Protein AF-A0A932WNA2-F1 (afdb_monomer)

Nearest PDB structures (foldseek):
  6zga-assembly1_F  TM=3.331E-01  e=3.266E+00  Saccharomyces cerevisiae S288C
  5kyw-assembly1_B  TM=3.555E-01  e=5.585E+00  Homo sapiens
  3eh2-assembly3_C  TM=3.196E-01  e=5.928E+00  Homo sapiens

Sequence (460 aa):
MLLANFAPATRDALIERGHNVKVCEIRGADSQNPNRKCLATPSPPNEIDIFVVRDTRPVARTETPGRMGDIFAGGFVDEMRSRVGSVGNTKTFCNQIMANGGTCVFFVGNPDGFLLRYADVGIARKTDTRLFPRRTAYRWPETEAYRPLVAFIERHYETPEVYLGLGLERGMHRIHHLLEDSIGTPYVIAGPPFPSTAPKGFVICLPDYGDAPDVLHDLLATVLPDLSPHLFPFQEDQGWLREPEFRHPEAVVLEGRRITMENEMRRAVGELEREIQALEEPESHLRRLLTTGGDALVKAVEASLNGLFALTGATDAKLRHERGGLRLDWKDRFVLIQVAGSERELRGDVVNQLDDRRYQFLKSLGAPVETVHSLVVANFDFRKRADPRKRGPMFGDEIAAVHERLLQAHHGAMSGWDLFRVIRAQQRRDIALMPDDVLRVLTAVGLFDFDTFIAAQRGA

Radius of gyration: 30.41 Å; Cα contacts (8 Å, |Δi|>4): 653; chains: 1; bounding box: 82×39×83 Å

pLDDT: mean 73.43, std 21.29, range [23.47, 97.94]

Structure (mmCIF, N/CA/C/O backbone):
data_AF-A0A932WNA2-F1
#
_entry.id   AF-A0A932WNA2-F1
#
loop_
_atom_site.group_PDB
_atom_site.id
_atom_site.type_symbol
_atom_site.label_atom_id
_atom_site.label_alt_id
_atom_site.label_comp_id
_atom_site.label_asym_id
_atom_site.label_entity_id
_atom_site.label_seq_id
_atom_site.pdbx_PDB_ins_code
_atom_site.Cartn_x
_atom_site.Cartn_y
_atom_site.Cartn_z
_atom_site.occupancy
_atom_site.B_iso_or_equiv
_atom_site.auth_seq_id
_atom_site.auth_comp_id
_atom_site.auth_asym_id
_atom_site.auth_atom_id
_atom_site.pdbx_PDB_model_num
ATOM 1 N N . MET A 1 1 ? 18.954 -16.902 -3.103 1.00 23.47 1 MET A N 1
ATOM 2 C CA . MET A 1 1 ? 19.551 -18.067 -3.794 1.00 23.47 1 MET A CA 1
ATOM 3 C C . MET A 1 1 ? 19.492 -17.970 -5.331 1.00 23.47 1 MET A C 1
ATOM 5 O O . MET A 1 1 ? 20.140 -18.772 -5.974 1.00 23.47 1 MET A O 1
ATOM 9 N N . LEU A 1 2 ? 18.824 -16.969 -5.934 1.00 23.48 2 LEU A N 1
ATOM 10 C CA . LEU A 1 2 ? 18.746 -16.781 -7.402 1.00 23.48 2 LEU A CA 1
ATOM 11 C C . LEU A 1 2 ? 19.725 -15.737 -7.992 1.00 23.48 2 LEU A C 1
ATOM 13 O O . LEU A 1 2 ? 19.682 -15.466 -9.180 1.00 23.48 2 LEU A O 1
ATOM 17 N N . LEU A 1 3 ? 20.609 -15.134 -7.190 1.00 33.28 3 LEU A N 1
ATOM 18 C CA . LEU A 1 3 ? 21.307 -13.887 -7.562 1.00 33.28 3 LEU A CA 1
ATOM 19 C C . LEU A 1 3 ? 22.821 -14.038 -7.808 1.00 33.28 3 LEU A C 1
ATOM 21 O O . LEU A 1 3 ? 23.530 -13.041 -7.878 1.00 33.28 3 LEU A O 1
ATOM 25 N N . ALA A 1 4 ? 23.330 -15.269 -7.928 1.00 35.59 4 ALA A N 1
ATOM 26 C CA . ALA A 1 4 ? 24.765 -15.547 -8.063 1.00 35.59 4 ALA A CA 1
ATOM 27 C C . ALA A 1 4 ? 25.266 -15.705 -9.516 1.00 35.59 4 ALA A C 1
ATOM 29 O O . ALA A 1 4 ? 26.464 -15.891 -9.704 1.00 35.59 4 ALA A O 1
ATOM 30 N N . ASN A 1 5 ? 24.388 -15.616 -10.523 1.00 44.97 5 ASN A N 1
ATOM 31 C CA . ASN A 1 5 ? 24.694 -16.051 -11.896 1.00 44.97 5 ASN A CA 1
ATOM 32 C C . ASN A 1 5 ? 24.924 -14.920 -12.912 1.00 44.97 5 ASN A C 1
ATOM 34 O O . ASN A 1 5 ? 25.162 -15.213 -14.079 1.00 44.97 5 ASN A O 1
ATOM 38 N N . PHE A 1 6 ? 24.885 -13.650 -12.492 1.00 54.25 6 PHE A N 1
ATOM 39 C CA . PHE A 1 6 ? 24.921 -12.524 -13.431 1.00 54.25 6 PHE A CA 1
ATOM 40 C C . PHE A 1 6 ? 26.225 -12.465 -14.242 1.00 54.25 6 PHE A C 1
ATOM 42 O O . PHE A 1 6 ? 26.183 -12.350 -15.462 1.00 54.25 6 PHE A O 1
ATOM 49 N N . ALA A 1 7 ? 27.386 -12.604 -13.592 1.00 61.22 7 ALA A N 1
ATOM 50 C CA . ALA A 1 7 ? 28.669 -12.473 -14.283 1.00 61.22 7 ALA A CA 1
ATOM 51 C C . ALA A 1 7 ? 28.991 -13.642 -15.239 1.00 61.22 7 ALA A C 1
ATOM 53 O O . ALA A 1 7 ? 29.417 -13.351 -16.353 1.00 61.22 7 ALA A O 1
ATOM 54 N N . PRO A 1 8 ? 28.776 -14.928 -14.885 1.00 67.25 8 PRO A N 1
ATOM 55 C CA . PRO A 1 8 ? 29.036 -16.031 -15.812 1.00 67.25 8 PRO A CA 1
ATOM 56 C C . PRO A 1 8 ? 28.067 -16.059 -16.998 1.00 67.25 8 PRO A C 1
ATOM 58 O O . PRO A 1 8 ? 28.522 -16.052 -18.132 1.00 67.25 8 PRO A O 1
ATOM 61 N N . ALA A 1 9 ? 26.750 -15.991 -16.760 1.00 68.38 9 ALA A N 1
ATOM 62 C CA . ALA A 1 9 ? 25.759 -16.104 -17.835 1.00 68.38 9 ALA A CA 1
ATOM 63 C C . ALA A 1 9 ? 25.830 -14.927 -18.821 1.00 68.38 9 ALA A C 1
ATOM 65 O O . ALA A 1 9 ? 25.787 -15.129 -20.031 1.00 68.38 9 ALA A O 1
ATOM 66 N N . THR A 1 10 ? 26.007 -13.701 -18.314 1.00 67.00 10 THR A N 1
ATOM 67 C CA . THR A 1 10 ? 26.176 -12.516 -19.168 1.00 67.00 10 THR A CA 1
ATOM 68 C C . THR A 1 10 ? 27.488 -12.577 -19.944 1.00 67.00 10 THR A C 1
ATOM 70 O O . THR A 1 10 ? 27.512 -12.261 -21.129 1.00 67.00 10 THR A O 1
ATOM 73 N N . ARG A 1 11 ? 28.586 -13.010 -19.308 1.00 75.19 11 ARG A N 1
ATOM 74 C CA . ARG A 1 11 ? 29.871 -13.191 -19.994 1.00 75.19 11 ARG A CA 1
ATOM 75 C C . ARG A 1 11 ? 29.757 -14.225 -21.108 1.00 75.19 11 ARG A C 1
ATOM 77 O O . ARG A 1 11 ? 30.183 -13.936 -22.220 1.00 75.19 11 ARG A O 1
ATOM 84 N N . ASP A 1 12 ? 29.188 -15.388 -20.818 1.00 76.06 12 ASP A N 1
ATOM 85 C CA . ASP A 1 12 ? 29.058 -16.479 -21.783 1.00 76.06 12 ASP A CA 1
ATOM 86 C C . ASP A 1 12 ? 28.177 -16.042 -22.962 1.00 76.06 12 ASP A C 1
ATOM 88 O O . ASP A 1 12 ? 28.593 -16.176 -24.109 1.00 76.06 12 ASP A O 1
ATOM 92 N N . ALA A 1 13 ? 27.051 -15.368 -22.699 1.00 71.50 13 ALA A N 1
ATOM 93 C CA . ALA A 1 13 ? 26.193 -14.802 -23.742 1.00 71.50 13 ALA A CA 1
ATOM 94 C C . ALA A 1 13 ? 26.907 -13.751 -24.615 1.00 71.50 13 ALA A C 1
ATOM 96 O O . ALA A 1 13 ? 26.656 -13.658 -25.816 1.00 71.50 13 ALA A O 1
ATOM 97 N N . LEU A 1 14 ? 27.801 -12.941 -24.041 1.00 70.88 14 LEU A N 1
ATOM 98 C CA . LEU A 1 14 ? 28.578 -11.957 -24.799 1.00 70.88 14 LEU A CA 1
ATOM 99 C C . LEU A 1 14 ? 29.693 -12.602 -25.624 1.00 70.88 14 LEU A C 1
ATOM 101 O O . LEU A 1 14 ? 29.901 -12.195 -26.766 1.00 70.88 14 LEU A O 1
ATOM 105 N N . ILE A 1 15 ? 30.364 -13.620 -25.080 1.00 75.12 15 ILE A N 1
ATOM 106 C CA . ILE A 1 15 ? 31.370 -14.409 -25.801 1.00 75.12 15 ILE A CA 1
ATOM 107 C C . ILE A 1 15 ? 30.717 -15.160 -26.967 1.00 75.12 15 ILE A C 1
ATOM 109 O O . ILE A 1 15 ? 31.239 -15.123 -28.078 1.00 75.12 15 ILE A O 1
ATOM 113 N N . GLU A 1 16 ? 29.550 -15.776 -26.757 1.00 71.88 16 GLU A N 1
ATOM 114 C CA . GLU A 1 16 ? 28.759 -16.422 -27.817 1.00 71.88 16 GLU A CA 1
ATOM 115 C C . GLU A 1 16 ? 28.356 -15.435 -28.922 1.00 71.88 16 GLU A C 1
ATOM 117 O O . GLU A 1 16 ? 28.301 -15.797 -30.097 1.00 71.88 16 GLU A O 1
ATOM 122 N N . ARG A 1 17 ? 28.135 -14.165 -28.561 1.00 71.06 17 ARG A N 1
ATOM 123 C CA . ARG A 1 17 ? 27.863 -13.056 -29.491 1.00 71.06 17 ARG A CA 1
ATOM 124 C C . ARG A 1 17 ? 29.139 -12.418 -30.074 1.00 71.06 17 ARG A C 1
ATOM 126 O O . ARG A 1 17 ? 29.038 -11.404 -30.763 1.00 71.06 17 ARG A O 1
ATOM 133 N N . GLY A 1 18 ? 30.316 -13.002 -29.827 1.00 73.69 18 GLY A N 1
ATOM 134 C CA . GLY A 1 18 ? 31.595 -12.620 -30.434 1.00 73.69 18 GLY A CA 1
ATOM 135 C C . GLY A 1 18 ? 32.329 -11.453 -29.766 1.00 73.69 18 GLY A C 1
ATOM 136 O O . GLY A 1 18 ? 33.270 -10.922 -30.354 1.00 73.69 18 GLY A O 1
ATOM 137 N N . HIS A 1 19 ? 31.925 -11.031 -28.564 1.00 74.69 19 HIS A N 1
ATOM 138 C CA . HIS A 1 19 ? 32.561 -9.914 -27.856 1.00 74.69 19 HIS A CA 1
ATOM 139 C C . HIS A 1 19 ? 33.764 -10.378 -27.027 1.00 74.69 19 HIS A C 1
ATOM 141 O O . HIS A 1 19 ? 33.671 -11.342 -26.266 1.00 74.69 19 HIS A O 1
ATOM 147 N N . ASN A 1 20 ? 34.882 -9.651 -27.115 1.00 77.75 20 ASN A N 1
ATOM 148 C CA . ASN A 1 20 ? 36.059 -9.878 -26.273 1.00 77.75 20 ASN A CA 1
ATOM 149 C C . ASN A 1 20 ? 35.949 -9.070 -24.968 1.00 77.75 20 ASN A C 1
ATOM 151 O O . ASN A 1 20 ? 36.437 -7.941 -24.871 1.00 77.75 20 ASN A O 1
ATOM 155 N N . VAL A 1 21 ? 35.234 -9.631 -23.989 1.00 76.06 21 VAL A N 1
ATOM 156 C CA . VAL A 1 21 ? 34.894 -8.953 -22.730 1.00 76.06 21 VAL A CA 1
ATOM 157 C C . VAL A 1 21 ? 35.405 -9.702 -21.503 1.00 76.06 21 VAL A C 1
ATOM 159 O O . VAL A 1 21 ? 35.226 -10.917 -21.358 1.00 76.06 21 VAL A O 1
ATOM 162 N N . LYS A 1 22 ? 35.931 -8.940 -20.544 1.00 77.50 22 LYS A N 1
ATOM 163 C CA . LYS A 1 22 ? 36.232 -9.412 -19.195 1.00 77.50 22 LYS A CA 1
ATOM 164 C C . LYS A 1 22 ? 35.196 -8.869 -18.225 1.00 77.50 22 LYS A C 1
ATOM 166 O O . LYS A 1 22 ? 35.220 -7.699 -17.854 1.00 77.50 22 LYS A O 1
ATOM 171 N N . VAL A 1 23 ? 34.280 -9.731 -17.788 1.00 74.50 23 VAL A N 1
ATOM 172 C CA . VAL A 1 23 ? 33.248 -9.366 -16.806 1.00 74.50 23 VAL A CA 1
ATOM 173 C C . VAL A 1 23 ? 33.737 -9.695 -15.398 1.00 74.50 23 VAL A C 1
ATOM 175 O O . VAL A 1 23 ? 34.009 -10.853 -15.079 1.00 74.50 23 VAL A O 1
ATOM 178 N N . CYS A 1 24 ? 33.832 -8.676 -14.547 1.00 73.06 24 CYS A N 1
ATOM 179 C CA . CYS A 1 24 ? 34.256 -8.795 -13.157 1.00 73.06 24 CYS A CA 1
ATOM 180 C C . CYS A 1 24 ? 33.144 -8.311 -12.220 1.00 73.06 24 CYS A C 1
ATOM 182 O O . CYS A 1 24 ? 32.747 -7.148 -12.261 1.00 73.06 24 CYS A O 1
ATOM 184 N N . GLU A 1 25 ? 32.669 -9.174 -11.322 1.00 68.75 25 GLU A N 1
ATOM 185 C CA . GLU A 1 25 ? 31.730 -8.772 -10.269 1.00 68.75 25 GLU A CA 1
ATOM 186 C C . GLU A 1 25 ? 32.503 -8.363 -9.010 1.00 68.75 25 GLU A C 1
ATOM 188 O O . GLU A 1 25 ? 33.252 -9.164 -8.465 1.00 68.75 25 GLU A O 1
ATOM 193 N N . ILE A 1 26 ? 32.323 -7.145 -8.503 1.00 64.44 26 ILE A N 1
ATOM 194 C CA . ILE A 1 26 ? 32.963 -6.668 -7.271 1.00 64.44 26 ILE A CA 1
ATOM 195 C C . ILE A 1 26 ? 31.941 -6.735 -6.131 1.00 64.44 26 ILE A C 1
ATOM 197 O O . ILE A 1 26 ? 31.028 -5.915 -6.075 1.00 64.44 26 ILE A O 1
ATOM 201 N N . ARG A 1 27 ? 32.118 -7.693 -5.206 1.00 62.97 27 ARG A N 1
ATOM 202 C CA . ARG A 1 27 ? 31.287 -7.852 -3.996 1.00 62.97 27 ARG A CA 1
ATOM 203 C C . ARG A 1 27 ? 31.963 -7.274 -2.755 1.00 62.97 27 ARG A C 1
ATOM 205 O O . ARG A 1 27 ? 33.082 -7.666 -2.411 1.00 62.97 27 ARG A O 1
ATOM 212 N N . GLY A 1 28 ? 31.280 -6.364 -2.065 1.00 50.81 28 GLY A N 1
ATOM 213 C CA . GLY A 1 28 ? 31.797 -5.665 -0.885 1.00 50.81 28 GLY A CA 1
ATOM 214 C C . GLY A 1 28 ? 31.774 -6.485 0.413 1.00 50.81 28 GLY A C 1
ATOM 215 O O . GLY A 1 28 ? 30.957 -6.179 1.269 1.00 50.81 28 GLY A O 1
ATOM 216 N N . ALA A 1 29 ? 32.651 -7.489 0.591 1.00 46.62 29 ALA A N 1
ATOM 217 C CA . ALA A 1 29 ? 33.014 -8.012 1.931 1.00 46.62 29 ALA A CA 1
ATOM 218 C C . ALA A 1 29 ? 34.147 -9.060 1.980 1.00 46.62 29 ALA A C 1
ATOM 220 O O . ALA A 1 29 ? 34.756 -9.211 3.036 1.00 46.62 29 ALA A O 1
ATOM 221 N N . ASP A 1 30 ? 34.456 -9.801 0.913 1.00 42.03 30 ASP A N 1
ATOM 222 C CA . ASP A 1 30 ? 35.352 -10.958 1.082 1.00 42.03 30 ASP A CA 1
ATOM 223 C C . ASP A 1 30 ? 36.843 -10.576 1.128 1.00 42.03 30 ASP A C 1
ATOM 225 O O . ASP A 1 30 ? 37.466 -10.222 0.126 1.00 42.03 30 ASP A O 1
ATOM 229 N N . SER A 1 31 ? 37.465 -10.726 2.299 1.00 40.09 31 SER A N 1
ATOM 230 C CA . SER A 1 31 ? 38.921 -10.615 2.492 1.00 40.09 31 SER A CA 1
ATOM 231 C C . SER A 1 31 ? 39.710 -11.784 1.872 1.00 40.09 31 SER A C 1
ATOM 233 O O . SER A 1 31 ? 40.935 -11.711 1.768 1.00 40.09 31 SER A O 1
ATOM 235 N N . GLN A 1 32 ? 39.016 -12.826 1.395 1.00 43.34 32 GLN A N 1
ATOM 236 C CA . GLN A 1 32 ? 39.569 -13.973 0.659 1.00 43.34 32 GLN A CA 1
ATOM 237 C C . GLN A 1 32 ? 39.045 -14.076 -0.791 1.00 43.34 32 GLN A C 1
ATOM 239 O O . GLN A 1 32 ? 39.099 -15.140 -1.403 1.00 43.34 32 GLN A O 1
ATOM 244 N N . ASN A 1 33 ? 38.529 -12.978 -1.356 1.00 46.50 33 ASN A N 1
ATOM 245 C CA . ASN A 1 33 ? 37.768 -13.007 -2.606 1.00 46.50 33 ASN A CA 1
ATOM 246 C C . ASN A 1 33 ? 38.606 -13.446 -3.838 1.00 46.50 33 ASN A C 1
ATOM 248 O O . ASN A 1 33 ? 39.625 -12.803 -4.126 1.00 46.50 33 ASN A O 1
ATOM 252 N N . PRO A 1 34 ? 38.163 -14.439 -4.643 1.00 41.72 34 PRO A N 1
ATOM 253 C CA . PRO A 1 34 ? 38.743 -14.753 -5.959 1.00 41.72 34 PRO A CA 1
ATOM 254 C C . PRO A 1 34 ? 38.821 -13.548 -6.918 1.00 41.72 34 PRO A C 1
ATOM 256 O O . PRO A 1 34 ? 39.666 -13.530 -7.814 1.00 41.72 34 PRO A O 1
ATOM 259 N N . ASN A 1 35 ? 38.046 -12.486 -6.681 1.00 46.38 35 ASN A N 1
ATOM 260 C CA . ASN A 1 35 ? 38.109 -11.231 -7.437 1.00 46.38 35 ASN A CA 1
ATOM 261 C C . ASN A 1 35 ? 39.422 -10.443 -7.289 1.00 46.38 35 ASN A C 1
ATOM 263 O O . ASN A 1 35 ? 39.707 -9.589 -8.130 1.00 46.38 35 ASN A O 1
ATOM 267 N N . ARG A 1 36 ? 40.279 -10.752 -6.299 1.00 48.34 36 ARG A N 1
ATOM 268 C CA . ARG A 1 36 ? 41.655 -10.215 -6.267 1.00 48.34 36 ARG A CA 1
ATOM 269 C C . ARG A 1 36 ? 42.462 -10.625 -7.502 1.00 48.34 36 ARG A C 1
ATOM 271 O O . ARG A 1 36 ? 43.306 -9.850 -7.928 1.00 48.34 36 ARG A O 1
ATOM 278 N N . LYS A 1 37 ? 42.191 -11.796 -8.099 1.00 52.06 37 LYS A N 1
ATOM 279 C CA . LYS A 1 37 ? 42.834 -12.217 -9.357 1.00 52.06 37 LYS A CA 1
ATOM 280 C C . LYS A 1 37 ? 42.335 -11.415 -10.559 1.00 52.06 37 LYS A C 1
ATOM 282 O O . LYS A 1 37 ? 43.145 -11.059 -11.404 1.00 52.06 37 LYS A O 1
ATOM 287 N N . CYS A 1 38 ? 41.044 -11.078 -10.612 1.00 53.44 38 CYS A N 1
ATOM 288 C CA . CYS A 1 38 ? 40.477 -10.282 -11.708 1.00 53.44 38 CYS A CA 1
ATOM 289 C C . CYS A 1 38 ? 41.100 -8.881 -11.805 1.00 53.44 38 CYS A C 1
ATOM 291 O O . CYS A 1 38 ? 41.369 -8.408 -12.909 1.00 53.44 38 CYS A O 1
ATOM 293 N N . LEU A 1 39 ? 41.382 -8.259 -10.653 1.00 53.84 39 LEU A N 1
ATOM 294 C CA . LEU A 1 39 ? 42.003 -6.933 -10.554 1.00 53.84 39 LEU A CA 1
ATOM 295 C C . LEU A 1 39 ? 43.547 -6.958 -10.606 1.00 53.84 39 LEU A C 1
ATOM 297 O O . LEU A 1 39 ? 44.178 -5.907 -10.619 1.00 53.84 39 LEU A O 1
ATOM 301 N N . ALA A 1 40 ? 44.183 -8.134 -10.591 1.00 54.09 40 ALA A N 1
ATOM 302 C CA . ALA A 1 40 ? 45.645 -8.247 -10.520 1.00 54.09 40 ALA A CA 1
ATOM 303 C C . ALA A 1 40 ? 46.334 -8.272 -11.892 1.00 54.09 40 ALA A C 1
ATOM 305 O O . ALA A 1 40 ? 47.553 -8.123 -11.962 1.00 54.09 40 ALA A O 1
ATOM 306 N N . THR A 1 41 ? 45.585 -8.483 -12.976 1.00 59.16 41 THR A N 1
ATOM 307 C CA . THR A 1 41 ? 46.145 -8.590 -14.327 1.00 59.16 41 THR A CA 1
ATOM 308 C C . THR A 1 41 ? 45.448 -7.578 -15.233 1.00 59.16 41 THR A C 1
ATOM 310 O O . THR A 1 41 ? 44.241 -7.728 -15.454 1.00 59.16 41 THR A O 1
ATOM 313 N N . PRO A 1 42 ? 46.154 -6.536 -15.712 1.00 56.81 42 PRO A N 1
ATOM 314 C CA . PRO A 1 42 ? 45.585 -5.605 -16.674 1.00 56.81 42 PRO A CA 1
ATOM 315 C C . PRO A 1 42 ? 45.234 -6.360 -17.953 1.00 56.81 42 PRO A C 1
ATOM 317 O O . PRO A 1 42 ? 45.992 -7.226 -18.399 1.00 56.81 42 PRO A O 1
ATOM 320 N N . SER A 1 43 ? 44.071 -6.047 -18.505 1.00 64.38 43 SER A N 1
ATOM 321 C CA . SER A 1 43 ? 43.585 -6.664 -19.730 1.00 64.38 43 SER A CA 1
ATOM 322 C C . SER A 1 43 ? 44.398 -6.151 -20.931 1.00 64.38 43 SER A C 1
ATOM 324 O O . SER A 1 43 ? 44.877 -5.009 -20.905 1.00 64.38 43 SER A O 1
ATOM 326 N N . PRO A 1 44 ? 44.651 -6.982 -21.958 1.00 68.62 44 PRO A N 1
ATOM 327 C CA . PRO A 1 44 ? 45.247 -6.540 -23.212 1.00 68.62 44 PRO A CA 1
ATOM 328 C C . PRO A 1 44 ? 44.471 -5.360 -23.828 1.00 68.62 44 PRO A C 1
ATOM 330 O O . PRO A 1 44 ? 43.271 -5.224 -23.601 1.00 68.62 44 PRO A O 1
ATOM 333 N N . PRO A 1 45 ? 45.123 -4.530 -24.661 1.00 60.81 45 PRO A N 1
ATOM 334 C CA . PRO A 1 45 ? 44.559 -3.278 -25.186 1.00 60.81 45 PRO A CA 1
ATOM 335 C C . PRO A 1 45 ? 43.290 -3.421 -26.050 1.00 60.81 45 PRO A C 1
ATOM 337 O O . PRO A 1 45 ? 42.687 -2.407 -26.373 1.00 60.81 45 PRO A O 1
ATOM 340 N N . ASN A 1 46 ? 42.873 -4.645 -26.395 1.00 65.88 46 ASN A N 1
ATOM 341 C CA . ASN A 1 46 ? 41.694 -4.947 -27.221 1.00 65.88 46 ASN A CA 1
ATOM 342 C C . ASN A 1 46 ? 40.616 -5.730 -26.441 1.00 65.88 46 ASN A C 1
ATOM 344 O O . ASN A 1 46 ? 39.812 -6.448 -27.037 1.00 65.88 46 ASN A O 1
ATOM 348 N N . GLU A 1 47 ? 40.655 -5.695 -25.110 1.00 73.44 47 GLU A N 1
ATOM 349 C CA . GLU A 1 47 ? 39.665 -6.337 -24.242 1.00 73.44 47 GLU A CA 1
ATOM 350 C C . GLU A 1 47 ? 38.903 -5.265 -23.459 1.00 73.44 47 GLU A C 1
ATOM 352 O O . GLU A 1 47 ? 39.488 -4.309 -22.946 1.00 73.44 47 GLU A O 1
ATOM 357 N N . ILE A 1 48 ? 37.578 -5.411 -23.396 1.00 73.50 48 ILE A N 1
ATOM 358 C CA . ILE A 1 48 ? 36.707 -4.483 -22.673 1.00 73.50 48 ILE A CA 1
ATOM 359 C C . ILE A 1 48 ? 36.513 -5.014 -21.260 1.00 73.50 48 ILE A C 1
ATOM 361 O O . ILE A 1 48 ? 35.979 -6.109 -21.061 1.00 73.50 48 ILE A O 1
ATOM 365 N N . ASP A 1 49 ? 36.906 -4.211 -20.277 1.00 70.19 49 ASP A N 1
ATOM 366 C CA . ASP A 1 49 ? 36.709 -4.533 -18.873 1.00 70.19 49 ASP A CA 1
ATOM 367 C C . ASP A 1 49 ? 35.344 -4.016 -18.394 1.00 70.19 49 ASP A C 1
ATOM 369 O O . ASP A 1 49 ? 35.091 -2.808 -18.314 1.00 70.19 49 ASP A O 1
ATOM 373 N N . ILE A 1 50 ? 34.452 -4.947 -18.054 1.00 73.19 50 ILE A N 1
ATOM 374 C CA . ILE A 1 50 ? 33.113 -4.656 -17.536 1.00 73.19 50 ILE A CA 1
ATOM 375 C C . ILE A 1 50 ? 33.092 -4.978 -16.048 1.00 73.19 50 ILE A C 1
ATOM 377 O O . ILE A 1 50 ? 33.235 -6.134 -15.642 1.00 73.19 50 ILE A O 1
ATOM 381 N N . PHE A 1 51 ? 32.863 -3.959 -15.227 1.00 69.38 51 PHE A N 1
ATOM 382 C CA . PHE A 1 51 ? 32.767 -4.108 -13.782 1.00 69.38 51 PHE A CA 1
ATOM 383 C C . PHE A 1 51 ? 31.323 -3.966 -13.326 1.00 69.38 51 PHE A C 1
ATOM 385 O O . PHE A 1 51 ? 30.679 -2.938 -13.536 1.00 69.38 51 PHE A O 1
ATOM 392 N N . VAL A 1 52 ? 30.838 -4.991 -12.633 1.00 64.69 52 VAL A N 1
ATOM 393 C CA . VAL A 1 52 ? 29.543 -4.969 -11.956 1.00 64.69 52 VAL A CA 1
ATOM 394 C C . VAL A 1 52 ? 29.816 -4.823 -10.471 1.00 64.69 52 VAL A C 1
ATOM 396 O O . VAL A 1 52 ? 30.302 -5.753 -9.830 1.00 64.69 52 VAL A O 1
ATOM 399 N N . VAL A 1 53 ? 29.550 -3.649 -9.912 1.00 61.25 53 VAL A N 1
ATOM 400 C CA . VAL A 1 53 ? 29.775 -3.398 -8.484 1.00 61.25 53 VAL A CA 1
ATOM 401 C C . VAL A 1 53 ? 28.482 -3.696 -7.738 1.00 61.25 53 VAL A C 1
ATOM 403 O O . VAL A 1 53 ? 27.453 -3.149 -8.112 1.00 61.25 53 VAL A O 1
ATOM 406 N N . ARG A 1 54 ? 28.533 -4.552 -6.705 1.00 57.38 54 ARG A N 1
ATOM 407 C CA . ARG A 1 54 ? 27.404 -4.873 -5.811 1.00 57.38 54 ARG A CA 1
ATOM 408 C C . ARG A 1 54 ? 27.866 -4.857 -4.348 1.00 57.38 54 ARG A C 1
ATOM 410 O O . ARG A 1 54 ? 28.743 -5.635 -3.969 1.00 57.38 54 ARG A O 1
ATOM 417 N N . ASP A 1 55 ? 27.290 -4.006 -3.495 1.00 49.06 55 ASP A N 1
ATOM 418 C CA . ASP A 1 55 ? 27.436 -4.170 -2.034 1.00 49.06 55 ASP A CA 1
ATOM 419 C C . ASP A 1 55 ? 26.295 -5.046 -1.519 1.00 49.06 55 ASP A C 1
ATOM 421 O O . ASP A 1 55 ? 25.141 -4.902 -1.917 1.00 49.06 55 ASP A O 1
ATOM 425 N N . THR A 1 56 ? 26.631 -5.986 -0.646 1.00 45.72 56 THR A N 1
ATOM 426 C CA . THR A 1 56 ? 25.671 -6.918 -0.044 1.00 45.72 56 THR A CA 1
ATOM 427 C C . THR A 1 56 ? 25.464 -6.639 1.441 1.00 45.72 56 THR A C 1
ATOM 429 O O . THR A 1 56 ? 24.828 -7.438 2.128 1.00 45.72 56 THR A O 1
ATOM 432 N N . ARG A 1 57 ? 26.031 -5.551 1.976 1.00 46.03 57 ARG A N 1
ATOM 433 C CA . ARG A 1 57 ? 25.910 -5.211 3.395 1.00 46.03 57 ARG A CA 1
ATOM 434 C C . ARG A 1 57 ? 24.639 -4.399 3.656 1.00 46.03 57 ARG A C 1
ATOM 436 O O . ARG A 1 57 ? 24.460 -3.364 3.029 1.00 46.03 57 ARG A O 1
ATOM 443 N N . PRO A 1 58 ? 23.802 -4.788 4.630 1.00 36.31 58 PRO A N 1
ATOM 444 C CA . PRO A 1 58 ? 22.706 -3.941 5.082 1.00 36.31 58 PRO A CA 1
ATOM 445 C C . PRO A 1 58 ? 23.258 -2.718 5.832 1.00 36.31 58 PRO A C 1
ATOM 447 O O . PRO A 1 58 ? 23.987 -2.862 6.816 1.00 36.31 58 PRO A O 1
ATOM 450 N N . VAL A 1 59 ? 22.896 -1.506 5.405 1.00 37.09 59 VAL A N 1
ATOM 451 C CA . VAL A 1 59 ? 23.191 -0.276 6.160 1.00 37.09 59 VAL A CA 1
ATOM 452 C C . VAL A 1 59 ? 22.216 -0.158 7.327 1.00 37.09 59 VAL A C 1
ATOM 454 O O . VAL A 1 59 ? 21.001 -0.080 7.141 1.00 37.09 59 VAL A O 1
ATOM 457 N N . ALA A 1 60 ? 22.748 -0.109 8.548 1.00 31.80 60 ALA A N 1
ATOM 458 C CA . ALA A 1 60 ? 21.975 0.281 9.718 1.00 31.80 60 ALA A CA 1
ATOM 459 C C . ALA A 1 60 ? 21.528 1.744 9.549 1.00 31.80 60 ALA A C 1
ATOM 461 O O . ALA A 1 60 ? 22.351 2.657 9.568 1.00 31.80 60 ALA A O 1
ATOM 462 N N . ARG A 1 61 ? 20.226 1.973 9.347 1.00 32.31 61 ARG A N 1
ATOM 463 C CA . ARG A 1 61 ? 19.648 3.323 9.318 1.00 32.31 61 ARG A CA 1
ATOM 464 C C . ARG A 1 61 ? 19.712 3.925 10.722 1.00 32.31 61 ARG A C 1
ATOM 466 O O . ARG A 1 61 ? 19.030 3.441 11.619 1.00 32.31 61 ARG A O 1
ATOM 473 N N . THR A 1 62 ? 20.490 4.986 10.908 1.00 29.62 62 THR A N 1
ATOM 474 C CA . THR A 1 62 ? 20.367 5.870 12.071 1.00 29.62 62 THR A CA 1
ATOM 475 C C . THR A 1 62 ? 19.341 6.962 11.765 1.00 29.62 62 THR A C 1
ATOM 477 O O . THR A 1 62 ? 19.454 7.709 10.796 1.00 29.62 62 THR A O 1
ATOM 480 N N . GLU A 1 63 ? 18.289 7.020 12.579 1.00 28.00 63 GLU A N 1
ATOM 481 C CA . GLU A 1 63 ? 17.201 7.992 12.477 1.00 28.00 63 GLU A CA 1
ATOM 482 C C . GLU A 1 63 ? 17.542 9.253 13.284 1.00 28.00 63 GLU A C 1
ATOM 484 O O . GLU A 1 63 ? 17.272 9.318 14.481 1.00 28.00 63 GLU A O 1
ATOM 489 N N . THR A 1 64 ? 18.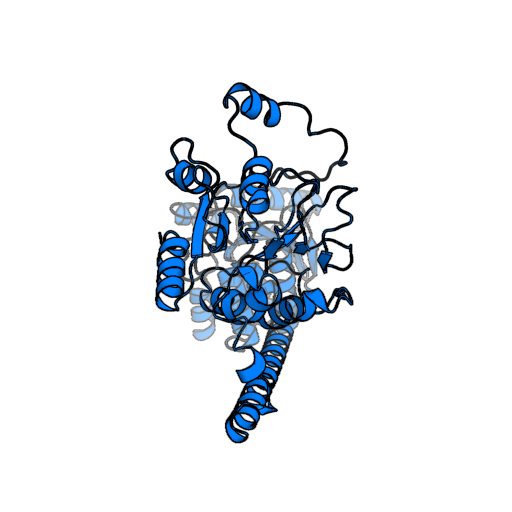143 10.276 12.666 1.00 28.12 64 THR A N 1
ATOM 490 C CA . THR A 1 64 ? 17.993 11.668 13.144 1.00 28.12 64 THR A CA 1
ATOM 491 C C . THR A 1 64 ? 18.415 12.694 12.081 1.00 28.12 64 THR A C 1
ATOM 493 O O . THR A 1 64 ? 19.531 12.614 11.572 1.00 28.12 64 THR A O 1
ATOM 496 N N . PRO A 1 65 ? 17.576 13.699 11.752 1.00 33.12 65 PRO A N 1
ATOM 497 C CA . PRO A 1 65 ? 17.971 14.815 10.902 1.00 33.12 65 PRO A CA 1
ATOM 498 C C . PRO A 1 65 ? 18.628 15.904 11.766 1.00 33.12 65 PRO A C 1
ATOM 500 O O . PRO A 1 65 ? 17.951 16.727 12.380 1.00 33.12 65 PRO A O 1
ATOM 503 N N . GLY A 1 66 ? 19.959 15.896 11.829 1.00 27.11 66 GLY A N 1
ATOM 504 C CA . GLY A 1 66 ? 20.777 16.922 12.481 1.00 27.11 66 GLY A CA 1
ATOM 505 C C . GLY A 1 66 ? 21.923 17.364 11.570 1.00 27.11 66 GLY A C 1
ATOM 506 O O . GLY A 1 66 ? 22.459 16.555 10.822 1.00 27.11 66 GLY A O 1
ATOM 507 N N . ARG A 1 67 ? 22.243 18.664 11.604 1.00 26.98 67 ARG A N 1
ATOM 508 C CA . ARG A 1 67 ? 23.193 19.393 10.737 1.00 26.98 67 ARG A CA 1
ATOM 509 C C . ARG A 1 67 ? 24.399 18.563 10.255 1.00 26.98 67 ARG A C 1
ATOM 511 O O . ARG A 1 67 ? 25.234 18.147 11.053 1.00 26.98 67 ARG A O 1
ATOM 518 N N . MET A 1 68 ? 24.514 18.429 8.930 1.00 29.52 68 MET A N 1
ATOM 519 C CA . MET A 1 68 ? 25.721 17.996 8.215 1.00 29.52 68 MET A CA 1
ATOM 520 C C . MET A 1 68 ? 26.861 18.980 8.500 1.00 29.52 68 MET A C 1
ATOM 522 O O . MET A 1 68 ? 26.882 20.082 7.958 1.00 29.52 68 MET A O 1
ATOM 526 N N . GLY A 1 69 ? 27.777 18.596 9.381 1.00 28.95 69 GLY A N 1
ATOM 527 C CA . GLY A 1 69 ? 28.972 19.379 9.687 1.00 28.95 69 GLY A CA 1
ATOM 528 C C . GLY A 1 69 ? 30.049 18.554 10.377 1.00 28.95 69 GLY A C 1
ATOM 529 O O . GLY A 1 69 ? 31.167 18.517 9.889 1.00 28.95 69 GLY A O 1
ATOM 530 N N . ASP A 1 70 ? 29.710 17.802 11.431 1.00 27.02 70 ASP A N 1
ATOM 531 C CA . ASP A 1 70 ? 30.746 17.351 12.378 1.00 27.02 70 ASP A CA 1
ATOM 532 C C . ASP A 1 70 ? 30.674 15.871 12.812 1.00 27.02 70 ASP A C 1
ATOM 534 O O . ASP A 1 70 ? 31.055 15.537 13.930 1.00 27.02 70 ASP A O 1
ATOM 538 N N . ILE A 1 71 ? 30.225 14.935 11.961 1.00 26.94 71 ILE A N 1
ATOM 539 C CA . ILE A 1 71 ? 30.193 13.494 12.328 1.00 26.94 71 ILE A CA 1
ATOM 540 C C . ILE A 1 71 ? 30.849 12.591 11.273 1.00 26.94 71 ILE A C 1
ATOM 542 O O . ILE A 1 71 ? 30.328 11.541 10.919 1.00 26.94 71 ILE A O 1
ATOM 546 N N . PHE A 1 72 ? 32.031 12.972 10.785 1.00 32.56 72 PHE A N 1
ATOM 547 C CA . PHE A 1 72 ? 32.948 12.034 10.120 1.00 32.56 72 PHE A CA 1
ATOM 548 C C . PHE A 1 72 ? 34.406 12.345 10.474 1.00 32.56 72 PHE A C 1
ATOM 550 O O . PHE A 1 72 ? 35.228 12.662 9.618 1.00 32.56 72 PHE A O 1
ATOM 557 N N . ALA A 1 73 ? 34.741 12.219 11.756 1.00 33.84 73 ALA A N 1
ATOM 558 C CA . ALA A 1 73 ? 36.123 12.120 12.205 1.00 33.84 73 ALA A CA 1
ATOM 559 C C . ALA A 1 73 ? 36.295 10.836 13.030 1.00 33.84 73 ALA A C 1
ATOM 561 O O . ALA A 1 73 ? 35.733 10.709 14.111 1.00 33.84 73 ALA A O 1
ATOM 562 N N . GLY A 1 74 ? 37.090 9.900 12.505 1.00 33.75 74 GLY A N 1
ATOM 563 C CA . GLY A 1 74 ? 37.670 8.788 13.264 1.00 33.75 74 GLY A CA 1
ATOM 564 C C . GLY A 1 74 ? 36.911 7.461 13.183 1.00 33.75 74 GLY A C 1
ATOM 565 O O . GLY A 1 74 ? 35.756 7.356 13.574 1.00 33.75 74 GLY A O 1
ATOM 566 N N . GLY A 1 75 ? 37.583 6.417 12.692 1.00 27.17 75 GLY A N 1
ATOM 567 C CA . GLY A 1 75 ? 37.131 5.024 12.809 1.00 27.17 75 GLY A CA 1
ATOM 568 C C . GLY A 1 75 ? 37.335 4.229 11.524 1.00 27.17 75 GLY A C 1
ATOM 569 O O . GLY A 1 75 ? 38.313 3.505 11.372 1.00 27.17 75 GLY A O 1
ATOM 570 N N . PHE A 1 76 ? 36.452 4.416 10.544 1.00 33.66 76 PHE A N 1
ATOM 571 C CA . PHE A 1 76 ? 36.418 3.581 9.335 1.00 33.66 76 PHE A CA 1
ATOM 572 C C . PHE A 1 76 ? 37.601 3.805 8.368 1.00 33.66 76 PHE A C 1
ATOM 574 O O . PHE A 1 76 ? 37.963 2.926 7.587 1.00 33.66 76 PHE A O 1
ATOM 581 N N . VAL A 1 77 ? 38.221 4.991 8.394 1.00 33.81 77 VAL A N 1
ATOM 582 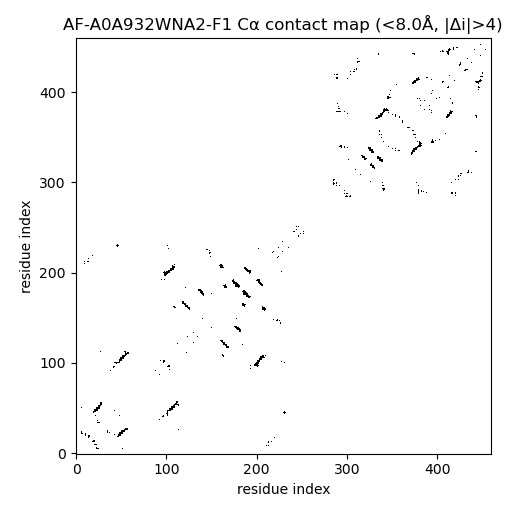C CA . VAL A 1 77 ? 39.371 5.328 7.530 1.00 33.81 77 VAL A CA 1
ATOM 583 C C . VAL A 1 77 ? 40.682 4.744 8.058 1.00 33.81 77 VAL A C 1
ATOM 585 O O . VAL A 1 77 ? 41.504 4.271 7.273 1.00 33.81 77 VAL A O 1
ATOM 588 N N . ASP A 1 78 ? 40.867 4.757 9.375 1.00 34.00 78 ASP A N 1
ATOM 589 C CA . ASP A 1 78 ? 42.136 4.395 10.013 1.00 34.00 78 ASP A CA 1
ATOM 590 C C . ASP A 1 78 ? 42.269 2.877 10.213 1.00 34.00 78 ASP A C 1
ATOM 592 O O . ASP A 1 78 ? 43.368 2.322 10.139 1.00 34.00 78 ASP A O 1
ATOM 596 N N . GLU A 1 79 ? 41.146 2.162 10.322 1.00 34.72 79 GLU A N 1
ATOM 597 C CA . GLU A 1 79 ? 41.133 0.696 10.336 1.00 34.72 79 GLU A CA 1
ATOM 598 C C . GLU A 1 79 ? 41.435 0.090 8.950 1.00 34.72 79 GLU A C 1
ATOM 600 O O . GLU A 1 79 ? 42.154 -0.904 8.845 1.00 34.72 79 GLU A O 1
ATOM 605 N N . MET A 1 80 ? 41.005 0.750 7.866 1.00 29.94 80 MET A N 1
ATOM 606 C CA . MET A 1 80 ? 41.383 0.392 6.488 1.00 29.94 80 MET A CA 1
ATOM 607 C C . MET A 1 80 ? 42.852 0.722 6.172 1.00 29.94 80 MET A C 1
ATOM 609 O O . MET A 1 80 ? 43.500 -0.023 5.438 1.00 29.94 80 MET A O 1
ATOM 613 N N . ARG A 1 81 ? 43.405 1.804 6.746 1.00 32.59 81 ARG A N 1
ATOM 614 C CA . ARG A 1 81 ? 44.828 2.170 6.594 1.00 32.59 81 ARG A CA 1
ATOM 615 C C . ARG A 1 81 ? 45.778 1.250 7.361 1.00 32.59 81 ARG A C 1
ATOM 617 O O . ARG A 1 81 ? 46.882 1.016 6.884 1.00 32.59 81 ARG A O 1
ATOM 624 N N . SER A 1 82 ? 45.376 0.739 8.525 1.00 34.75 82 SER A N 1
ATOM 625 C CA . SER A 1 82 ? 46.261 -0.073 9.377 1.00 34.75 82 SER A CA 1
ATOM 626 C C . SER A 1 82 ? 46.313 -1.560 9.007 1.00 34.75 82 SER A C 1
ATOM 628 O O . SER A 1 82 ? 47.269 -2.235 9.381 1.00 34.75 82 SER A O 1
ATOM 630 N N . ARG A 1 83 ? 45.327 -2.088 8.263 1.00 33.78 83 ARG A N 1
ATOM 631 C CA . ARG A 1 83 ? 45.208 -3.537 7.988 1.00 33.78 83 ARG A CA 1
ATOM 632 C C . ARG A 1 83 ? 45.499 -3.969 6.549 1.00 33.78 83 ARG A C 1
ATOM 634 O O . ARG A 1 83 ? 45.527 -5.168 6.279 1.00 33.78 83 ARG A O 1
ATOM 641 N N . VAL A 1 84 ? 45.759 -3.037 5.632 1.00 31.39 84 VAL A N 1
ATOM 642 C CA . VAL A 1 84 ? 46.095 -3.352 4.234 1.00 31.39 84 VAL A CA 1
ATOM 643 C C . VAL A 1 84 ? 47.382 -2.634 3.848 1.00 31.39 84 VAL A C 1
ATOM 645 O O . VAL A 1 84 ? 47.380 -1.461 3.483 1.00 31.39 84 VAL A O 1
ATOM 648 N N . GLY A 1 85 ? 48.499 -3.357 3.916 1.00 29.11 85 GLY A N 1
ATOM 649 C CA . GLY A 1 85 ? 49.732 -2.940 3.258 1.00 29.11 85 GLY A CA 1
ATOM 650 C C . GLY A 1 85 ? 49.478 -2.728 1.762 1.00 29.11 85 GLY A C 1
ATOM 651 O O . GLY A 1 85 ? 49.012 -3.636 1.081 1.00 29.11 85 GLY A O 1
ATOM 652 N N . SER A 1 86 ? 49.721 -1.498 1.306 1.00 32.50 86 SER A N 1
ATOM 653 C CA . SER A 1 86 ? 49.896 -1.016 -0.075 1.00 32.50 86 SER A CA 1
ATOM 654 C C . SER A 1 86 ? 49.483 -1.941 -1.240 1.00 32.50 86 SER A C 1
ATOM 656 O O . SER A 1 86 ? 50.309 -2.289 -2.083 1.00 32.50 86 SER A O 1
ATOM 658 N N . VAL A 1 87 ? 48.193 -2.257 -1.365 1.00 33.44 87 VAL A N 1
ATOM 659 C CA . VAL A 1 87 ? 47.597 -2.663 -2.649 1.00 33.44 87 VAL A CA 1
ATOM 660 C C . VAL A 1 87 ? 46.572 -1.597 -3.023 1.00 33.44 87 VAL A C 1
ATOM 662 O O . VAL A 1 87 ? 45.712 -1.240 -2.220 1.00 33.44 87 VAL A O 1
ATOM 665 N N . GLY A 1 88 ? 46.764 -1.008 -4.203 1.00 35.88 88 GLY A N 1
ATOM 666 C CA . GLY A 1 88 ? 46.183 0.262 -4.620 1.00 35.88 88 GLY A CA 1
ATOM 667 C C . GLY A 1 88 ? 44.654 0.305 -4.620 1.00 35.88 88 GLY A C 1
ATOM 668 O O . GLY A 1 88 ? 43.977 -0.633 -5.024 1.00 35.88 88 GLY A O 1
ATOM 669 N N . ASN A 1 89 ? 44.139 1.454 -4.184 1.00 50.97 89 ASN A N 1
ATOM 670 C CA . ASN A 1 89 ? 42.779 1.959 -4.383 1.00 50.97 89 ASN A CA 1
ATOM 671 C C . ASN A 1 89 ? 42.241 1.599 -5.793 1.00 50.97 89 ASN A C 1
ATOM 673 O O . ASN A 1 89 ? 43.011 1.627 -6.747 1.00 50.97 89 ASN A O 1
ATOM 677 N N . THR A 1 90 ? 40.935 1.340 -5.956 1.00 45.22 90 THR A N 1
ATOM 678 C CA . THR A 1 90 ? 40.222 1.233 -7.253 1.00 45.22 90 THR A CA 1
ATOM 679 C C . THR A 1 90 ? 40.698 2.269 -8.282 1.00 45.22 90 THR A C 1
ATOM 681 O O . THR A 1 90 ? 40.842 1.956 -9.459 1.00 45.22 90 THR A O 1
ATOM 684 N N . LYS A 1 91 ? 41.058 3.473 -7.821 1.00 46.84 91 LYS A N 1
ATOM 685 C CA . LYS A 1 91 ? 41.750 4.523 -8.581 1.00 46.84 91 LYS A CA 1
ATOM 686 C C . LYS A 1 91 ? 43.041 4.050 -9.266 1.00 46.84 91 LYS A C 1
ATOM 688 O O . LYS A 1 91 ? 43.220 4.293 -10.448 1.00 46.84 91 LYS A O 1
ATOM 693 N N . THR A 1 92 ? 43.944 3.381 -8.552 1.00 52.09 92 THR A N 1
ATOM 694 C CA . THR A 1 92 ? 45.206 2.837 -9.081 1.00 52.09 92 THR A CA 1
ATOM 695 C C . THR A 1 92 ? 44.961 1.770 -10.146 1.00 52.09 92 THR A C 1
ATOM 697 O O . THR A 1 92 ? 45.645 1.771 -11.162 1.00 52.09 92 THR A O 1
ATOM 700 N N . PHE A 1 93 ? 43.972 0.901 -9.938 1.00 51.97 93 PHE A N 1
ATOM 701 C CA . PHE A 1 93 ? 43.626 -0.158 -10.884 1.00 51.97 93 PHE A CA 1
ATOM 702 C C . PHE A 1 93 ? 42.966 0.387 -12.159 1.00 51.97 93 PHE A C 1
ATOM 704 O O . PHE A 1 93 ? 43.402 0.067 -13.262 1.00 51.97 93 PHE A O 1
ATOM 711 N N . CYS A 1 94 ? 41.989 1.290 -12.023 1.00 50.34 94 CYS A N 1
ATOM 712 C CA . CYS A 1 94 ? 41.416 1.977 -13.179 1.00 50.34 94 CYS A CA 1
ATOM 713 C C . CYS A 1 94 ? 42.527 2.717 -13.934 1.00 50.34 94 CYS A C 1
ATOM 715 O O . CYS A 1 94 ? 42.623 2.608 -15.150 1.00 50.34 94 CYS A O 1
ATOM 717 N N . ASN A 1 95 ? 43.410 3.433 -13.227 1.00 53.84 95 ASN A N 1
ATOM 718 C CA . ASN A 1 95 ? 44.520 4.150 -13.855 1.00 53.84 95 ASN A CA 1
ATOM 719 C C . ASN A 1 95 ? 45.463 3.220 -14.638 1.00 53.84 95 ASN A C 1
ATOM 721 O O . ASN A 1 95 ? 46.051 3.670 -15.614 1.00 53.84 95 ASN A O 1
ATOM 725 N N . GLN A 1 96 ? 45.594 1.945 -14.252 1.00 55.62 96 GLN A N 1
ATOM 726 C CA . GLN A 1 96 ? 46.394 0.949 -14.975 1.00 55.62 96 GLN A CA 1
ATOM 727 C C . GLN A 1 96 ? 45.707 0.437 -16.248 1.00 55.62 96 GLN A C 1
ATOM 729 O O . GLN A 1 96 ? 46.356 0.421 -17.289 1.00 55.62 96 GLN A O 1
ATOM 734 N N . ILE A 1 97 ? 44.417 0.071 -16.201 1.00 51.69 97 ILE A N 1
ATOM 735 C CA . ILE A 1 97 ? 43.656 -0.308 -17.414 1.00 51.69 97 ILE A CA 1
ATOM 736 C C . ILE A 1 97 ? 43.669 0.847 -18.422 1.00 51.69 97 ILE A C 1
ATOM 738 O O . ILE A 1 97 ? 43.919 0.673 -19.614 1.00 51.69 97 ILE A O 1
ATOM 742 N N . MET A 1 98 ? 43.471 2.062 -17.918 1.00 56.03 98 MET A N 1
ATOM 743 C CA . MET A 1 98 ? 43.354 3.260 -18.739 1.00 56.03 98 MET A CA 1
ATOM 744 C C . MET A 1 98 ? 44.697 3.739 -19.301 1.00 56.03 98 MET A C 1
ATOM 746 O O . MET A 1 98 ? 44.723 4.290 -20.397 1.00 56.03 98 MET A O 1
ATOM 750 N N . ALA A 1 99 ? 45.818 3.496 -18.609 1.00 55.94 99 ALA A N 1
ATOM 751 C CA . ALA A 1 99 ? 47.160 3.757 -19.143 1.00 55.94 99 ALA A CA 1
ATOM 752 C C . ALA A 1 99 ? 47.505 2.875 -20.357 1.00 55.94 99 ALA A C 1
ATOM 754 O O . ALA A 1 99 ? 48.385 3.236 -21.137 1.00 55.94 99 ALA A O 1
ATOM 755 N N . ASN A 1 100 ? 46.789 1.760 -20.534 1.00 55.75 100 ASN A N 1
ATOM 756 C CA . ASN A 1 100 ? 46.939 0.849 -21.666 1.00 55.75 100 ASN A CA 1
ATOM 757 C C . ASN A 1 100 ? 45.931 1.116 -22.801 1.00 55.75 100 ASN A C 1
ATOM 759 O O . ASN A 1 100 ? 45.910 0.364 -23.771 1.00 55.75 100 ASN A O 1
ATOM 763 N N . GLY A 1 101 ? 45.109 2.169 -22.705 1.00 52.97 101 GLY A N 1
ATOM 764 C CA . GLY A 1 101 ? 44.097 2.501 -23.715 1.00 52.97 101 GLY A CA 1
ATOM 765 C C . GLY A 1 101 ? 42.785 1.711 -23.614 1.00 52.97 101 GLY A C 1
ATOM 766 O O . GLY A 1 101 ? 42.012 1.712 -24.568 1.00 52.97 101 GLY A O 1
ATOM 767 N N . GLY A 1 102 ? 42.528 1.030 -22.491 1.00 56.34 102 GLY A N 1
ATOM 768 C CA . GLY A 1 102 ? 41.284 0.287 -22.270 1.00 56.34 102 GLY A CA 1
ATOM 769 C C . GLY A 1 102 ? 40.088 1.178 -21.904 1.00 56.34 102 GLY A C 1
ATOM 770 O O . GLY A 1 102 ? 40.250 2.267 -21.343 1.00 56.34 102 GLY A O 1
ATOM 771 N N . THR A 1 103 ? 38.878 0.682 -22.177 1.00 56.44 103 THR A N 1
ATOM 772 C CA . THR A 1 103 ? 37.608 1.292 -21.744 1.00 56.44 103 THR A CA 1
ATOM 773 C C . THR A 1 103 ? 37.024 0.498 -20.585 1.00 56.44 103 THR A C 1
ATOM 775 O O . THR A 1 103 ? 36.895 -0.723 -20.666 1.00 56.44 103 THR A O 1
ATOM 778 N N . CYS A 1 104 ? 36.650 1.204 -19.517 1.00 61.44 104 CYS A N 1
ATOM 779 C CA . CYS A 1 104 ? 36.000 0.617 -18.350 1.00 61.44 104 CYS A CA 1
ATOM 780 C C . CYS A 1 104 ? 34.524 1.012 -18.324 1.00 61.44 104 CYS A C 1
ATOM 782 O O . CYS A 1 104 ? 34.195 2.202 -18.269 1.00 61.44 104 CYS A O 1
ATOM 784 N N . VAL A 1 105 ? 33.641 0.015 -18.283 1.00 64.69 105 VAL A N 1
ATOM 785 C CA . VAL A 1 105 ? 32.208 0.231 -18.049 1.00 64.69 105 VAL A CA 1
ATOM 786 C C . VAL A 1 105 ? 31.865 -0.222 -16.638 1.00 64.69 105 VAL A C 1
ATOM 788 O O . VAL A 1 105 ? 32.090 -1.377 -16.275 1.00 64.69 105 VAL A O 1
ATOM 791 N N . PHE A 1 106 ? 31.312 0.690 -15.844 1.00 64.56 106 PHE A N 1
ATOM 792 C CA . PHE A 1 106 ? 30.814 0.403 -14.506 1.00 64.56 106 PHE A CA 1
ATOM 793 C C . PHE A 1 106 ? 29.292 0.343 -14.522 1.00 64.56 106 PHE A C 1
ATOM 795 O O . PHE A 1 106 ? 28.633 1.350 -14.782 1.00 64.56 106 PHE A O 1
ATOM 802 N N . PHE A 1 107 ? 28.745 -0.817 -14.171 1.00 57.81 107 PHE A N 1
ATOM 803 C CA . PHE A 1 107 ? 27.352 -0.946 -13.754 1.00 57.81 107 PHE A CA 1
ATOM 804 C C . PHE A 1 107 ? 27.314 -0.799 -12.239 1.00 57.81 107 PHE A C 1
ATOM 806 O O . PHE A 1 107 ? 27.825 -1.655 -11.505 1.00 57.81 107 PHE A O 1
ATOM 813 N N . VAL A 1 108 ? 26.785 0.330 -11.769 1.00 56.12 108 VAL A N 1
ATOM 814 C CA . VAL A 1 108 ? 26.799 0.659 -10.343 1.00 56.12 108 VAL A CA 1
ATOM 815 C C . VAL A 1 108 ? 25.472 0.247 -9.723 1.00 56.12 108 VAL A C 1
ATOM 817 O O . VAL A 1 108 ? 24.507 1.007 -9.709 1.00 56.12 108 VAL A O 1
ATOM 820 N N . GLY A 1 109 ? 25.441 -0.981 -9.208 1.00 47.62 109 GLY A N 1
ATOM 821 C CA . GLY A 1 109 ? 24.284 -1.568 -8.550 1.00 47.62 109 GLY A CA 1
ATOM 822 C C . GLY A 1 109 ? 24.453 -1.635 -7.051 1.00 47.62 109 GLY A C 1
ATOM 823 O O . GLY A 1 109 ? 25.436 -2.161 -6.531 1.00 47.62 109 GLY A O 1
ATOM 824 N N . ASN A 1 110 ? 23.483 -1.117 -6.307 1.00 45.59 110 ASN A N 1
ATOM 825 C CA . ASN A 1 110 ? 23.458 -1.399 -4.889 1.00 45.59 110 ASN A CA 1
ATOM 826 C C . ASN A 1 110 ? 22.066 -1.323 -4.278 1.00 45.59 110 ASN A C 1
ATOM 828 O O . ASN A 1 110 ? 21.461 -0.248 -4.301 1.00 45.59 110 ASN A O 1
ATOM 832 N N . PRO A 1 111 ? 21.579 -2.398 -3.641 1.00 40.88 111 PRO A N 1
ATOM 833 C CA . PRO A 1 111 ? 20.459 -2.249 -2.739 1.00 40.88 111 PRO A CA 1
ATOM 834 C C . PRO A 1 111 ? 20.829 -1.371 -1.526 1.00 40.88 111 PRO A C 1
ATOM 836 O O . PRO A 1 111 ? 20.051 -0.486 -1.200 1.00 40.88 111 PRO A O 1
ATOM 839 N N . ASP A 1 112 ? 22.012 -1.481 -0.917 1.00 41.44 112 ASP A N 1
ATOM 840 C CA . ASP A 1 112 ? 22.300 -0.906 0.407 1.00 41.44 112 ASP A CA 1
ATOM 841 C C . ASP A 1 112 ? 23.650 -0.139 0.541 1.00 41.44 112 ASP A C 1
ATOM 843 O O . ASP A 1 112 ? 24.243 -0.104 1.607 1.00 41.44 112 ASP A O 1
ATOM 847 N N . GLY A 1 113 ? 24.106 0.587 -0.489 1.00 33.94 113 GLY A N 1
ATOM 848 C CA . GLY A 1 113 ? 25.183 1.607 -0.404 1.00 33.94 113 GLY A CA 1
ATOM 849 C C . GLY A 1 113 ? 26.641 1.116 -0.547 1.00 33.94 113 GLY A C 1
ATOM 850 O O . GLY A 1 113 ? 27.128 0.314 0.236 1.00 33.94 113 GLY A O 1
ATOM 851 N N . PHE A 1 114 ? 27.346 1.583 -1.593 1.00 32.38 114 PHE A N 1
ATOM 852 C CA . PHE A 1 114 ? 28.772 1.325 -1.843 1.00 32.38 114 PHE A CA 1
ATOM 853 C C . PHE A 1 114 ? 29.431 2.694 -1.863 1.00 32.38 114 PHE A C 1
ATOM 855 O O . PHE A 1 114 ? 29.007 3.581 -2.601 1.00 32.38 114 PHE A O 1
ATOM 862 N N . LEU A 1 115 ? 30.461 2.871 -1.043 1.00 32.34 115 LEU A N 1
ATOM 863 C CA . LEU A 1 115 ? 31.257 4.090 -1.009 1.00 32.34 115 LEU A CA 1
ATOM 864 C C . LEU A 1 115 ? 32.392 3.968 -2.031 1.00 32.34 115 LEU A C 1
ATOM 866 O O . LEU A 1 115 ? 33.502 3.549 -1.700 1.00 32.34 115 LEU A O 1
ATOM 870 N N . LEU A 1 116 ? 32.141 4.406 -3.265 1.00 33.06 116 LEU A N 1
ATOM 871 C CA . LEU A 1 116 ? 33.187 5.135 -3.980 1.00 33.06 116 LEU A CA 1
ATOM 872 C C . LEU A 1 116 ? 33.420 6.396 -3.145 1.00 33.06 116 LEU A C 1
ATOM 874 O O . LEU A 1 116 ? 32.509 7.200 -2.985 1.00 33.06 116 LEU A O 1
ATOM 878 N N . ARG A 1 117 ? 34.586 6.532 -2.503 1.00 34.47 117 ARG A N 1
ATOM 879 C CA . ARG A 1 117 ? 34.901 7.753 -1.748 1.00 34.47 117 ARG A CA 1
ATOM 880 C C . ARG A 1 117 ? 35.099 8.915 -2.711 1.00 34.47 117 ARG A C 1
ATOM 882 O O . ARG A 1 117 ? 36.239 9.207 -3.042 1.00 34.47 117 ARG A O 1
ATOM 889 N N . TYR A 1 118 ? 33.999 9.540 -3.102 1.00 38.41 118 TYR A N 1
ATOM 890 C CA . TYR A 1 118 ? 33.894 10.866 -3.694 1.00 38.41 118 TYR A CA 1
ATOM 891 C C . TYR A 1 118 ? 32.509 11.406 -3.269 1.00 38.41 118 TYR A C 1
ATOM 893 O O . TYR A 1 118 ? 31.533 10.661 -3.251 1.00 38.41 118 TYR A O 1
ATOM 901 N N . ALA A 1 119 ? 32.486 12.618 -2.716 1.00 32.94 119 ALA A N 1
ATOM 902 C CA . ALA A 1 119 ? 31.486 13.125 -1.765 1.00 32.94 119 ALA A CA 1
ATOM 903 C C . ALA A 1 119 ? 30.014 13.091 -2.236 1.00 32.94 119 ALA A C 1
ATOM 905 O O . ALA A 1 119 ? 29.735 13.486 -3.355 1.00 32.94 119 ALA A O 1
ATOM 906 N N . ASP A 1 120 ? 29.100 12.717 -1.328 1.00 37.59 120 ASP A N 1
ATOM 907 C CA . ASP A 1 120 ? 27.626 12.712 -1.442 1.00 37.59 120 ASP A CA 1
ATOM 908 C C . ASP A 1 120 ? 27.015 11.840 -2.558 1.00 37.59 120 ASP A C 1
ATOM 910 O O . ASP A 1 120 ? 26.744 12.277 -3.673 1.00 37.59 120 ASP A O 1
ATOM 914 N N . VAL A 1 121 ? 26.718 10.581 -2.215 1.00 40.12 121 VAL A N 1
ATOM 915 C CA . VAL A 1 121 ? 25.958 9.648 -3.061 1.00 40.12 121 VAL A CA 1
ATOM 916 C C . VAL A 1 121 ? 24.472 9.744 -2.706 1.00 40.12 121 VAL A C 1
ATOM 918 O O . VAL A 1 121 ? 24.056 9.318 -1.626 1.00 40.12 121 VAL A O 1
ATOM 921 N N . GLY A 1 122 ? 23.657 10.278 -3.615 1.00 44.19 122 GLY A N 1
ATOM 922 C CA . GLY A 1 122 ? 22.198 10.175 -3.538 1.00 44.19 122 GLY A CA 1
ATOM 923 C C . GLY A 1 122 ? 21.737 8.824 -4.086 1.00 44.19 122 GLY A C 1
ATOM 924 O O . GLY A 1 122 ? 22.081 8.470 -5.206 1.00 44.19 122 GLY A O 1
ATOM 925 N N . ILE A 1 123 ? 20.968 8.039 -3.329 1.00 43.72 123 ILE A N 1
ATOM 926 C CA . ILE A 1 123 ? 20.392 6.776 -3.828 1.00 43.72 123 ILE A CA 1
ATOM 927 C C . ILE A 1 123 ? 18.954 7.040 -4.251 1.00 43.72 123 ILE A C 1
ATOM 929 O O . ILE A 1 123 ? 18.168 7.548 -3.450 1.00 43.72 123 ILE A O 1
ATOM 933 N N . ALA A 1 124 ? 18.593 6.651 -5.471 1.00 45.06 124 ALA A N 1
ATOM 934 C CA . ALA A 1 124 ? 17.250 6.847 -5.982 1.00 45.06 124 ALA A CA 1
ATOM 935 C C . ALA A 1 124 ? 16.740 5.538 -6.623 1.00 45.06 124 ALA A C 1
ATOM 937 O O . ALA A 1 124 ? 17.182 5.095 -7.681 1.00 45.06 124 ALA A O 1
ATOM 938 N N . ARG A 1 125 ? 15.830 4.847 -5.925 1.00 44.66 125 ARG A N 1
ATOM 939 C CA . ARG A 1 125 ? 15.249 3.576 -6.398 1.00 44.66 125 ARG A CA 1
ATOM 940 C C . ARG A 1 125 ? 14.059 3.848 -7.322 1.00 44.66 125 ARG A C 1
ATOM 942 O O . ARG A 1 125 ? 13.333 4.812 -7.098 1.00 44.66 125 ARG A O 1
ATOM 949 N N . LYS A 1 126 ? 13.771 2.943 -8.268 1.00 40.53 126 LYS A N 1
ATOM 950 C CA . LYS A 1 126 ? 12.576 3.005 -9.144 1.00 40.53 126 LYS A CA 1
ATOM 951 C C . LYS A 1 126 ? 11.250 3.147 -8.373 1.00 40.53 126 LYS A C 1
ATOM 953 O O . LYS A 1 126 ? 10.287 3.709 -8.878 1.00 40.53 126 LYS A O 1
ATOM 958 N N . THR A 1 127 ? 11.199 2.673 -7.126 1.00 37.81 127 THR A N 1
ATOM 959 C CA . THR A 1 127 ? 10.028 2.782 -6.235 1.00 37.81 127 THR A CA 1
ATOM 960 C C . THR A 1 127 ? 9.954 4.088 -5.439 1.00 37.81 127 THR A C 1
ATOM 962 O O . THR A 1 127 ? 8.989 4.293 -4.704 1.00 37.81 127 THR A O 1
ATOM 965 N N . ASP A 1 128 ? 10.974 4.943 -5.508 1.00 42.28 128 ASP A N 1
ATOM 966 C CA . ASP A 1 128 ? 11.005 6.210 -4.787 1.00 42.28 128 ASP A CA 1
ATOM 967 C C . ASP A 1 128 ? 10.285 7.284 -5.615 1.00 42.28 128 ASP A C 1
ATOM 969 O O . ASP A 1 128 ? 10.685 7.619 -6.729 1.00 42.28 128 ASP A O 1
ATOM 973 N N . THR A 1 129 ? 9.199 7.838 -5.072 1.00 37.59 129 THR A N 1
ATOM 974 C CA . THR A 1 129 ? 8.235 8.742 -5.750 1.00 37.59 129 THR A CA 1
ATOM 975 C C . THR A 1 129 ? 8.816 10.038 -6.350 1.00 37.59 129 THR A C 1
ATOM 977 O O . THR A 1 129 ? 8.073 10.855 -6.895 1.00 37.59 129 THR A O 1
ATOM 980 N N . ARG A 1 130 ? 10.130 10.256 -6.247 1.00 37.62 130 ARG A N 1
ATOM 981 C CA . ARG A 1 130 ? 10.852 11.428 -6.762 1.00 37.62 130 ARG A CA 1
ATOM 982 C C . ARG A 1 130 ? 11.455 11.224 -8.154 1.00 37.62 130 ARG A C 1
ATOM 984 O O . ARG A 1 130 ? 11.825 12.214 -8.767 1.00 37.62 130 ARG A O 1
ATOM 991 N N . LEU A 1 131 ? 11.505 9.989 -8.660 1.00 39.78 131 LEU A N 1
ATOM 992 C CA . LEU A 1 131 ? 12.082 9.651 -9.968 1.00 39.78 131 LEU A CA 1
ATOM 993 C C . LEU A 1 131 ? 11.039 9.333 -11.049 1.00 39.78 131 LEU A C 1
ATOM 995 O O . LEU A 1 131 ? 11.346 8.670 -12.036 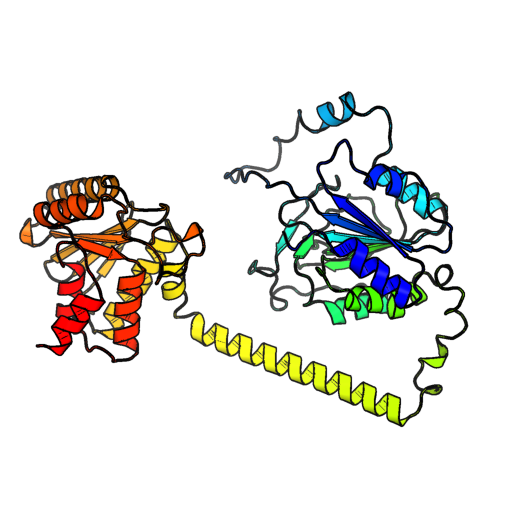1.00 39.78 131 LEU A O 1
ATOM 999 N N . PHE A 1 132 ? 9.794 9.792 -10.901 1.00 36.12 132 PHE A N 1
ATOM 1000 C CA . PHE A 1 132 ? 8.906 9.763 -12.059 1.00 36.12 132 PHE A CA 1
ATOM 1001 C C . PHE A 1 132 ? 9.479 10.710 -13.128 1.00 36.12 132 PHE A C 1
ATOM 1003 O O . PHE A 1 132 ? 9.674 11.890 -12.811 1.00 36.12 132 PHE A O 1
ATOM 1010 N N . PRO A 1 133 ? 9.637 10.267 -14.393 1.00 39.38 133 PRO A N 1
ATOM 1011 C CA . PRO A 1 133 ? 10.143 11.078 -15.515 1.00 39.38 133 PRO A CA 1
ATOM 1012 C C . PRO A 1 133 ? 9.357 12.381 -15.766 1.00 39.38 133 PRO A C 1
ATOM 1014 O O . PRO A 1 133 ? 9.706 13.190 -16.618 1.00 39.38 133 PRO A O 1
ATOM 1017 N N . ARG A 1 134 ? 8.254 12.586 -15.037 1.00 28.92 134 ARG A N 1
ATOM 1018 C CA . ARG A 1 134 ? 7.320 13.703 -15.160 1.00 28.92 134 ARG A CA 1
ATOM 1019 C C . ARG A 1 134 ? 7.633 14.931 -14.304 1.00 28.92 134 ARG A C 1
ATOM 1021 O O . ARG A 1 134 ? 6.878 15.893 -14.414 1.00 28.92 134 ARG A O 1
ATOM 1028 N N . ARG A 1 135 ? 8.650 14.936 -13.429 1.00 33.34 135 ARG A N 1
ATOM 1029 C CA . ARG A 1 135 ? 8.848 16.077 -12.500 1.00 33.34 135 ARG A CA 1
ATOM 1030 C C . ARG A 1 135 ? 10.169 16.834 -12.589 1.00 33.34 135 ARG A C 1
ATOM 1032 O O . ARG A 1 135 ? 10.246 17.907 -11.999 1.00 33.34 135 ARG A O 1
ATOM 1039 N N . THR A 1 136 ? 11.155 16.373 -13.346 1.00 38.16 136 THR A N 1
ATOM 1040 C CA . THR A 1 136 ? 12.443 17.072 -13.457 1.00 38.16 136 THR A CA 1
ATOM 1041 C C . THR A 1 136 ? 12.898 17.125 -14.904 1.00 38.16 136 THR A C 1
ATOM 1043 O O . THR A 1 136 ? 12.976 16.098 -15.567 1.00 38.16 136 THR A O 1
ATOM 1046 N N . ALA A 1 137 ? 13.161 18.332 -15.404 1.00 38.25 137 ALA A N 1
ATOM 1047 C CA . ALA A 1 137 ? 13.732 18.525 -16.728 1.00 38.25 137 ALA A CA 1
ATOM 1048 C C . ALA A 1 137 ? 15.172 17.995 -16.720 1.00 38.25 137 ALA A C 1
ATOM 1050 O O . ALA A 1 137 ? 16.036 18.578 -16.067 1.00 38.25 137 ALA A O 1
ATOM 1051 N N . TYR A 1 138 ? 15.409 16.877 -17.405 1.00 48.81 138 TYR A N 1
ATOM 1052 C CA . TYR A 1 138 ? 16.753 16.357 -17.641 1.00 48.81 138 TYR A CA 1
ATOM 1053 C C . TYR A 1 138 ? 17.479 17.282 -18.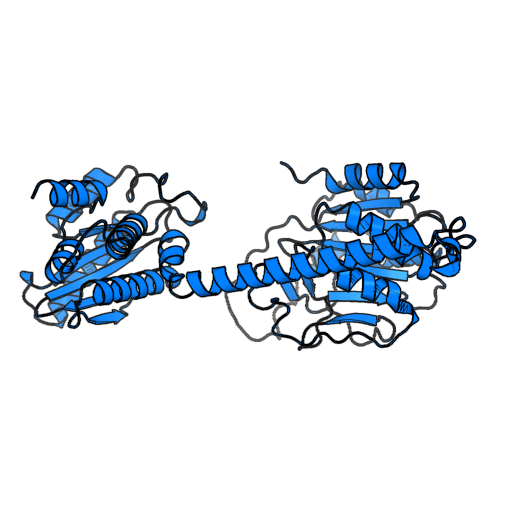617 1.00 48.81 138 TYR A C 1
ATOM 1055 O O . TYR A 1 138 ? 16.880 17.777 -19.577 1.00 48.81 138 TYR A O 1
ATOM 1063 N N . ARG A 1 139 ? 18.768 17.524 -18.377 1.00 51.25 139 ARG A N 1
ATOM 1064 C CA . ARG A 1 139 ? 19.612 18.317 -19.269 1.00 51.25 139 ARG A CA 1
ATOM 1065 C C . ARG A 1 139 ? 20.650 17.399 -19.900 1.00 51.25 139 ARG A C 1
ATOM 1067 O O . ARG A 1 139 ? 21.465 16.817 -19.195 1.00 51.25 139 ARG A O 1
ATOM 1074 N N . TRP A 1 140 ? 20.602 17.275 -21.221 1.00 52.38 140 TRP A N 1
ATOM 1075 C CA . TRP A 1 140 ? 21.584 16.520 -21.994 1.00 52.38 140 TRP A CA 1
ATOM 1076 C C . TRP A 1 140 ? 22.664 17.478 -22.509 1.00 52.38 140 TRP A C 1
ATOM 1078 O O . TRP A 1 140 ? 22.328 18.586 -22.939 1.00 52.38 140 TRP A O 1
ATOM 1088 N N . PRO A 1 141 ? 23.952 17.108 -22.472 1.00 53.66 141 PRO A N 1
ATOM 1089 C CA . PRO A 1 141 ? 24.990 17.915 -23.095 1.00 53.66 141 PRO A CA 1
ATOM 1090 C C . PRO A 1 141 ? 24.865 17.870 -24.627 1.00 53.66 141 PRO A C 1
ATOM 1092 O O . PRO A 1 141 ? 24.740 16.799 -25.216 1.00 53.66 141 PRO A O 1
ATOM 1095 N N . GLU A 1 142 ? 24.952 19.030 -25.285 1.00 51.53 142 GLU A N 1
ATOM 1096 C CA . GLU A 1 142 ? 24.988 19.170 -26.754 1.00 51.53 142 GLU A CA 1
ATOM 1097 C C . GLU A 1 142 ? 26.377 18.821 -27.326 1.00 51.53 142 GLU A C 1
ATOM 1099 O O . GLU A 1 142 ? 26.980 19.586 -28.077 1.00 51.53 142 GLU A O 1
ATOM 1104 N N . THR A 1 143 ? 26.949 17.682 -26.935 1.00 60.09 143 THR A N 1
ATOM 1105 C CA . THR A 1 143 ? 28.235 17.220 -27.469 1.00 60.09 143 THR A CA 1
ATOM 1106 C C . THR A 1 143 ? 28.006 16.042 -28.406 1.00 60.09 143 THR A C 1
ATOM 1108 O O . THR A 1 143 ? 27.721 14.926 -27.980 1.00 60.09 143 THR A O 1
ATOM 1111 N N . GLU A 1 144 ? 28.160 16.292 -29.708 1.00 66.31 144 GLU A N 1
ATOM 1112 C CA . GLU A 1 144 ? 27.932 15.317 -30.787 1.00 66.31 144 GLU A CA 1
ATOM 1113 C C . GLU A 1 144 ? 28.693 13.993 -30.567 1.00 66.31 144 GLU A C 1
ATOM 1115 O O . GLU A 1 144 ? 28.175 12.919 -30.865 1.00 66.31 144 GLU A O 1
ATOM 1120 N N . ALA A 1 145 ? 29.858 14.058 -29.911 1.00 69.81 145 ALA A N 1
ATOM 1121 C CA . ALA A 1 145 ? 30.686 12.909 -29.543 1.00 69.81 145 ALA A CA 1
ATOM 1122 C C . ALA A 1 145 ? 30.014 11.886 -28.601 1.00 69.81 145 ALA A C 1
ATOM 1124 O O . ALA A 1 145 ? 30.431 10.735 -28.577 1.00 69.81 145 ALA A O 1
ATOM 1125 N N . TYR A 1 146 ? 28.993 12.270 -27.824 1.00 77.75 146 TYR A N 1
ATOM 1126 C CA . TYR A 1 146 ? 28.294 11.366 -26.893 1.00 77.75 146 TYR A CA 1
ATOM 1127 C C . TYR A 1 146 ? 26.897 10.976 -27.380 1.00 77.75 146 TYR A C 1
ATOM 1129 O O . TYR A 1 146 ? 26.172 10.280 -26.669 1.00 77.75 146 TYR A O 1
ATOM 1137 N N . ARG A 1 147 ? 26.505 11.390 -28.591 1.00 79.00 147 ARG A N 1
ATOM 1138 C CA . ARG A 1 147 ? 25.167 11.148 -29.143 1.00 79.00 147 ARG A CA 1
ATOM 1139 C C . ARG A 1 147 ? 24.754 9.667 -29.143 1.00 79.00 147 ARG A C 1
ATOM 1141 O O . ARG A 1 147 ? 23.615 9.409 -28.752 1.00 79.00 147 ARG A O 1
ATOM 1148 N N . PRO A 1 148 ? 25.624 8.693 -29.488 1.00 81.06 148 PRO A N 1
ATOM 1149 C CA . PRO A 1 148 ? 25.263 7.275 -29.412 1.00 81.06 148 PRO A CA 1
ATOM 1150 C C . PRO A 1 148 ? 24.927 6.833 -27.984 1.00 81.06 148 PRO A C 1
ATOM 1152 O O . PRO A 1 148 ? 23.957 6.113 -27.760 1.00 81.06 148 PRO A O 1
ATOM 1155 N N . LEU A 1 149 ? 25.684 7.326 -26.999 1.00 82.44 149 LEU A N 1
ATOM 1156 C CA . LEU A 1 149 ? 25.479 7.005 -25.590 1.00 82.44 149 LEU A CA 1
ATOM 1157 C C . LEU A 1 149 ? 24.233 7.686 -25.021 1.00 82.44 149 LEU A C 1
ATOM 1159 O O . LEU A 1 149 ? 23.500 7.056 -24.270 1.00 82.44 149 LEU A O 1
ATOM 1163 N N . VAL A 1 150 ? 23.943 8.926 -25.422 1.00 80.75 150 VAL A N 1
ATOM 1164 C CA . VAL A 1 150 ? 22.679 9.603 -25.089 1.00 80.75 150 VAL A CA 1
ATOM 1165 C C . VAL A 1 150 ? 21.490 8.824 -25.647 1.00 80.75 150 VAL A C 1
ATOM 1167 O O . VAL A 1 150 ? 20.597 8.464 -24.887 1.00 80.75 150 VAL A O 1
ATOM 1170 N N . ALA A 1 151 ? 21.520 8.468 -26.935 1.00 79.81 151 ALA A N 1
ATOM 1171 C CA . ALA A 1 151 ? 20.458 7.684 -27.562 1.00 79.81 151 ALA A CA 1
ATOM 1172 C C . ALA A 1 151 ? 20.275 6.314 -26.887 1.00 79.81 151 ALA A C 1
ATOM 1174 O O . ALA A 1 151 ? 19.152 5.848 -26.708 1.00 79.81 151 ALA A O 1
ATOM 1175 N N . PHE A 1 152 ? 21.369 5.669 -26.476 1.00 86.38 152 PHE A N 1
ATOM 1176 C CA . PHE A 1 152 ? 21.321 4.442 -25.687 1.00 86.38 152 PHE A CA 1
ATOM 1177 C C . PHE A 1 152 ? 20.643 4.651 -24.328 1.00 86.38 152 PHE A C 1
ATOM 1179 O O . PHE A 1 152 ? 19.749 3.883 -23.975 1.00 86.38 152 PHE A O 1
ATOM 1186 N N . ILE A 1 153 ? 21.014 5.699 -23.583 1.00 83.38 153 ILE A N 1
ATOM 1187 C CA . ILE A 1 153 ? 20.390 6.001 -22.288 1.00 83.38 153 ILE A CA 1
ATOM 1188 C C . ILE A 1 153 ? 18.898 6.284 -22.482 1.00 83.38 153 ILE A C 1
ATOM 1190 O O . ILE A 1 153 ? 18.095 5.778 -21.710 1.00 83.38 153 ILE A O 1
ATOM 1194 N N . GLU A 1 154 ? 18.501 7.027 -23.517 1.00 78.69 154 GLU A N 1
ATOM 1195 C CA . GLU A 1 154 ? 17.090 7.300 -23.823 1.00 78.69 154 GLU A CA 1
ATOM 1196 C C . GLU A 1 154 ? 16.300 6.025 -24.146 1.00 78.69 154 GLU A C 1
ATOM 1198 O O . GLU A 1 154 ? 15.185 5.847 -23.651 1.00 78.69 154 GLU A O 1
ATOM 1203 N N . ARG A 1 155 ? 16.874 5.109 -24.941 1.00 82.56 155 ARG A N 1
ATOM 1204 C CA . ARG A 1 155 ? 16.234 3.823 -25.266 1.00 82.56 155 ARG A CA 1
ATOM 1205 C C . ARG A 1 155 ? 16.031 2.954 -24.031 1.00 82.56 155 ARG A C 1
ATOM 1207 O O . ARG A 1 155 ? 14.986 2.317 -23.910 1.00 82.56 155 ARG A O 1
ATOM 1214 N N . HIS A 1 156 ? 17.010 2.948 -23.129 1.00 81.25 156 HIS A N 1
ATOM 1215 C CA . HIS A 1 156 ? 17.025 2.064 -21.965 1.00 81.25 156 HIS A CA 1
ATOM 1216 C C . HIS A 1 156 ? 16.597 2.745 -20.671 1.00 81.25 156 HIS A C 1
ATOM 1218 O O . HIS A 1 156 ? 16.574 2.087 -19.643 1.00 81.25 156 HIS A O 1
ATOM 1224 N N . TYR A 1 157 ? 16.185 4.011 -20.687 1.00 78.06 157 TYR A N 1
ATOM 1225 C CA . TYR A 1 157 ? 15.945 4.820 -19.486 1.00 78.06 157 TYR A CA 1
ATOM 1226 C C . TYR A 1 157 ? 14.998 4.184 -18.446 1.00 78.06 157 TYR A C 1
ATOM 1228 O O . TYR A 1 157 ? 15.131 4.384 -17.242 1.00 78.06 157 TYR A O 1
ATOM 1236 N N . GLU A 1 158 ? 14.016 3.397 -18.868 1.00 70.12 158 GLU A N 1
ATOM 1237 C CA . GLU A 1 158 ? 13.030 2.806 -17.949 1.00 70.12 158 GLU A CA 1
ATOM 1238 C C . GLU A 1 158 ? 13.434 1.419 -17.424 1.00 70.12 158 GLU A C 1
ATOM 1240 O O . GLU A 1 158 ? 12.790 0.873 -16.515 1.00 70.12 158 GLU A O 1
ATOM 1245 N N . THR A 1 159 ? 14.495 0.848 -17.995 1.00 72.62 159 THR A N 1
ATOM 1246 C CA . THR A 1 159 ? 14.956 -0.514 -17.709 1.00 72.62 159 THR A CA 1
ATOM 1247 C C . THR A 1 159 ? 15.781 -0.657 -16.422 1.00 72.62 159 THR A C 1
ATOM 1249 O O . THR A 1 159 ? 15.653 -1.717 -15.810 1.00 72.62 159 THR A O 1
ATOM 1252 N N . PRO A 1 160 ? 16.540 0.349 -15.922 1.00 75.06 160 PRO A N 1
ATOM 1253 C CA . PRO A 1 160 ? 17.268 0.222 -14.670 1.00 75.06 160 PRO A CA 1
ATOM 1254 C C . PRO A 1 160 ? 16.378 -0.127 -13.488 1.00 75.06 160 PRO A C 1
ATOM 1256 O O . PRO A 1 160 ? 15.308 0.455 -13.283 1.00 75.06 160 PRO A O 1
ATOM 1259 N N . GLU A 1 161 ? 16.873 -1.028 -12.648 1.00 64.31 161 GLU A N 1
ATOM 1260 C CA . GLU A 1 161 ? 16.284 -1.300 -11.340 1.00 64.31 161 GLU A CA 1
ATOM 1261 C C . GLU A 1 161 ? 16.631 -0.181 -10.347 1.00 64.31 161 GLU A C 1
ATOM 1263 O O . GLU A 1 161 ? 15.815 0.188 -9.489 1.00 64.31 161 GLU A O 1
ATOM 1268 N N . VAL A 1 162 ? 17.840 0.384 -10.473 1.00 65.94 162 VAL A N 1
ATOM 1269 C CA . VAL A 1 162 ? 18.384 1.385 -9.550 1.00 65.94 162 VAL A CA 1
ATOM 1270 C C . VAL A 1 162 ? 19.166 2.465 -10.297 1.00 65.94 162 VAL A C 1
ATOM 1272 O O . VAL A 1 162 ? 20.052 2.173 -11.099 1.00 65.94 162 VAL A O 1
ATOM 1275 N N . TYR A 1 163 ? 18.879 3.720 -9.947 1.00 70.12 163 TYR A N 1
ATOM 1276 C CA . TYR A 1 163 ? 19.659 4.889 -10.328 1.00 70.12 163 TYR A CA 1
ATOM 1277 C C . TYR A 1 163 ? 20.492 5.364 -9.135 1.00 70.12 163 TYR A C 1
ATOM 1279 O O . TYR A 1 163 ? 19.977 5.575 -8.032 1.00 70.12 163 TYR A O 1
ATOM 1287 N N . LEU A 1 164 ? 21.795 5.540 -9.344 1.00 67.31 164 LEU A N 1
ATOM 1288 C CA . LEU A 1 164 ? 22.701 6.019 -8.306 1.00 67.31 164 LEU A CA 1
ATOM 1289 C C . LEU A 1 164 ? 23.215 7.409 -8.674 1.00 67.31 164 LEU A C 1
ATOM 1291 O O . LEU A 1 164 ? 23.857 7.578 -9.705 1.00 67.31 164 LEU A O 1
ATOM 1295 N N . GLY A 1 165 ? 22.919 8.391 -7.829 1.00 67.56 165 GLY A N 1
ATOM 1296 C CA . GLY A 1 165 ? 23.470 9.733 -7.927 1.00 67.56 165 GLY A CA 1
ATOM 1297 C C . GLY A 1 165 ? 24.962 9.707 -7.609 1.00 67.56 165 GLY A C 1
ATOM 1298 O O . GLY A 1 165 ? 25.382 9.217 -6.559 1.00 67.56 165 GLY A O 1
ATOM 1299 N N . LEU A 1 166 ? 25.762 10.215 -8.532 1.00 69.38 166 LEU A N 1
ATOM 1300 C CA . LEU A 1 166 ? 27.211 10.203 -8.501 1.00 69.38 166 LEU A CA 1
ATOM 1301 C C . LEU A 1 166 ? 27.716 11.529 -7.934 1.00 69.38 166 LEU A C 1
ATOM 1303 O O . LEU A 1 166 ? 27.589 12.591 -8.536 1.00 69.38 166 LEU A O 1
ATOM 1307 N N . GLY A 1 167 ? 28.323 11.450 -6.760 1.00 62.06 167 GLY A N 1
ATOM 1308 C CA . GLY A 1 167 ? 29.022 12.563 -6.146 1.00 62.06 167 GLY A CA 1
ATOM 1309 C C . GLY A 1 167 ? 30.346 12.859 -6.848 1.00 62.06 167 GLY A C 1
ATOM 1310 O O . GLY A 1 167 ? 31.254 12.025 -6.824 1.00 62.06 167 GLY A O 1
ATOM 1311 N N . LEU A 1 168 ? 30.482 14.031 -7.476 1.00 61.22 168 LEU A N 1
ATOM 1312 C CA . LEU A 1 168 ? 31.719 14.443 -8.151 1.00 61.22 168 LEU A CA 1
ATOM 1313 C C . LEU A 1 168 ? 32.420 15.570 -7.386 1.00 61.22 168 LEU A C 1
ATOM 1315 O O . LEU A 1 168 ? 31.816 16.581 -7.027 1.00 61.22 168 LEU A O 1
ATOM 1319 N N . GLU A 1 169 ? 33.724 15.414 -7.149 1.00 55.25 169 GLU A N 1
ATOM 1320 C CA . GLU A 1 169 ? 34.536 16.456 -6.515 1.00 55.25 169 GLU A CA 1
ATOM 1321 C C . GLU A 1 169 ? 34.718 17.675 -7.435 1.00 55.25 169 GLU A C 1
ATOM 1323 O O . GLU A 1 169 ? 34.900 17.559 -8.653 1.00 55.25 169 GLU A O 1
ATOM 1328 N N . ARG A 1 170 ? 34.746 18.872 -6.830 1.00 46.16 170 ARG A N 1
ATOM 1329 C CA . ARG A 1 170 ? 35.110 20.119 -7.519 1.00 46.16 170 ARG A CA 1
ATOM 1330 C C . ARG A 1 170 ? 36.520 19.975 -8.107 1.00 46.16 170 ARG A C 1
ATOM 1332 O O . ARG A 1 170 ? 37.492 19.918 -7.362 1.00 46.16 170 ARG A O 1
ATOM 1339 N N . GLY A 1 171 ? 36.622 19.915 -9.436 1.00 52.25 171 GLY A N 1
ATOM 1340 C CA . GLY A 1 171 ? 37.889 19.729 -10.160 1.00 52.25 171 GLY A CA 1
ATOM 1341 C C . GLY A 1 171 ? 37.824 18.735 -11.326 1.00 52.25 171 GLY A C 1
ATOM 1342 O O . GLY A 1 171 ? 38.736 18.697 -12.152 1.00 52.25 171 GLY A O 1
ATOM 1343 N N . MET A 1 172 ? 36.742 17.957 -11.447 1.00 55.50 172 MET A N 1
ATOM 1344 C CA . MET A 1 172 ? 36.549 16.978 -12.530 1.00 55.50 172 MET A CA 1
ATOM 1345 C C . MET A 1 172 ? 35.997 17.613 -13.820 1.00 55.50 172 MET A C 1
ATOM 1347 O O . MET A 1 172 ? 35.006 17.161 -14.380 1.00 55.50 172 MET A O 1
ATOM 1351 N N . HIS A 1 173 ? 36.656 18.655 -14.331 1.00 54.59 173 HIS A N 1
ATOM 1352 C CA . HIS A 1 173 ? 36.183 19.474 -15.465 1.00 54.59 173 HIS A CA 1
ATOM 1353 C C . HIS A 1 173 ? 36.081 18.749 -16.825 1.00 54.59 173 HIS A C 1
ATOM 1355 O O . HIS A 1 173 ? 35.750 19.378 -17.825 1.00 54.59 173 HIS A O 1
ATOM 1361 N N . ARG A 1 174 ? 36.417 17.455 -16.891 1.00 65.62 174 ARG A N 1
ATOM 1362 C CA . ARG A 1 174 ? 36.445 16.655 -18.128 1.00 65.62 174 ARG A CA 1
ATOM 1363 C C . ARG A 1 174 ? 35.447 15.498 -18.151 1.00 65.62 174 ARG A C 1
ATOM 1365 O O . ARG A 1 174 ? 35.374 14.806 -19.159 1.00 65.62 174 ARG A O 1
ATOM 1372 N N . ILE A 1 175 ? 34.705 15.275 -17.068 1.00 72.56 175 ILE A N 1
ATOM 1373 C CA . ILE A 1 175 ? 33.641 14.271 -17.032 1.00 72.56 175 ILE A CA 1
ATOM 1374 C C . ILE A 1 175 ? 32.344 14.938 -17.482 1.00 72.56 175 ILE A C 1
ATOM 1376 O O . ILE A 1 175 ? 31.959 15.974 -16.945 1.00 72.56 175 ILE A O 1
ATOM 1380 N N . HIS A 1 176 ? 31.679 14.345 -18.468 1.00 79.25 176 HIS A N 1
ATOM 1381 C CA . HIS A 1 176 ? 30.386 14.806 -18.945 1.00 79.25 176 HIS A CA 1
ATOM 1382 C C . HIS A 1 176 ? 29.280 14.122 -18.159 1.00 79.25 176 HIS A C 1
ATOM 1384 O O . HIS A 1 176 ? 29.267 12.898 -18.014 1.00 79.25 176 HIS A O 1
ATOM 1390 N N . HIS A 1 177 ? 28.350 14.924 -17.659 1.00 81.56 177 HIS A N 1
ATOM 1391 C CA . HIS A 1 177 ? 27.157 14.440 -16.995 1.00 81.56 177 HIS A CA 1
ATOM 1392 C C . HIS A 1 177 ? 26.123 14.218 -18.090 1.00 81.56 177 HIS A C 1
ATOM 1394 O O . HIS A 1 177 ? 25.659 15.166 -18.720 1.00 81.56 177 HIS A O 1
ATOM 1400 N N . LEU A 1 178 ? 25.860 12.954 -18.398 1.00 79.56 178 LEU A N 1
ATOM 1401 C CA . LEU A 1 178 ? 24.957 12.592 -19.482 1.00 79.56 178 LEU A CA 1
ATOM 1402 C C . LEU A 1 178 ? 23.516 12.528 -18.998 1.00 79.56 178 LEU A C 1
ATOM 1404 O O . LEU A 1 178 ? 22.618 12.744 -19.788 1.00 79.56 178 LEU A O 1
ATOM 1408 N N . LEU A 1 179 ? 23.288 12.279 -17.710 1.00 78.56 179 LEU A N 1
ATOM 1409 C CA . LEU A 1 179 ? 21.958 12.291 -17.116 1.00 78.56 179 LEU A CA 1
ATOM 1410 C C . LEU A 1 179 ? 22.026 12.961 -15.746 1.00 78.56 179 LEU A C 1
ATOM 1412 O O . LEU A 1 179 ? 22.759 12.475 -14.892 1.00 78.56 179 LEU A O 1
ATOM 1416 N N . GLU A 1 180 ? 21.249 14.021 -15.523 1.00 73.38 180 GLU A N 1
ATOM 1417 C CA . GLU A 1 180 ? 21.170 14.751 -14.247 1.00 73.38 180 GLU A CA 1
ATOM 1418 C C . GLU A 1 180 ? 19.720 14.970 -13.805 1.00 73.38 180 GLU A C 1
ATOM 1420 O O . GLU A 1 180 ? 18.836 15.135 -14.646 1.00 73.38 180 GLU A O 1
ATOM 1425 N N . ASP A 1 181 ? 19.465 15.035 -12.497 1.00 70.44 181 ASP A N 1
ATOM 1426 C CA . ASP A 1 181 ? 18.191 15.560 -11.987 1.00 70.44 181 ASP A CA 1
ATOM 1427 C C . ASP A 1 181 ? 18.164 17.100 -11.932 1.00 70.44 181 ASP A C 1
ATOM 1429 O O . ASP A 1 181 ? 19.137 17.791 -12.228 1.00 70.44 181 ASP A O 1
ATOM 1433 N N . SER A 1 182 ? 17.030 17.667 -11.506 1.00 62.91 182 SER A N 1
ATOM 1434 C CA . SER A 1 182 ? 16.839 19.122 -11.430 1.00 62.91 182 SER A CA 1
ATOM 1435 C C . SER A 1 182 ? 17.736 19.840 -10.423 1.00 62.91 182 SER A C 1
ATOM 1437 O O . SER A 1 182 ? 17.764 21.069 -10.425 1.00 62.91 182 SER A O 1
ATOM 1439 N N . ILE A 1 183 ? 18.387 19.112 -9.512 1.00 67.94 183 ILE A N 1
ATOM 1440 C CA . ILE A 1 183 ? 19.329 19.691 -8.546 1.00 67.94 183 ILE A CA 1
ATOM 1441 C C . ILE A 1 183 ? 20.785 19.510 -9.002 1.00 67.94 183 ILE A C 1
ATOM 1443 O O . ILE A 1 183 ? 21.694 19.923 -8.285 1.00 67.94 183 ILE A O 1
ATOM 1447 N N . GLY A 1 184 ? 20.998 18.958 -10.203 1.00 68.94 184 GLY A N 1
ATOM 1448 C CA . GLY A 1 184 ? 22.311 18.769 -10.815 1.00 68.94 184 GLY A CA 1
ATOM 1449 C C . GLY A 1 184 ? 23.045 17.521 -10.331 1.00 68.94 184 GLY A C 1
ATOM 1450 O O . GLY A 1 184 ? 24.265 17.460 -10.454 1.00 68.94 184 GLY A O 1
ATOM 1451 N N . THR A 1 185 ? 22.342 16.538 -9.755 1.00 75.31 185 THR A N 1
ATOM 1452 C CA . THR A 1 185 ? 22.955 15.258 -9.369 1.00 75.31 185 THR A CA 1
ATOM 1453 C C . THR A 1 185 ? 23.093 14.380 -10.610 1.00 75.31 185 THR A C 1
ATOM 1455 O O . THR A 1 185 ? 22.065 14.046 -11.207 1.00 75.31 185 THR A O 1
ATOM 1458 N N . PRO A 1 186 ? 24.309 13.971 -11.012 1.00 76.56 186 PRO A N 1
ATOM 1459 C CA . PRO A 1 186 ? 24.492 13.135 -12.187 1.00 76.56 186 PRO A CA 1
ATOM 1460 C C . PRO A 1 186 ? 24.240 11.660 -11.869 1.00 76.56 186 PRO A C 1
ATOM 1462 O O . PRO A 1 186 ? 24.690 11.149 -10.854 1.00 76.56 186 PRO A O 1
ATOM 1465 N N . TYR A 1 187 ? 23.560 10.951 -12.758 1.00 76.25 187 TYR A N 1
ATOM 1466 C CA . TYR A 1 187 ? 23.266 9.516 -12.661 1.00 76.25 187 TYR A CA 1
ATOM 1467 C C . TYR A 1 187 ? 23.999 8.696 -13.720 1.00 76.25 187 TYR A C 1
ATOM 1469 O O . TYR A 1 187 ? 24.223 7.501 -13.544 1.00 76.25 187 TYR A O 1
ATOM 1477 N N . VAL A 1 188 ? 24.371 9.343 -14.824 1.00 81.00 188 VAL A N 1
ATOM 1478 C CA . VAL A 1 188 ? 25.216 8.766 -15.867 1.00 81.00 188 VAL A CA 1
ATOM 1479 C C . VAL A 1 188 ? 26.319 9.751 -16.167 1.00 81.00 188 VAL A C 1
ATOM 1481 O O . VAL A 1 188 ? 26.057 10.927 -16.431 1.00 81.00 188 VAL A O 1
ATOM 1484 N N . ILE A 1 189 ? 27.552 9.263 -16.137 1.00 81.56 189 ILE A N 1
ATOM 1485 C CA . ILE A 1 189 ? 28.723 10.055 -16.486 1.00 81.56 189 ILE A CA 1
ATOM 1486 C C . ILE A 1 189 ? 29.569 9.308 -17.500 1.00 81.56 189 ILE A C 1
ATOM 1488 O O . ILE A 1 189 ? 29.667 8.079 -17.461 1.00 81.56 189 ILE A O 1
ATOM 1492 N N . ALA A 1 190 ? 30.206 10.068 -18.381 1.00 81.88 190 ALA A N 1
ATOM 1493 C CA . ALA A 1 190 ? 31.198 9.536 -19.292 1.00 81.88 190 ALA A CA 1
ATOM 1494 C C . ALA A 1 190 ? 32.335 10.534 -19.506 1.00 81.88 190 ALA A C 1
ATOM 1496 O O . ALA A 1 190 ? 32.121 11.747 -19.516 1.00 81.88 190 ALA A O 1
ATOM 1497 N N . GLY A 1 191 ? 33.554 10.033 -19.675 1.00 76.00 191 GLY A N 1
ATOM 1498 C CA . GLY A 1 191 ? 34.689 10.881 -20.018 1.00 76.00 191 GLY A CA 1
ATOM 1499 C C . GLY A 1 191 ? 36.055 10.250 -19.759 1.00 76.00 191 GLY A C 1
ATOM 1500 O O . GLY A 1 191 ? 36.151 9.132 -19.242 1.00 76.00 191 GLY A O 1
ATOM 1501 N N . PRO A 1 192 ? 37.134 10.965 -20.123 1.00 66.31 192 PRO A N 1
ATOM 1502 C CA . PRO A 1 192 ? 38.499 10.535 -19.865 1.00 66.31 192 PRO A CA 1
ATOM 1503 C C . PRO A 1 192 ? 38.833 10.591 -18.363 1.00 66.31 192 PRO A C 1
ATOM 1505 O O . PRO A 1 192 ? 38.265 11.396 -17.617 1.00 66.31 192 PRO A O 1
ATOM 1508 N N . PRO A 1 193 ? 39.799 9.786 -17.899 1.00 54.22 193 PRO A N 1
ATOM 1509 C CA . PRO A 1 193 ? 40.129 9.706 -16.484 1.00 54.22 193 PRO A CA 1
ATOM 1510 C C . PRO A 1 193 ? 40.880 10.911 -15.922 1.00 54.22 193 PRO A C 1
ATOM 1512 O O . PRO A 1 193 ? 41.589 11.632 -16.626 1.00 54.22 193 PRO A O 1
ATOM 1515 N N . PHE A 1 194 ? 40.785 11.070 -14.598 1.00 55.31 194 PHE A N 1
ATOM 1516 C CA . PHE A 1 194 ? 41.492 12.088 -13.822 1.00 55.31 194 PHE A CA 1
ATOM 1517 C C . PHE A 1 194 ? 42.484 11.467 -12.813 1.00 55.31 194 PHE A C 1
ATOM 1519 O O . PHE A 1 194 ? 42.121 10.502 -12.132 1.00 55.31 194 PHE A O 1
ATOM 1526 N N . PRO A 1 195 ? 43.688 12.050 -12.599 1.00 50.47 195 PRO A N 1
ATOM 1527 C CA . PRO A 1 195 ? 44.286 13.204 -13.290 1.00 50.47 195 PRO A CA 1
ATOM 1528 C C . PRO A 1 195 ? 44.954 12.812 -14.623 1.00 50.47 195 PRO A C 1
ATOM 1530 O O . PRO A 1 195 ? 45.727 11.857 -14.679 1.00 50.47 195 PRO A O 1
ATOM 1533 N N . SER A 1 196 ? 44.657 13.543 -15.708 1.00 49.50 196 SER A N 1
ATOM 1534 C CA . SER A 1 196 ? 45.043 13.147 -17.072 1.00 49.50 196 SER A CA 1
ATOM 1535 C C . SER A 1 196 ? 46.475 13.564 -17.437 1.00 49.50 196 SER A C 1
ATOM 1537 O O . SER A 1 196 ? 46.697 14.611 -18.048 1.00 49.50 196 SER A O 1
ATOM 1539 N N . THR A 1 197 ? 47.449 12.723 -17.102 1.00 45.47 197 THR A N 1
ATOM 1540 C CA . THR A 1 197 ? 48.730 12.649 -17.834 1.00 45.47 197 THR A CA 1
ATOM 1541 C C . THR A 1 197 ? 48.845 11.380 -18.684 1.00 45.47 197 THR A C 1
ATOM 1543 O O . THR A 1 197 ? 49.737 11.293 -19.522 1.00 45.47 197 THR A O 1
ATOM 1546 N N . ALA A 1 198 ? 47.934 10.414 -18.514 1.00 46.62 198 ALA A N 1
ATOM 1547 C CA . ALA A 1 198 ? 47.907 9.169 -19.277 1.00 46.62 198 ALA A CA 1
ATOM 1548 C C . ALA A 1 198 ? 46.975 9.272 -20.505 1.00 46.62 198 ALA A C 1
ATOM 1550 O O . ALA A 1 198 ? 45.882 9.838 -20.391 1.00 46.62 198 ALA A O 1
ATOM 1551 N N . PRO A 1 199 ? 47.378 8.735 -21.671 1.00 51.09 199 PRO A N 1
ATOM 1552 C CA . PRO A 1 199 ? 46.601 8.817 -22.899 1.00 51.09 199 PRO A CA 1
ATOM 1553 C C . PRO A 1 199 ? 45.637 7.614 -23.039 1.00 51.09 199 PRO A C 1
ATOM 1555 O O . PRO A 1 199 ? 46.032 6.481 -22.793 1.00 51.09 199 PRO A O 1
ATOM 1558 N N . LYS A 1 200 ? 44.412 7.875 -23.533 1.00 59.94 200 LYS A N 1
ATOM 1559 C CA . LYS A 1 200 ? 43.497 6.935 -24.238 1.00 59.94 200 LYS A CA 1
ATOM 1560 C C . LYS A 1 200 ? 42.531 6.016 -23.457 1.00 59.94 200 LYS A C 1
ATOM 1562 O O . LYS A 1 200 ? 41.963 5.127 -24.075 1.00 59.94 200 LYS A O 1
ATOM 1567 N N . GLY A 1 201 ? 42.273 6.222 -22.166 1.00 62.41 201 GLY A N 1
ATOM 1568 C CA . GLY A 1 201 ? 41.194 5.495 -21.466 1.00 62.41 201 GLY A CA 1
ATOM 1569 C C . GLY A 1 201 ? 39.851 6.237 -21.466 1.00 62.41 201 GLY A C 1
ATOM 1570 O O . GLY A 1 201 ? 39.837 7.470 -21.434 1.00 62.41 201 GLY A O 1
ATOM 1571 N N . PHE A 1 202 ? 38.735 5.505 -21.442 1.00 70.94 202 PHE A N 1
ATOM 1572 C CA . PHE A 1 202 ? 37.381 6.065 -21.326 1.00 70.94 202 PHE A CA 1
ATOM 1573 C C . PHE A 1 202 ? 36.597 5.358 -20.215 1.00 70.94 202 PHE A C 1
ATOM 1575 O O . PHE A 1 202 ? 36.655 4.134 -20.086 1.00 70.94 202 PHE A O 1
ATOM 1582 N N . VAL A 1 203 ? 35.886 6.127 -19.388 1.00 77.19 203 VAL A N 1
ATOM 1583 C CA . VAL A 1 203 ? 35.059 5.594 -18.298 1.00 77.19 203 VAL A CA 1
ATOM 1584 C C . VAL A 1 203 ? 33.604 5.919 -18.575 1.00 77.19 203 VAL A C 1
ATOM 1586 O O . VAL A 1 203 ? 33.284 7.074 -18.851 1.00 77.19 203 VAL A O 1
ATOM 1589 N N . ILE A 1 204 ? 32.736 4.914 -18.454 1.00 80.75 204 ILE A N 1
ATOM 1590 C CA . ILE A 1 204 ? 31.280 5.078 -18.484 1.00 80.75 204 ILE A CA 1
ATOM 1591 C C . ILE A 1 204 ? 30.712 4.496 -17.195 1.00 80.75 204 ILE A C 1
ATOM 1593 O O . ILE A 1 204 ? 30.936 3.322 -16.895 1.00 80.75 204 ILE A O 1
ATOM 1597 N N . CYS A 1 205 ? 29.960 5.299 -16.447 1.00 81.31 205 CYS A N 1
ATOM 1598 C CA . CYS A 1 205 ? 29.186 4.812 -15.309 1.00 81.31 205 CYS A CA 1
ATOM 1599 C C . CYS A 1 205 ? 27.711 4.804 -15.688 1.00 81.31 205 CYS A C 1
ATOM 1601 O O . CYS A 1 205 ? 27.137 5.864 -15.938 1.00 81.31 205 CYS A O 1
ATOM 1603 N N . LEU A 1 206 ? 27.120 3.614 -15.722 1.00 82.00 206 LEU A N 1
ATOM 1604 C CA . LEU A 1 206 ? 25.727 3.386 -16.072 1.00 82.00 206 LEU A CA 1
ATOM 1605 C C . LEU A 1 206 ? 24.906 2.943 -14.847 1.00 82.00 206 LEU A C 1
ATOM 1607 O O . LEU A 1 206 ? 25.475 2.395 -13.891 1.00 82.00 206 LEU A O 1
ATOM 1611 N N . PRO A 1 207 ? 23.573 3.139 -14.878 1.00 78.94 207 PRO A N 1
ATOM 1612 C CA . PRO A 1 207 ? 22.668 2.620 -13.859 1.00 78.94 207 PRO A CA 1
ATOM 1613 C C . PRO A 1 207 ? 22.689 1.085 -13.827 1.00 78.94 207 PRO A C 1
ATOM 1615 O O . PRO A 1 207 ? 23.144 0.436 -14.771 1.00 78.94 207 PRO A O 1
ATOM 1618 N N . ASP A 1 208 ? 22.172 0.493 -12.751 1.00 77.88 208 ASP A N 1
ATOM 1619 C CA . ASP A 1 208 ? 22.055 -0.963 -12.663 1.00 77.88 208 ASP A CA 1
ATOM 1620 C C . ASP A 1 208 ? 20.840 -1.450 -13.446 1.00 77.88 208 ASP A C 1
ATOM 1622 O O . ASP A 1 208 ? 19.693 -1.232 -13.048 1.00 77.88 208 ASP A O 1
ATOM 1626 N N . TYR A 1 209 ? 21.114 -2.115 -14.564 1.00 74.38 209 TYR A N 1
ATOM 1627 C CA . TYR A 1 209 ? 20.108 -2.712 -15.436 1.00 74.38 209 TYR A CA 1
ATOM 1628 C C . TYR A 1 209 ? 19.680 -4.123 -15.004 1.00 74.38 209 TYR A C 1
ATOM 1630 O O . TYR A 1 209 ? 18.871 -4.739 -15.691 1.00 74.38 209 TYR A O 1
ATOM 1638 N N . GLY A 1 210 ? 20.189 -4.652 -13.885 1.00 72.44 210 GLY A N 1
ATOM 1639 C CA . GLY A 1 210 ? 19.871 -6.014 -13.454 1.00 72.44 210 GLY A CA 1
ATOM 1640 C C . GLY A 1 210 ? 20.397 -7.069 -14.437 1.00 72.44 210 GLY A C 1
ATOM 1641 O O . GLY A 1 210 ? 21.451 -6.879 -15.042 1.00 72.44 210 GLY A O 1
ATOM 1642 N N . ASP A 1 211 ? 19.680 -8.191 -14.588 1.00 68.62 211 ASP A N 1
ATOM 1643 C CA . ASP A 1 211 ? 20.020 -9.273 -15.531 1.00 68.62 211 ASP A CA 1
ATOM 1644 C C . ASP A 1 211 ? 19.547 -8.973 -16.963 1.00 68.62 211 ASP A C 1
ATOM 1646 O O . ASP A 1 211 ? 18.605 -9.581 -17.468 1.00 68.62 211 ASP A O 1
ATOM 1650 N N . ALA A 1 212 ? 20.163 -7.966 -17.589 1.00 74.50 212 ALA A N 1
ATOM 1651 C CA . ALA A 1 212 ? 19.764 -7.450 -18.898 1.00 74.50 212 ALA A CA 1
ATOM 1652 C C . ALA A 1 212 ? 20.880 -7.606 -19.954 1.00 74.50 212 ALA A C 1
ATOM 1654 O O . ALA A 1 212 ? 21.474 -6.610 -20.388 1.00 74.50 212 ALA A O 1
ATOM 1655 N N . PRO A 1 213 ? 21.181 -8.840 -20.408 1.00 74.88 213 PRO A N 1
ATOM 1656 C CA . PRO A 1 213 ? 22.240 -9.093 -21.389 1.00 74.88 213 PRO A CA 1
ATOM 1657 C C . PRO A 1 213 ? 22.004 -8.361 -22.716 1.00 74.88 213 PRO A C 1
ATOM 1659 O O . PRO A 1 213 ? 22.962 -7.998 -23.396 1.00 74.88 213 PRO A O 1
ATOM 1662 N N . ASP A 1 214 ? 20.748 -8.084 -23.069 1.00 77.06 214 ASP A N 1
ATOM 1663 C CA . ASP A 1 214 ? 20.407 -7.342 -24.283 1.00 77.06 214 ASP A CA 1
ATOM 1664 C C . ASP A 1 214 ? 20.736 -5.848 -24.185 1.00 77.06 214 ASP A C 1
ATOM 1666 O O . ASP A 1 214 ? 21.152 -5.257 -25.178 1.0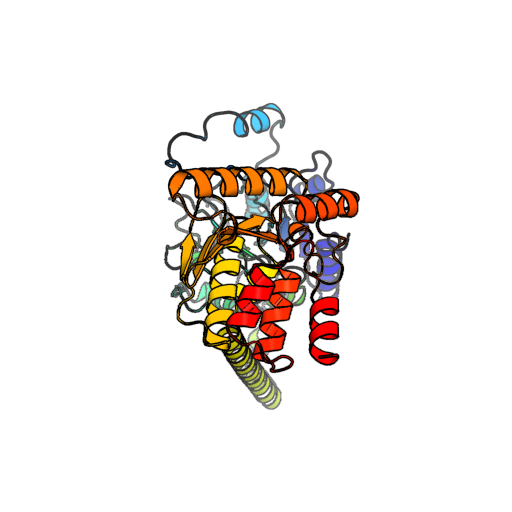0 77.06 214 ASP A O 1
ATOM 1670 N N . VAL A 1 215 ? 20.656 -5.252 -22.989 1.00 81.38 215 VAL A N 1
ATOM 1671 C CA . VAL A 1 215 ? 21.097 -3.865 -22.756 1.00 81.38 215 VAL A CA 1
ATOM 1672 C C . VAL A 1 215 ? 22.610 -3.769 -22.926 1.00 81.38 215 VAL A C 1
ATOM 1674 O O . VAL A 1 215 ? 23.118 -2.873 -23.597 1.00 81.38 215 VAL A O 1
ATOM 1677 N N . LEU A 1 216 ? 23.349 -4.726 -22.361 1.00 81.00 216 LEU A N 1
ATOM 1678 C CA . LEU A 1 216 ? 24.802 -4.756 -22.493 1.00 81.00 216 LEU A CA 1
ATOM 1679 C C . LEU A 1 216 ? 25.243 -5.060 -23.928 1.00 81.00 216 LEU A C 1
ATOM 1681 O O . LEU A 1 216 ? 26.199 -4.468 -24.425 1.00 81.00 216 LEU A O 1
ATOM 1685 N N . HIS A 1 217 ? 24.522 -5.945 -24.612 1.00 80.69 217 HIS A N 1
ATOM 1686 C CA . HIS A 1 217 ? 24.742 -6.1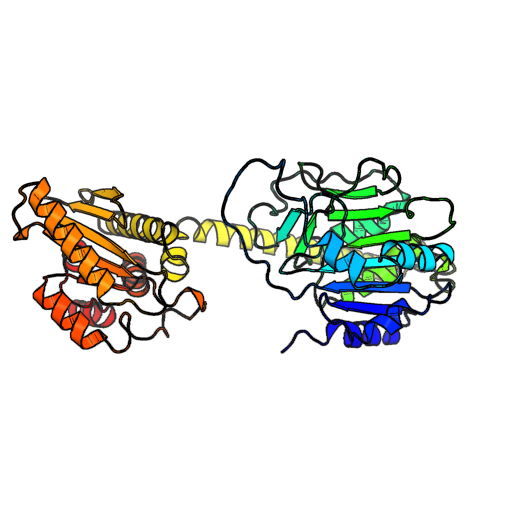99 -26.024 1.00 80.69 217 HIS A CA 1
ATOM 1687 C C . HIS A 1 217 ? 24.496 -4.952 -26.874 1.00 80.69 217 HIS A C 1
ATOM 1689 O O . HIS A 1 217 ? 25.327 -4.660 -27.725 1.00 80.69 217 HIS A O 1
ATOM 1695 N N . ASP A 1 218 ? 23.420 -4.197 -26.630 1.00 83.00 218 ASP A N 1
ATOM 1696 C CA . ASP A 1 218 ? 23.167 -2.938 -27.340 1.00 83.00 218 ASP A CA 1
ATOM 1697 C C . ASP A 1 218 ? 24.297 -1.930 -27.087 1.00 83.00 218 ASP A C 1
ATOM 1699 O O . ASP A 1 218 ? 24.837 -1.369 -28.035 1.00 83.00 218 ASP A O 1
ATOM 1703 N N . LEU A 1 219 ? 24.755 -1.780 -25.839 1.00 85.56 219 LEU A N 1
ATOM 1704 C CA . LEU A 1 219 ? 25.893 -0.914 -25.511 1.00 85.56 219 LEU A CA 1
ATOM 1705 C C . LEU A 1 219 ? 27.156 -1.301 -26.305 1.00 85.56 219 LEU A C 1
ATOM 1707 O O . LEU A 1 219 ? 27.806 -0.445 -26.907 1.00 85.56 219 LEU A O 1
ATOM 1711 N N . LEU A 1 220 ? 27.498 -2.592 -26.319 1.00 83.81 220 LEU A N 1
ATOM 1712 C CA . LEU A 1 220 ? 28.673 -3.123 -27.019 1.00 83.81 220 LEU A CA 1
ATOM 1713 C C . LEU A 1 220 ? 28.530 -3.081 -28.541 1.00 83.81 220 LEU A C 1
ATOM 1715 O O . LEU A 1 220 ? 29.526 -2.942 -29.240 1.00 83.81 220 LEU A O 1
ATOM 1719 N N . ALA A 1 221 ? 27.315 -3.220 -29.066 1.00 82.00 221 ALA A N 1
ATOM 1720 C CA . ALA A 1 221 ? 27.072 -3.296 -30.499 1.00 82.00 221 ALA A CA 1
ATOM 1721 C C . ALA A 1 221 ? 26.834 -1.929 -31.145 1.00 82.00 221 ALA A C 1
ATOM 1723 O O . ALA A 1 221 ? 27.115 -1.791 -32.337 1.00 82.00 221 ALA A O 1
ATOM 1724 N N . THR A 1 222 ? 26.294 -0.949 -30.412 1.00 83.25 222 THR A N 1
ATOM 1725 C CA . THR A 1 222 ? 25.813 0.320 -30.988 1.00 83.25 222 THR A CA 1
ATOM 1726 C C . THR A 1 222 ? 26.437 1.574 -30.395 1.00 83.25 222 THR A C 1
ATOM 1728 O O . THR A 1 222 ? 26.313 2.625 -31.009 1.00 83.25 222 THR A O 1
ATOM 1731 N N . VAL A 1 223 ? 27.106 1.497 -29.240 1.00 85.62 223 VAL A N 1
ATOM 1732 C CA . VAL A 1 223 ? 27.651 2.688 -28.563 1.00 85.62 223 VAL A CA 1
ATOM 1733 C C . VAL A 1 223 ? 29.166 2.646 -28.455 1.00 85.62 223 VAL A C 1
ATOM 1735 O O . VAL A 1 223 ? 29.851 3.586 -28.848 1.00 85.62 223 VAL A O 1
ATOM 1738 N N . LEU A 1 224 ? 29.707 1.564 -27.895 1.00 83.44 224 LEU A N 1
ATOM 1739 C CA . LEU A 1 224 ? 31.143 1.427 -27.672 1.00 83.44 224 LEU A CA 1
ATOM 1740 C C . LEU A 1 224 ? 31.989 1.409 -28.957 1.00 83.44 224 LEU A C 1
ATOM 1742 O O . LEU A 1 224 ? 33.088 1.959 -28.899 1.00 83.44 224 LEU A O 1
ATOM 1746 N N . PRO A 1 225 ? 31.511 0.882 -30.101 1.00 83.19 225 PRO A N 1
ATOM 1747 C CA . PRO A 1 225 ? 32.238 0.986 -31.364 1.00 83.19 225 PRO A CA 1
ATOM 1748 C C . PRO A 1 225 ? 32.437 2.437 -31.809 1.00 83.19 225 PRO A C 1
ATOM 1750 O O . PRO A 1 225 ? 33.510 2.777 -32.291 1.00 83.19 225 PRO A O 1
ATOM 1753 N N . ASP A 1 226 ? 31.460 3.313 -31.563 1.00 79.94 226 ASP A N 1
ATOM 1754 C CA . ASP A 1 226 ? 31.561 4.733 -31.917 1.00 79.94 226 ASP A CA 1
ATOM 1755 C C . ASP A 1 226 ? 32.454 5.505 -30.927 1.00 79.94 226 ASP A C 1
ATOM 1757 O O . ASP A 1 226 ? 33.189 6.415 -31.309 1.00 79.94 226 ASP A O 1
ATOM 1761 N N . LEU A 1 227 ? 32.408 5.148 -29.636 1.00 76.00 227 LEU A N 1
ATOM 1762 C CA . LEU A 1 227 ? 33.158 5.837 -28.575 1.00 76.00 227 LEU A CA 1
ATOM 1763 C C . LEU A 1 227 ? 34.609 5.367 -28.414 1.00 76.00 227 LEU A C 1
ATOM 1765 O O . LEU A 1 227 ? 35.451 6.103 -27.898 1.00 76.00 227 LEU A O 1
ATOM 1769 N N . SER A 1 228 ? 34.904 4.112 -28.738 1.00 75.06 228 SER A N 1
ATOM 1770 C CA . SER A 1 228 ? 36.216 3.480 -28.551 1.00 75.06 228 SER A CA 1
ATOM 1771 C C . SER A 1 228 ? 36.500 2.514 -29.704 1.00 75.06 228 SER A C 1
ATOM 1773 O O . SER A 1 228 ? 36.616 1.308 -29.481 1.00 75.06 228 SER A O 1
ATOM 1775 N N . PRO A 1 229 ? 36.606 3.033 -30.940 1.00 74.56 229 PRO A N 1
ATOM 1776 C CA . PRO A 1 229 ? 36.658 2.219 -32.154 1.00 74.56 229 PRO A CA 1
ATOM 1777 C C . PRO A 1 229 ? 37.878 1.285 -32.194 1.00 74.56 229 PRO A C 1
ATOM 1779 O O . PRO A 1 229 ? 37.778 0.149 -32.653 1.00 74.56 229 PRO A O 1
ATOM 1782 N N . HIS A 1 230 ? 38.982 1.674 -31.545 1.00 73.19 230 HIS A N 1
ATOM 1783 C CA . HIS A 1 230 ? 40.186 0.851 -31.399 1.00 73.19 230 HIS A CA 1
ATOM 1784 C C . HIS A 1 230 ? 39.967 -0.459 -30.621 1.00 73.19 230 HIS A C 1
ATOM 1786 O O . HIS A 1 230 ? 40.774 -1.377 -30.749 1.00 73.19 230 HIS A O 1
ATOM 1792 N N . LEU A 1 231 ? 38.893 -0.566 -29.825 1.00 72.81 231 LEU A N 1
ATOM 1793 C CA . LEU A 1 231 ? 38.493 -1.807 -29.142 1.00 72.81 231 LEU A CA 1
ATOM 1794 C C . LEU A 1 231 ? 37.684 -2.745 -30.047 1.00 72.81 231 LEU A C 1
ATOM 1796 O O . LEU A 1 231 ? 37.505 -3.916 -29.717 1.00 72.81 231 LEU A O 1
ATOM 1800 N N . PHE A 1 232 ? 37.232 -2.251 -31.200 1.00 73.75 232 PHE A N 1
ATOM 1801 C CA . PHE A 1 232 ? 36.442 -2.982 -32.185 1.00 73.75 232 PHE A CA 1
ATOM 1802 C C . PHE A 1 232 ? 37.105 -2.905 -33.570 1.00 73.75 232 PHE A C 1
ATOM 1804 O O . PHE A 1 232 ? 36.473 -2.469 -34.534 1.00 73.75 232 PHE A O 1
ATOM 1811 N N . PRO A 1 233 ? 38.358 -3.383 -33.716 1.00 63.09 233 PRO A N 1
ATOM 1812 C CA . PRO A 1 233 ? 39.133 -3.235 -34.953 1.00 63.09 233 PRO A CA 1
ATOM 1813 C C . PRO A 1 233 ? 38.486 -3.912 -36.173 1.00 63.09 233 PRO A C 1
ATOM 1815 O O . PRO A 1 233 ? 38.815 -3.592 -37.305 1.00 63.09 233 PRO A O 1
ATOM 1818 N N . PHE A 1 234 ? 37.551 -4.846 -35.962 1.00 63.00 234 PHE A N 1
ATOM 1819 C CA . PHE A 1 234 ? 36.791 -5.498 -37.036 1.00 63.00 234 PHE A CA 1
ATOM 1820 C C . PHE A 1 234 ? 35.479 -4.779 -37.398 1.00 63.00 234 PHE A C 1
ATOM 1822 O O . PHE A 1 234 ? 34.832 -5.161 -38.370 1.00 63.00 234 PHE A O 1
ATOM 1829 N N . GLN A 1 235 ? 35.054 -3.778 -36.618 1.00 60.59 235 GLN A N 1
ATOM 1830 C CA . GLN A 1 235 ? 33.850 -2.979 -36.882 1.00 60.59 235 GLN A CA 1
ATOM 1831 C C . GLN A 1 235 ? 34.156 -1.597 -37.470 1.00 60.59 235 GLN A C 1
ATOM 1833 O O . GLN A 1 235 ? 33.275 -1.047 -38.134 1.00 60.59 235 GLN A O 1
ATOM 1838 N N . GLU A 1 236 ? 35.380 -1.075 -37.298 1.00 53.22 236 GLU A N 1
ATOM 1839 C CA . GLU A 1 236 ? 35.832 0.180 -37.929 1.00 53.22 236 GLU A CA 1
ATOM 1840 C C . GLU A 1 236 ? 35.577 0.183 -39.450 1.00 53.22 236 GLU A C 1
ATOM 1842 O O . GLU A 1 236 ? 35.143 1.192 -40.004 1.00 53.22 236 GLU A O 1
ATOM 1847 N N . ASP A 1 237 ? 35.709 -0.973 -40.109 1.00 55.12 237 ASP A N 1
ATOM 1848 C CA . ASP A 1 237 ? 35.597 -1.091 -41.567 1.00 55.12 237 ASP A CA 1
ATOM 1849 C C . ASP A 1 237 ? 34.175 -1.361 -42.097 1.00 55.12 237 ASP A C 1
ATOM 1851 O O . ASP A 1 237 ? 34.003 -1.508 -43.307 1.00 55.12 237 ASP A O 1
ATOM 1855 N N . GLN A 1 238 ? 33.143 -1.460 -41.245 1.00 61.22 238 GLN A N 1
ATOM 1856 C CA . GLN A 1 238 ? 31.788 -1.869 -41.672 1.00 61.22 238 GLN A CA 1
ATOM 1857 C C . GLN A 1 238 ? 30.628 -1.072 -41.058 1.00 61.22 238 GLN A C 1
ATOM 1859 O O . GLN A 1 238 ? 29.470 -1.371 -41.352 1.00 61.22 238 GLN A O 1
ATOM 1864 N N . GLY A 1 239 ? 30.890 -0.045 -40.243 1.00 60.66 239 GLY A N 1
ATOM 1865 C CA . GLY A 1 239 ? 29.835 0.816 -39.684 1.00 60.66 239 GLY A CA 1
ATOM 1866 C C . GLY A 1 239 ? 28.915 1.423 -40.753 1.00 60.66 239 GLY A C 1
ATOM 1867 O O . GLY A 1 239 ? 27.697 1.447 -40.576 1.00 60.66 239 GLY A O 1
ATOM 1868 N N . TRP A 1 240 ? 29.482 1.779 -41.909 1.00 71.50 240 TRP A N 1
ATOM 1869 C CA . TRP A 1 240 ? 28.758 2.288 -43.076 1.00 71.50 240 TRP A CA 1
ATOM 1870 C C . TRP A 1 240 ? 27.686 1.312 -43.593 1.00 71.50 240 TRP A C 1
ATOM 1872 O O . TRP A 1 240 ? 26.625 1.754 -44.011 1.00 71.50 240 TRP A O 1
ATOM 1882 N N . LEU A 1 241 ? 27.848 -0.017 -43.459 1.00 74.31 241 LEU A N 1
ATOM 1883 C CA . LEU A 1 241 ? 26.811 -0.994 -43.853 1.00 74.31 241 LEU A CA 1
ATOM 1884 C C . LEU A 1 241 ? 25.501 -0.852 -43.058 1.00 74.31 241 LEU A C 1
ATOM 1886 O O . LEU A 1 241 ? 24.468 -1.404 -43.447 1.00 74.31 241 LEU A O 1
ATOM 1890 N N . ARG A 1 242 ? 25.527 -0.144 -41.923 1.00 69.44 242 ARG A N 1
ATOM 1891 C CA . ARG A 1 242 ? 24.340 0.142 -41.109 1.00 69.44 242 ARG A CA 1
ATOM 1892 C C . ARG A 1 242 ? 23.625 1.419 -41.540 1.00 69.44 242 ARG A C 1
ATOM 1894 O O . ARG A 1 242 ? 22.478 1.617 -41.126 1.00 69.44 242 ARG A O 1
ATOM 1901 N N . GLU A 1 243 ? 24.258 2.264 -42.351 1.00 77.44 243 GLU A N 1
ATOM 1902 C CA . GLU A 1 243 ? 23.631 3.477 -42.861 1.00 77.44 243 GLU A CA 1
ATOM 1903 C C . GLU A 1 243 ? 22.489 3.125 -43.830 1.00 77.44 243 GLU A C 1
ATOM 1905 O O . GLU A 1 243 ? 22.547 2.104 -44.525 1.00 77.44 243 GLU A O 1
ATOM 1910 N N . PRO A 1 244 ? 21.418 3.940 -43.890 1.00 76.38 244 PRO A N 1
ATOM 1911 C CA . PRO A 1 244 ? 20.239 3.622 -44.694 1.00 76.38 244 PRO A CA 1
ATOM 1912 C C . PRO A 1 244 ? 20.539 3.361 -46.176 1.00 76.38 244 PRO A C 1
ATOM 1914 O O . PRO A 1 244 ? 19.847 2.555 -46.790 1.00 76.38 244 PRO A O 1
ATOM 1917 N N . GLU A 1 245 ? 21.563 4.012 -46.735 1.00 86.38 245 GLU A 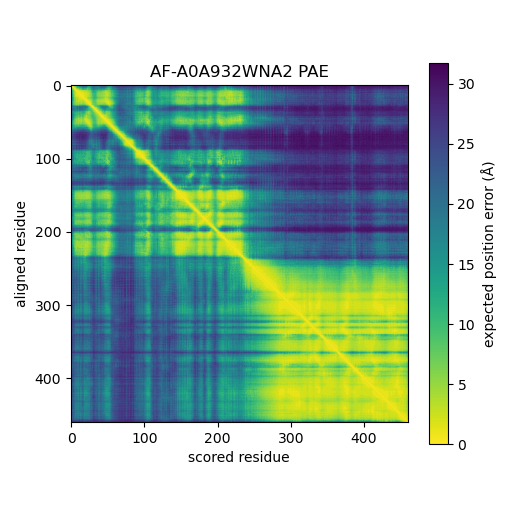N 1
ATOM 1918 C CA . GLU A 1 245 ? 21.951 3.901 -48.147 1.00 86.38 245 GLU A CA 1
ATOM 1919 C C . GLU A 1 245 ? 22.583 2.551 -48.521 1.00 86.38 245 GLU A C 1
ATOM 1921 O O . GLU A 1 245 ? 22.518 2.148 -49.682 1.00 86.38 245 GLU A O 1
ATOM 1926 N N . PHE A 1 246 ? 23.116 1.813 -47.541 1.00 86.31 246 PHE A N 1
ATOM 1927 C CA . PHE A 1 246 ? 23.714 0.488 -47.741 1.00 86.31 246 PHE A CA 1
ATOM 1928 C C . PHE A 1 246 ? 22.815 -0.664 -47.265 1.00 86.31 246 PHE A C 1
ATOM 1930 O O . PHE A 1 246 ? 23.158 -1.837 -47.432 1.00 86.31 246 PHE A O 1
ATOM 1937 N N . ARG A 1 247 ? 21.644 -0.359 -46.691 1.00 82.50 247 ARG A N 1
ATOM 1938 C CA . ARG A 1 247 ? 20.660 -1.352 -46.234 1.00 82.50 247 ARG A CA 1
ATOM 1939 C C . ARG A 1 247 ? 19.597 -1.614 -47.299 1.00 82.50 247 ARG A C 1
ATOM 1941 O O . ARG A 1 247 ? 19.253 -0.748 -48.096 1.00 82.50 247 ARG A O 1
ATOM 1948 N N . HIS A 1 248 ? 19.006 -2.812 -47.275 1.00 92.00 248 HIS A N 1
ATOM 1949 C CA . HIS A 1 248 ? 17.862 -3.116 -48.139 1.00 92.00 248 HIS A CA 1
ATOM 1950 C C . HIS A 1 248 ? 16.702 -2.142 -47.836 1.00 92.00 248 HIS A C 1
ATOM 1952 O O . HIS A 1 248 ? 16.297 -2.061 -46.670 1.00 92.00 248 HIS A O 1
ATOM 1958 N N . PRO A 1 249 ? 16.123 -1.442 -48.834 1.00 90.44 249 PRO A N 1
ATOM 1959 C CA . PRO A 1 249 ? 15.111 -0.409 -48.595 1.00 90.44 249 PRO A CA 1
ATOM 1960 C C . PRO A 1 249 ? 13.914 -0.898 -47.768 1.00 90.44 249 PRO A C 1
ATOM 1962 O O . PRO A 1 249 ? 13.474 -0.221 -46.841 1.00 90.44 249 PRO A O 1
ATOM 1965 N N . GLU A 1 250 ? 13.426 -2.115 -48.030 1.00 91.81 250 GLU A N 1
ATOM 1966 C CA . GLU A 1 250 ? 12.326 -2.696 -47.246 1.00 91.81 250 GLU A CA 1
ATOM 1967 C C . GLU A 1 250 ? 12.709 -2.955 -45.786 1.00 91.81 250 GLU A C 1
ATOM 1969 O O . GLU A 1 250 ? 11.880 -2.780 -44.897 1.00 91.81 250 GLU A O 1
ATOM 1974 N N . ALA A 1 251 ? 13.965 -3.326 -45.512 1.00 84.25 251 ALA A N 1
ATOM 1975 C CA . ALA A 1 251 ? 14.427 -3.545 -44.145 1.00 84.25 251 ALA A CA 1
ATOM 1976 C C . ALA A 1 251 ? 14.458 -2.228 -43.358 1.00 84.25 251 ALA A C 1
ATOM 1978 O O . ALA A 1 251 ? 14.100 -2.215 -42.183 1.00 84.25 251 ALA A O 1
ATOM 1979 N N . VAL A 1 252 ? 14.822 -1.115 -44.006 1.00 84.75 252 VAL A N 1
ATOM 1980 C CA . VAL A 1 252 ? 14.757 0.228 -43.403 1.00 84.75 252 VAL A CA 1
ATOM 1981 C C . VAL A 1 252 ? 13.307 0.610 -43.081 1.00 84.75 252 VAL A C 1
ATOM 1983 O O . VAL A 1 252 ? 13.028 1.085 -41.981 1.00 84.75 252 VAL A O 1
ATOM 1986 N N . VAL A 1 253 ? 12.363 0.342 -43.993 1.00 91.94 253 VAL A N 1
ATOM 1987 C CA . VAL A 1 253 ? 10.928 0.598 -43.763 1.00 91.94 253 VAL A CA 1
ATOM 1988 C C . VAL A 1 253 ? 10.378 -0.257 -42.617 1.00 91.94 253 VAL A C 1
ATOM 1990 O O . VAL A 1 253 ? 9.655 0.255 -41.761 1.00 91.94 253 VAL A O 1
ATOM 1993 N N . LEU A 1 254 ? 10.709 -1.550 -42.578 1.00 90.69 254 LEU A N 1
ATOM 1994 C CA . LEU A 1 254 ? 10.263 -2.460 -41.520 1.00 90.69 254 LEU A CA 1
ATOM 1995 C C . LEU A 1 254 ? 10.833 -2.075 -40.151 1.00 90.69 254 LEU A C 1
ATOM 1997 O O . LEU A 1 254 ? 10.094 -2.091 -39.170 1.00 90.69 254 LEU A O 1
ATOM 2001 N N . GLU A 1 255 ? 12.103 -1.674 -40.089 1.00 79.81 255 GLU A N 1
ATOM 2002 C CA . GLU A 1 255 ? 12.736 -1.176 -38.864 1.00 79.81 255 GLU A CA 1
ATOM 2003 C C . GLU A 1 255 ? 12.027 0.082 -38.344 1.00 79.81 255 GLU A C 1
ATOM 2005 O O . GLU A 1 255 ? 11.667 0.151 -37.170 1.00 79.81 255 GLU A O 1
ATOM 2010 N N . GLY A 1 256 ? 11.741 1.044 -39.231 1.00 82.69 256 GLY A N 1
ATOM 2011 C CA . GLY A 1 256 ? 10.978 2.243 -38.882 1.00 82.69 256 GLY A CA 1
ATOM 2012 C C . GLY A 1 256 ? 9.588 1.906 -38.338 1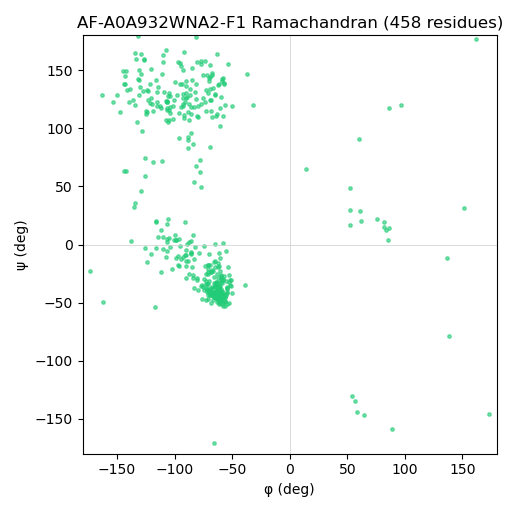.00 82.69 256 GLY A C 1
ATOM 2013 O O . GLY A 1 256 ? 9.197 2.415 -37.290 1.00 82.69 256 GLY A O 1
ATOM 2014 N N . ARG A 1 257 ? 8.870 0.979 -38.990 1.00 91.75 257 ARG A N 1
ATOM 2015 C CA . ARG A 1 257 ? 7.568 0.491 -38.504 1.00 91.75 257 ARG A CA 1
ATOM 2016 C C . ARG A 1 257 ? 7.677 -0.181 -37.136 1.00 91.75 257 ARG A C 1
ATOM 2018 O O . ARG A 1 257 ? 6.815 0.067 -36.297 1.00 91.75 257 ARG A O 1
ATOM 2025 N N . ARG A 1 258 ? 8.715 -0.994 -36.897 1.00 90.19 258 ARG A N 1
ATOM 2026 C CA . ARG A 1 258 ? 8.953 -1.637 -35.595 1.00 90.19 258 ARG A CA 1
ATOM 2027 C C . ARG A 1 258 ? 9.101 -0.586 -34.496 1.00 90.19 258 ARG A C 1
ATOM 2029 O O . ARG A 1 258 ? 8.372 -0.644 -33.513 1.00 90.19 258 ARG A O 1
ATOM 2036 N N . ILE A 1 259 ? 9.965 0.407 -34.708 1.00 77.56 259 ILE A N 1
ATOM 2037 C CA . ILE A 1 259 ? 10.208 1.496 -33.750 1.00 77.56 259 ILE A CA 1
ATOM 2038 C C . ILE A 1 259 ? 8.925 2.299 -33.490 1.00 77.56 259 ILE A C 1
ATOM 2040 O O . ILE A 1 259 ? 8.608 2.603 -32.341 1.00 77.56 259 ILE A O 1
ATOM 2044 N N . THR A 1 260 ? 8.152 2.626 -34.533 1.00 87.62 260 THR A N 1
ATOM 2045 C CA . THR A 1 260 ? 6.861 3.314 -34.372 1.00 87.62 260 THR A CA 1
ATOM 2046 C C . THR A 1 260 ? 5.896 2.497 -33.515 1.00 87.62 260 THR A C 1
ATOM 2048 O O . THR A 1 260 ? 5.351 3.033 -32.553 1.00 87.62 260 THR A O 1
ATOM 2051 N N . MET A 1 261 ? 5.737 1.201 -33.800 1.00 92.19 261 MET A N 1
ATOM 2052 C CA . MET A 1 261 ? 4.854 0.317 -33.030 1.00 92.19 261 MET A CA 1
ATOM 2053 C C . MET A 1 261 ? 5.306 0.166 -31.571 1.00 92.19 261 MET A C 1
ATOM 2055 O O . MET A 1 261 ? 4.475 0.204 -30.666 1.00 92.19 261 MET A O 1
ATOM 2059 N N . GLU A 1 262 ? 6.611 0.023 -31.323 1.00 76.69 262 GLU A N 1
ATOM 2060 C CA . GLU A 1 262 ? 7.176 -0.044 -29.968 1.00 76.69 262 GLU A CA 1
ATOM 2061 C C . GLU A 1 262 ? 6.885 1.239 -29.173 1.00 76.69 262 GLU A C 1
ATOM 2063 O O . GLU A 1 262 ? 6.479 1.173 -28.011 1.00 76.69 262 GLU A O 1
ATOM 2068 N N . ASN A 1 263 ? 7.035 2.407 -29.804 1.00 75.62 263 ASN A N 1
ATOM 2069 C CA . ASN A 1 263 ? 6.759 3.700 -29.177 1.00 75.62 263 ASN A CA 1
ATOM 2070 C C . ASN A 1 263 ? 5.263 3.909 -28.895 1.00 75.62 263 ASN A C 1
ATOM 2072 O O . ASN A 1 263 ? 4.901 4.377 -27.813 1.00 75.62 263 ASN A O 1
ATOM 2076 N N . GLU A 1 264 ? 4.391 3.550 -29.839 1.00 91.00 264 GLU A N 1
ATOM 2077 C CA . GLU A 1 264 ? 2.935 3.611 -29.663 1.00 91.00 264 GLU A CA 1
ATOM 2078 C C . GLU A 1 264 ? 2.471 2.693 -28.530 1.00 91.00 264 GLU A C 1
ATOM 2080 O O . GLU A 1 264 ? 1.727 3.128 -27.649 1.00 91.00 264 GLU A O 1
ATOM 2085 N N . MET A 1 265 ? 2.969 1.454 -28.499 1.00 89.69 265 MET A N 1
ATOM 2086 C CA . MET A 1 265 ? 2.663 0.493 -27.441 1.00 89.69 265 MET A CA 1
ATOM 2087 C C . MET A 1 265 ? 3.118 1.008 -26.075 1.00 89.69 265 MET A C 1
ATOM 2089 O O . MET A 1 265 ? 2.345 0.989 -25.119 1.00 89.69 265 MET A O 1
ATOM 2093 N N . ARG A 1 266 ? 4.349 1.526 -25.977 1.00 75.75 266 ARG A N 1
ATOM 2094 C CA . ARG A 1 266 ? 4.878 2.090 -24.726 1.00 75.75 266 ARG A CA 1
ATOM 2095 C C . ARG A 1 266 ? 4.023 3.250 -24.229 1.00 75.75 266 ARG A C 1
ATOM 2097 O O . ARG A 1 266 ? 3.703 3.321 -23.044 1.00 75.75 266 ARG A O 1
ATOM 2104 N N . ARG A 1 267 ? 3.604 4.139 -25.133 1.00 85.19 267 ARG A N 1
ATOM 2105 C CA . ARG A 1 267 ? 2.710 5.249 -24.795 1.00 85.19 267 ARG A CA 1
ATOM 2106 C C . ARG A 1 267 ? 1.359 4.750 -24.288 1.00 85.19 267 ARG A C 1
ATOM 2108 O O . ARG A 1 267 ? 0.903 5.248 -23.262 1.00 85.19 267 ARG A O 1
ATOM 2115 N N . ALA A 1 268 ? 0.755 3.779 -24.971 1.00 90.75 268 ALA A N 1
ATOM 2116 C CA . ALA A 1 268 ? -0.529 3.203 -24.581 1.00 90.75 268 ALA A CA 1
ATOM 2117 C C . ALA A 1 268 ? -0.454 2.532 -23.200 1.00 90.75 268 ALA A C 1
ATOM 2119 O O . ALA A 1 268 ? -1.294 2.797 -22.342 1.00 90.75 268 ALA A O 1
ATOM 2120 N N . VAL A 1 269 ? 0.592 1.739 -22.939 1.00 87.38 269 VAL A N 1
ATOM 2121 C CA . VAL A 1 269 ? 0.837 1.135 -21.618 1.00 87.38 269 VAL A CA 1
ATOM 2122 C C . VAL A 1 269 ? 0.990 2.216 -20.549 1.00 87.38 269 VAL A C 1
ATOM 2124 O O . VAL A 1 269 ? 0.309 2.170 -19.529 1.00 87.38 269 VAL A O 1
ATOM 2127 N N . GLY A 1 270 ? 1.803 3.244 -20.802 1.00 83.06 270 GLY A N 1
ATOM 2128 C CA . GLY A 1 270 ? 1.986 4.341 -19.854 1.00 83.06 270 GLY A CA 1
ATOM 2129 C C . GLY A 1 270 ? 0.737 5.212 -19.648 1.00 83.06 270 GLY A C 1
ATOM 2130 O O . GLY A 1 270 ? 0.632 5.904 -18.636 1.00 83.06 270 GLY A O 1
ATOM 2131 N N . GLU A 1 271 ? -0.203 5.251 -20.597 1.00 92.12 271 GLU A N 1
ATOM 2132 C CA . GLU A 1 271 ? -1.528 5.868 -20.422 1.00 92.12 271 GLU A CA 1
ATOM 2133 C C . GLU A 1 271 ? -2.416 5.000 -19.522 1.00 92.12 271 GLU A C 1
ATOM 2135 O O . GLU A 1 271 ? -2.926 5.511 -18.524 1.00 92.12 271 GLU A O 1
ATOM 2140 N N . LEU A 1 272 ? -2.485 3.691 -19.780 1.00 93.38 272 LEU A N 1
ATOM 2141 C CA . LEU A 1 272 ? -3.224 2.735 -18.950 1.00 93.38 272 LEU A CA 1
ATOM 2142 C C . LEU A 1 272 ? -2.724 2.706 -17.500 1.00 93.38 272 LEU A C 1
ATOM 2144 O O . LEU A 1 272 ? -3.526 2.726 -16.570 1.00 93.38 272 LEU A O 1
ATOM 2148 N N . GLU A 1 273 ? -1.410 2.717 -17.274 1.00 86.62 273 GLU A N 1
ATOM 2149 C CA . GLU A 1 273 ? -0.840 2.755 -15.920 1.00 86.62 273 GLU A CA 1
ATOM 2150 C C . GLU A 1 273 ? -1.248 4.020 -15.154 1.00 86.62 273 GLU A C 1
ATOM 2152 O O . GLU A 1 273 ? -1.535 3.964 -13.956 1.00 86.62 273 GLU A O 1
ATOM 2157 N N . ARG A 1 274 ? -1.332 5.165 -15.843 1.00 87.31 274 ARG A N 1
ATOM 2158 C CA . ARG A 1 274 ? -1.804 6.422 -15.243 1.00 87.31 274 ARG A CA 1
ATOM 2159 C C . ARG A 1 274 ? -3.285 6.371 -14.904 1.00 87.31 274 ARG A C 1
ATOM 2161 O O . ARG A 1 274 ? -3.672 6.896 -13.862 1.00 87.31 274 ARG A O 1
ATOM 2168 N N . GLU A 1 275 ? -4.095 5.757 -15.757 1.00 94.25 275 GLU A N 1
ATOM 2169 C CA . GLU A 1 275 ? -5.517 5.547 -15.484 1.00 94.25 275 GLU A CA 1
ATOM 2170 C C . GLU A 1 275 ? -5.719 4.624 -14.279 1.00 94.25 275 GLU A C 1
ATOM 2172 O O . GLU A 1 275 ? -6.464 4.974 -13.364 1.00 94.25 275 GLU A O 1
ATOM 2177 N N . ILE A 1 276 ? -4.988 3.507 -14.213 1.00 88.81 276 ILE A N 1
ATOM 2178 C CA . ILE A 1 276 ? -5.001 2.597 -13.059 1.00 88.81 276 ILE A CA 1
ATOM 2179 C C . ILE A 1 276 ? -4.615 3.355 -11.787 1.00 88.81 276 ILE A C 1
ATOM 2181 O O . ILE A 1 276 ? -5.335 3.300 -10.792 1.00 88.81 276 ILE A O 1
ATOM 2185 N N . GLN A 1 277 ? -3.522 4.120 -11.817 1.00 85.88 277 GLN A N 1
ATOM 2186 C CA . GLN A 1 277 ? -3.085 4.886 -10.653 1.00 85.88 277 GLN A CA 1
ATOM 2187 C C . GLN A 1 277 ? -4.127 5.929 -10.223 1.00 85.88 277 GLN A C 1
ATOM 2189 O O . GLN A 1 277 ? -4.371 6.087 -9.029 1.00 85.88 277 GLN A O 1
ATOM 2194 N N . ALA A 1 278 ? -4.760 6.626 -11.170 1.00 91.44 278 ALA A N 1
ATOM 2195 C CA . ALA A 1 278 ? -5.803 7.605 -10.872 1.00 91.44 278 ALA A CA 1
ATOM 2196 C C . ALA A 1 278 ? -7.046 6.964 -10.228 1.00 91.44 278 ALA A C 1
ATOM 2198 O O . ALA A 1 278 ? -7.682 7.593 -9.383 1.00 91.44 278 ALA A O 1
ATOM 2199 N N . LEU A 1 279 ? -7.366 5.717 -10.589 1.00 90.19 279 LEU A N 1
ATOM 2200 C CA . LEU A 1 279 ? -8.447 4.940 -9.977 1.00 90.19 279 LEU A CA 1
ATOM 2201 C C . LEU A 1 279 ? -8.070 4.406 -8.587 1.00 90.19 279 LEU A C 1
ATOM 2203 O O . LEU A 1 279 ? -8.917 4.366 -7.697 1.00 90.19 279 LEU A O 1
ATOM 2207 N N . GLU A 1 280 ? -6.812 4.012 -8.380 1.00 87.88 280 GLU A N 1
ATOM 2208 C CA . GLU A 1 280 ? -6.344 3.457 -7.105 1.00 87.88 280 GLU A CA 1
ATOM 2209 C C . GLU A 1 280 ? -6.031 4.516 -6.040 1.00 87.88 280 GLU A C 1
ATOM 2211 O O . GLU A 1 280 ? -6.158 4.240 -4.845 1.00 87.88 280 GLU A O 1
ATOM 2216 N N . GLU A 1 281 ? -5.600 5.719 -6.431 1.00 90.00 281 GLU A N 1
ATOM 2217 C CA . GLU A 1 281 ? -5.126 6.750 -5.498 1.00 90.00 281 GLU A CA 1
ATOM 2218 C C . GLU A 1 281 ? -6.171 7.149 -4.434 1.00 90.00 281 GLU A C 1
ATOM 2220 O O . GLU A 1 281 ? -5.807 7.180 -3.247 1.00 90.00 281 GLU A O 1
ATOM 2225 N N . PRO A 1 282 ? -7.463 7.365 -4.778 1.00 90.12 282 PRO A N 1
ATOM 2226 C CA . PRO A 1 282 ? -8.505 7.639 -3.786 1.00 90.12 282 PRO A CA 1
ATOM 2227 C C . PRO A 1 282 ? -8.648 6.523 -2.743 1.00 90.12 282 PRO A C 1
ATOM 2229 O O . PRO A 1 282 ? -8.969 6.787 -1.585 1.00 90.12 282 PRO A O 1
ATOM 2232 N N . GLU A 1 283 ? -8.352 5.280 -3.124 1.00 92.81 283 GLU A N 1
ATOM 2233 C CA . GLU A 1 283 ? -8.454 4.086 -2.281 1.00 92.81 283 GLU A CA 1
ATOM 2234 C C . GLU A 1 283 ? -7.108 3.634 -1.696 1.00 92.81 283 GLU A C 1
ATOM 2236 O O . GLU A 1 283 ? -7.014 2.582 -1.056 1.00 92.81 283 GLU A O 1
ATOM 2241 N N . SER A 1 284 ? -6.048 4.430 -1.856 1.00 93.69 284 SER A N 1
ATOM 2242 C CA . SER A 1 284 ? -4.701 4.086 -1.385 1.00 93.69 284 SER A CA 1
ATOM 2243 C C . SER A 1 284 ? -4.648 3.792 0.122 1.00 93.69 284 SER A C 1
ATOM 2245 O O . SER A 1 284 ? -3.825 2.992 0.581 1.00 93.69 284 SER A O 1
ATOM 2247 N N . HIS A 1 285 ? -5.560 4.384 0.896 1.00 95.56 285 HIS A N 1
ATOM 2248 C CA . HIS A 1 285 ? -5.742 4.122 2.321 1.00 95.56 285 HIS A CA 1
ATOM 2249 C C . HIS A 1 285 ? -6.127 2.661 2.617 1.00 95.56 285 HIS A C 1
ATOM 2251 O O . HIS A 1 285 ? -5.585 2.081 3.557 1.00 95.56 285 HIS A O 1
ATOM 2257 N N . LEU A 1 286 ? -6.948 2.022 1.775 1.00 95.94 286 LEU A N 1
ATOM 2258 C CA . LEU A 1 286 ? -7.319 0.609 1.918 1.00 95.94 286 LEU A CA 1
ATOM 2259 C C . LEU A 1 286 ? -6.116 -0.314 1.722 1.00 95.94 286 LEU A C 1
ATOM 2261 O O . LEU A 1 286 ? -5.964 -1.303 2.434 1.00 95.94 286 LEU A O 1
ATOM 2265 N N . ARG A 1 287 ? -5.208 0.023 0.799 1.00 93.94 287 ARG A N 1
ATOM 2266 C CA . ARG A 1 287 ? -3.939 -0.707 0.659 1.00 93.94 287 ARG A CA 1
ATOM 2267 C C . ARG A 1 287 ? -3.059 -0.506 1.892 1.00 93.94 287 ARG A C 1
ATOM 2269 O O . ARG A 1 287 ? -2.454 -1.464 2.377 1.00 93.94 287 ARG A O 1
ATOM 2276 N N . ARG A 1 288 ? -2.986 0.721 2.423 1.00 94.81 288 ARG A N 1
ATOM 2277 C CA . ARG A 1 288 ? -2.178 1.038 3.615 1.00 94.81 288 ARG A CA 1
ATOM 2278 C C . ARG A 1 288 ? -2.671 0.320 4.872 1.00 94.81 288 ARG A C 1
ATOM 2280 O O . ARG A 1 288 ? -1.815 -0.114 5.643 1.00 94.81 288 ARG A O 1
ATOM 2287 N N . LEU A 1 289 ? -3.981 0.091 5.023 1.00 95.06 289 LEU A N 1
ATOM 2288 C CA . LEU A 1 289 ? -4.537 -0.748 6.099 1.00 95.06 289 LEU A CA 1
ATOM 2289 C C . LEU A 1 289 ? -3.874 -2.126 6.182 1.00 95.06 289 LEU A C 1
ATOM 2291 O O . LEU A 1 289 ? -3.726 -2.667 7.270 1.00 95.06 289 LEU A O 1
ATOM 2295 N N . LEU A 1 290 ? -3.487 -2.694 5.036 1.00 94.50 290 LEU A N 1
ATOM 2296 C CA . LEU A 1 290 ? -2.974 -4.061 4.934 1.00 94.50 290 LEU A CA 1
ATOM 2297 C C . LEU A 1 290 ? -1.443 -4.130 4.950 1.00 94.50 290 LEU A C 1
ATOM 2299 O O . LEU A 1 290 ? -0.867 -5.194 5.188 1.00 94.50 290 LEU A O 1
ATOM 2303 N N . THR A 1 291 ? -0.770 -3.012 4.674 1.00 92.44 291 THR A N 1
ATOM 2304 C CA . THR A 1 291 ? 0.659 -2.982 4.305 1.00 92.44 291 THR A CA 1
ATOM 2305 C C . THR A 1 291 ? 1.522 -2.062 5.159 1.00 92.44 291 THR A C 1
ATOM 2307 O O . THR A 1 291 ? 2.734 -2.022 4.958 1.00 92.44 291 THR A O 1
ATOM 2310 N N . THR A 1 292 ? 0.938 -1.327 6.105 1.00 91.94 292 THR A N 1
ATOM 2311 C CA . THR A 1 292 ? 1.670 -0.350 6.926 1.00 91.94 292 THR A CA 1
ATOM 2312 C C . THR A 1 292 ? 1.409 -0.537 8.421 1.00 91.94 292 THR A C 1
ATOM 2314 O O . THR A 1 292 ? 0.454 -1.204 8.808 1.00 91.94 292 THR A O 1
ATOM 2317 N N . GLY A 1 293 ? 2.263 0.055 9.256 1.00 91.31 293 GLY A N 1
ATOM 2318 C CA . GLY A 1 293 ? 2.120 0.115 10.714 1.00 91.31 293 GLY A CA 1
ATOM 2319 C C . GLY A 1 293 ? 2.340 1.543 11.230 1.00 91.31 293 GLY A C 1
ATOM 2320 O O . GLY A 1 293 ? 2.628 2.448 10.441 1.00 91.31 293 GLY A O 1
ATOM 2321 N N . GLY A 1 294 ? 2.233 1.747 12.546 1.00 90.25 294 GLY A N 1
ATOM 2322 C CA . GLY A 1 294 ? 2.471 3.048 13.192 1.00 90.25 294 GLY A CA 1
ATOM 2323 C C . GLY A 1 294 ? 1.555 4.165 12.672 1.00 90.25 294 GLY A C 1
ATOM 2324 O O . GLY A 1 294 ? 0.403 3.918 12.320 1.00 90.25 294 GLY A O 1
ATOM 2325 N N . ASP A 1 295 ? 2.073 5.390 12.566 1.00 91.31 295 ASP A N 1
ATOM 2326 C CA . ASP A 1 295 ? 1.298 6.573 12.149 1.00 91.31 295 ASP A CA 1
ATOM 2327 C C . ASP A 1 295 ? 0.658 6.434 10.760 1.00 91.31 295 ASP A C 1
ATOM 2329 O O . ASP A 1 295 ? -0.430 6.957 10.507 1.00 91.31 295 ASP A O 1
ATOM 2333 N N . ALA A 1 296 ? 1.319 5.719 9.844 1.00 93.00 296 ALA A N 1
ATOM 2334 C CA . ALA A 1 296 ? 0.773 5.456 8.515 1.00 93.00 296 ALA A CA 1
ATOM 2335 C C . ALA A 1 296 ? -0.495 4.593 8.589 1.00 93.00 296 ALA A C 1
ATOM 2337 O O . ALA A 1 296 ? -1.443 4.839 7.840 1.00 93.00 296 ALA A O 1
ATOM 2338 N N . LEU A 1 297 ? -0.532 3.638 9.524 1.00 94.62 297 LEU A N 1
ATOM 2339 C CA . LEU A 1 297 ? -1.707 2.816 9.778 1.00 94.62 297 LEU A CA 1
ATOM 2340 C C . LEU A 1 297 ? -2.812 3.618 10.471 1.00 94.62 297 LEU A C 1
ATOM 2342 O O . LEU A 1 297 ? -3.960 3.497 10.064 1.00 94.62 297 LEU A O 1
ATOM 2346 N N . VAL A 1 298 ? -2.488 4.488 11.437 1.00 95.56 298 VAL A N 1
ATOM 2347 C CA . VAL A 1 298 ? -3.483 5.373 12.080 1.00 95.56 298 VAL A CA 1
ATOM 2348 C C . VAL A 1 298 ? -4.214 6.215 11.029 1.00 95.56 298 VAL A C 1
ATOM 2350 O O . VAL A 1 298 ? -5.443 6.224 10.987 1.00 95.56 298 VAL A O 1
ATOM 2353 N N . LYS A 1 299 ? -3.465 6.849 10.117 1.00 95.19 299 LYS A N 1
ATOM 2354 C CA . LYS A 1 299 ? -4.033 7.626 9.000 1.00 95.19 299 LYS A CA 1
ATOM 2355 C C . LYS A 1 299 ? -4.848 6.762 8.039 1.00 95.19 299 LYS A C 1
ATOM 2357 O O . LYS A 1 299 ? -5.860 7.215 7.510 1.00 95.19 299 LYS A O 1
ATOM 2362 N N . ALA A 1 300 ? -4.412 5.526 7.791 1.00 96.50 300 ALA A N 1
ATOM 2363 C CA . ALA A 1 300 ? -5.152 4.595 6.949 1.00 96.50 300 ALA A CA 1
ATOM 2364 C C . ALA A 1 300 ? -6.490 4.202 7.589 1.00 96.50 300 ALA A C 1
ATOM 2366 O O . ALA A 1 300 ? -7.505 4.231 6.900 1.00 96.50 300 ALA A O 1
ATOM 2367 N N . VAL A 1 301 ? -6.510 3.895 8.890 1.00 97.56 301 VAL A N 1
ATOM 2368 C CA . VAL A 1 301 ? -7.732 3.589 9.654 1.00 97.56 301 VAL A CA 1
ATOM 2369 C C . VAL A 1 301 ? -8.682 4.782 9.651 1.00 97.56 301 VAL A C 1
ATOM 2371 O O . VAL A 1 301 ? -9.853 4.613 9.332 1.00 97.56 301 VAL A O 1
ATOM 2374 N N . GLU A 1 302 ? -8.182 5.989 9.910 1.00 97.50 302 GLU A N 1
ATOM 2375 C CA . GLU A 1 302 ? -8.988 7.213 9.872 1.00 97.50 302 GLU A CA 1
ATOM 2376 C C . GLU A 1 302 ? -9.651 7.430 8.505 1.00 97.50 302 GLU A C 1
ATOM 2378 O O . GLU A 1 302 ? -10.869 7.590 8.423 1.00 97.50 302 GLU A O 1
ATOM 2383 N N . ALA A 1 303 ? -8.866 7.404 7.423 1.00 97.12 303 ALA A N 1
ATOM 2384 C CA . ALA A 1 303 ? -9.385 7.592 6.070 1.00 97.12 303 ALA A CA 1
ATOM 2385 C C . ALA A 1 303 ? -10.402 6.502 5.690 1.00 97.12 303 ALA A C 1
ATOM 2387 O O . ALA A 1 303 ? -11.431 6.800 5.086 1.00 97.12 303 ALA A O 1
ATOM 2388 N N . SER A 1 304 ? -10.143 5.259 6.102 1.00 97.94 304 SER A N 1
ATOM 2389 C CA . SER A 1 304 ? -11.026 4.113 5.863 1.00 97.94 304 SER A CA 1
ATOM 2390 C C . SER A 1 304 ? -12.372 4.264 6.572 1.00 97.94 304 SER A C 1
ATOM 2392 O O . SER A 1 304 ? -13.419 4.045 5.966 1.00 97.94 304 SER A O 1
ATOM 2394 N N . LEU A 1 305 ? -12.360 4.679 7.841 1.00 97.88 305 LEU A N 1
ATOM 2395 C CA . LEU A 1 305 ? -13.577 4.912 8.617 1.00 97.88 305 LEU A CA 1
ATOM 2396 C C . LEU A 1 305 ? -14.367 6.113 8.085 1.00 97.88 305 LEU A C 1
ATOM 2398 O O . LEU A 1 305 ? -15.574 6.000 7.909 1.00 97.88 305 LEU A O 1
ATOM 2402 N N . ASN A 1 306 ? -13.703 7.219 7.736 1.00 96.94 306 ASN A N 1
ATOM 2403 C CA . ASN A 1 306 ? -14.365 8.358 7.089 1.00 96.94 306 ASN A CA 1
ATOM 2404 C C . ASN A 1 306 ? -15.023 7.959 5.757 1.00 96.94 306 ASN A C 1
ATOM 2406 O O . ASN A 1 306 ? -16.151 8.367 5.478 1.00 96.94 306 ASN A O 1
ATOM 2410 N N . GLY A 1 307 ? -14.354 7.121 4.956 1.00 96.06 307 GLY A N 1
ATOM 2411 C CA . GLY A 1 307 ? -14.932 6.545 3.741 1.00 96.06 307 GLY A CA 1
ATOM 2412 C C . GLY A 1 307 ? -16.165 5.685 4.033 1.00 96.06 307 GLY A C 1
ATOM 2413 O O . GLY A 1 307 ? -17.193 5.841 3.376 1.00 96.06 307 GLY A O 1
ATOM 2414 N N . LEU A 1 308 ? -16.105 4.831 5.060 1.00 96.88 308 LEU A N 1
ATOM 2415 C CA . LEU A 1 308 ? -17.249 4.028 5.501 1.00 96.88 308 LEU A CA 1
ATOM 2416 C C . LEU A 1 308 ? -18.423 4.902 5.967 1.00 96.88 308 LEU A C 1
ATOM 2418 O O . LEU A 1 308 ? -19.572 4.617 5.631 1.00 96.88 308 LEU A O 1
ATOM 2422 N N . PHE A 1 309 ? -18.156 5.986 6.696 1.00 97.00 309 PHE A N 1
ATOM 2423 C CA . PHE A 1 309 ? -19.196 6.911 7.143 1.00 97.00 309 PHE A CA 1
ATOM 2424 C C . PHE A 1 309 ? -19.878 7.611 5.968 1.00 97.00 309 PHE A C 1
ATOM 2426 O O . PHE A 1 309 ? -21.106 7.682 5.925 1.00 97.00 309 PHE A O 1
ATOM 2433 N N . ALA A 1 310 ? -19.102 8.051 4.974 1.00 95.88 310 ALA A N 1
ATOM 2434 C CA . ALA A 1 310 ? -19.643 8.636 3.753 1.00 95.88 310 ALA A CA 1
ATOM 2435 C C . ALA A 1 310 ? -20.521 7.639 2.975 1.00 95.88 310 ALA A C 1
ATOM 2437 O O . ALA A 1 310 ? -21.602 8.001 2.518 1.00 95.88 310 ALA A O 1
ATOM 2438 N N . LEU A 1 311 ? -20.098 6.373 2.876 1.00 96.12 311 LEU A N 1
ATOM 2439 C CA . LEU A 1 311 ? -20.848 5.315 2.184 1.00 96.12 311 LEU A CA 1
ATOM 2440 C C . LEU A 1 311 ? -22.154 4.915 2.881 1.00 96.12 311 LEU A C 1
ATOM 2442 O O . LEU A 1 311 ? -23.038 4.360 2.234 1.00 96.12 311 LEU A O 1
ATOM 2446 N N . THR A 1 312 ? -22.261 5.150 4.188 1.00 96.25 312 THR A N 1
ATOM 2447 C CA . THR A 1 312 ? -23.414 4.738 5.006 1.00 96.25 312 THR A CA 1
ATOM 2448 C C . THR A 1 312 ? -24.311 5.907 5.409 1.00 96.25 312 THR A C 1
ATOM 2450 O O . THR A 1 312 ? -25.375 5.689 5.977 1.00 96.25 312 THR A O 1
ATOM 2453 N N . GLY A 1 313 ? -23.923 7.150 5.104 1.00 95.56 313 GLY A N 1
ATOM 2454 C CA . GLY A 1 313 ? -24.673 8.347 5.498 1.00 95.56 313 GLY A CA 1
ATOM 2455 C C . GLY A 1 313 ? -24.513 8.718 6.977 1.00 95.56 313 GLY A C 1
ATOM 2456 O O . GLY A 1 313 ? -25.357 9.410 7.539 1.00 95.56 313 GLY A O 1
ATOM 2457 N N . ALA A 1 314 ? -23.439 8.269 7.625 1.00 94.12 314 ALA A N 1
ATOM 2458 C CA . ALA A 1 314 ? -23.122 8.560 9.021 1.00 94.12 314 ALA A CA 1
ATOM 2459 C C . ALA A 1 314 ? -22.519 9.969 9.205 1.00 94.12 314 ALA A C 1
ATOM 2461 O O . ALA A 1 314 ? -21.376 10.124 9.626 1.00 94.12 314 ALA A O 1
ATOM 2462 N N . THR A 1 315 ? -23.276 11.019 8.881 1.00 89.75 315 THR A N 1
ATOM 2463 C CA . THR A 1 315 ? -22.770 12.408 8.834 1.00 89.75 315 THR A CA 1
ATOM 2464 C C . THR A 1 315 ? -22.380 12.997 10.192 1.00 89.75 315 THR A C 1
ATOM 2466 O O . THR A 1 315 ? -21.585 13.934 10.246 1.00 89.75 315 THR A O 1
ATOM 2469 N N . ASP A 1 316 ? -22.917 12.455 11.287 1.00 91.62 316 ASP A N 1
ATOM 2470 C CA . ASP A 1 316 ? -22.658 12.944 12.649 1.00 91.62 316 ASP A CA 1
ATOM 2471 C C . ASP A 1 316 ? -21.393 12.343 13.283 1.00 91.62 316 ASP A C 1
ATOM 2473 O O . ASP A 1 316 ? -20.982 12.768 14.365 1.00 91.62 316 ASP A O 1
ATOM 2477 N N . ALA A 1 317 ? -20.778 11.356 12.628 1.00 95.50 317 ALA A N 1
ATOM 2478 C CA . ALA A 1 317 ? -19.569 10.689 13.086 1.00 95.50 317 ALA A CA 1
ATOM 2479 C C . ALA A 1 317 ? -18.343 11.602 12.912 1.00 95.50 317 ALA A C 1
ATOM 2481 O O . ALA A 1 317 ? -18.030 12.038 11.803 1.00 95.50 317 ALA A O 1
ATOM 2482 N N . LYS A 1 318 ? -17.618 11.884 14.001 1.00 96.31 318 LYS A N 1
ATOM 2483 C CA . LYS A 1 318 ? -16.416 12.735 13.981 1.00 96.31 318 LYS A CA 1
ATOM 2484 C C . LYS A 1 318 ? -15.218 12.014 14.577 1.00 96.31 318 LYS A C 1
ATOM 2486 O O . LYS A 1 318 ? -15.182 11.750 15.776 1.00 96.31 318 LYS A O 1
ATOM 2491 N N . LEU A 1 319 ? -14.212 11.748 13.747 1.00 96.69 319 LEU A N 1
ATOM 2492 C CA . LEU A 1 319 ? -12.930 11.213 14.198 1.00 96.69 319 LEU A CA 1
ATOM 2493 C C . LEU A 1 319 ? -11.990 12.326 14.658 1.00 96.69 319 LEU A C 1
ATOM 2495 O O . LEU A 1 319 ? -11.918 13.400 14.060 1.00 96.69 319 LEU A O 1
ATOM 2499 N N . ARG A 1 320 ? -11.244 12.048 15.724 1.00 95.00 320 ARG A N 1
ATOM 2500 C CA . ARG A 1 320 ? -10.185 12.901 16.256 1.00 95.00 320 ARG A CA 1
ATOM 2501 C C . ARG A 1 320 ? -8.926 12.086 16.483 1.00 95.00 320 ARG A C 1
ATOM 2503 O O . ARG A 1 320 ? -8.992 10.956 16.964 1.00 95.00 320 ARG A O 1
ATOM 2510 N N . HIS A 1 321 ? -7.783 12.694 16.188 1.00 92.12 321 HIS A N 1
ATOM 2511 C CA . HIS A 1 321 ? -6.485 12.134 16.546 1.00 92.12 321 HIS A CA 1
ATOM 2512 C C . HIS A 1 321 ? -6.246 12.257 18.041 1.00 92.12 321 HIS A C 1
ATOM 2514 O O . HIS A 1 321 ? -6.408 13.328 18.625 1.00 92.12 321 HIS A O 1
ATOM 2520 N N . GLU A 1 322 ? -5.801 11.162 18.636 1.00 86.56 322 GLU A N 1
ATOM 2521 C CA . GLU A 1 322 ? -5.323 11.124 20.009 1.00 86.56 322 GLU A CA 1
ATOM 2522 C C . GLU A 1 322 ? -4.014 10.333 20.064 1.00 86.56 322 GLU A C 1
ATOM 2524 O O . GLU A 1 322 ? -3.637 9.621 19.131 1.00 86.56 322 GLU A O 1
ATOM 2529 N N . ARG A 1 323 ? -3.274 10.463 21.166 1.00 78.56 323 ARG A N 1
ATOM 2530 C CA . ARG A 1 323 ? -1.993 9.771 21.313 1.00 78.56 323 ARG A CA 1
ATOM 2531 C C . ARG A 1 323 ? -2.205 8.253 21.229 1.00 78.56 323 ARG A C 1
ATOM 2533 O O . ARG A 1 323 ? -2.876 7.680 22.080 1.00 78.56 323 ARG A O 1
ATOM 2540 N N . GLY A 1 324 ? -1.607 7.619 20.219 1.00 71.19 324 GLY A N 1
ATOM 2541 C CA . GLY A 1 324 ? -1.661 6.166 20.016 1.00 71.19 324 GLY A CA 1
ATOM 2542 C C . GLY A 1 324 ? -2.886 5.646 19.250 1.00 71.19 324 GLY A C 1
ATOM 2543 O O . GLY A 1 324 ? -3.010 4.436 19.083 1.00 71.19 324 GLY A O 1
ATOM 2544 N N . GLY A 1 325 ? -3.778 6.511 18.751 1.00 91.19 325 GLY A N 1
ATOM 2545 C CA . GLY A 1 325 ? -4.926 6.059 17.967 1.00 91.19 325 GLY A CA 1
ATOM 2546 C C . GLY A 1 325 ? -5.925 7.160 17.625 1.00 91.19 325 GLY A C 1
ATOM 2547 O O . GLY A 1 325 ? -5.557 8.307 17.387 1.00 91.19 325 GLY A O 1
ATOM 2548 N N . LEU A 1 326 ? -7.206 6.803 17.581 1.00 96.75 326 LEU A N 1
ATOM 2549 C CA . LEU A 1 326 ? -8.296 7.706 17.211 1.00 96.75 326 LEU A CA 1
ATOM 2550 C C . LEU A 1 326 ? -9.376 7.715 18.290 1.00 96.75 326 LEU A C 1
ATOM 2552 O O . LEU A 1 326 ? -9.488 6.775 19.080 1.00 96.75 326 LEU A O 1
ATOM 2556 N N . ARG A 1 327 ? -10.186 8.764 18.314 1.00 96.00 327 ARG A N 1
ATOM 2557 C CA . ARG A 1 327 ? -11.454 8.802 19.038 1.00 96.00 327 ARG A CA 1
ATOM 2558 C C . ARG A 1 327 ? -12.570 9.148 18.072 1.00 96.00 327 ARG A C 1
ATOM 2560 O O . ARG A 1 327 ? -12.441 10.100 17.309 1.00 96.00 327 ARG A O 1
ATOM 2567 N N . LEU A 1 328 ? -13.655 8.395 18.130 1.00 96.81 328 LEU A N 1
ATOM 2568 C CA . LEU A 1 328 ? -14.887 8.678 17.415 1.00 96.81 328 LEU A CA 1
ATOM 2569 C C . LEU A 1 328 ? -15.900 9.295 18.375 1.00 96.81 328 LEU A C 1
ATOM 2571 O O . LEU A 1 328 ? -16.296 8.645 19.338 1.00 96.81 328 LEU A O 1
ATOM 2575 N N . ASP A 1 329 ? -16.323 10.520 18.085 1.00 95.38 329 ASP A N 1
ATOM 2576 C CA . ASP A 1 329 ? -17.480 11.156 18.707 1.00 95.38 329 ASP A CA 1
ATOM 2577 C C . ASP A 1 329 ? -18.683 10.904 17.785 1.00 95.38 329 ASP A C 1
ATOM 2579 O O . ASP A 1 329 ? -18.659 11.323 16.623 1.00 95.38 329 ASP A O 1
ATOM 2583 N N . TRP A 1 330 ? -19.719 10.207 18.257 1.00 94.81 330 TRP A N 1
ATOM 2584 C CA . TRP A 1 330 ? -20.901 9.920 17.440 1.00 94.81 330 TRP A CA 1
ATOM 2585 C C . TRP A 1 330 ? -22.177 9.872 18.282 1.00 94.81 330 TRP A C 1
ATOM 2587 O O . TRP A 1 330 ? -22.365 8.966 19.095 1.00 94.81 330 TRP A O 1
ATOM 2597 N N . LYS A 1 331 ? -23.084 10.834 18.047 1.00 88.00 331 LYS A N 1
ATOM 2598 C CA . LYS A 1 331 ? -24.273 11.066 18.886 1.00 88.00 331 LYS A CA 1
ATOM 2599 C C . LYS A 1 331 ? -23.812 11.237 20.346 1.00 88.00 331 LYS A C 1
ATOM 2601 O O . LYS A 1 331 ? -22.852 11.961 20.594 1.00 88.00 331 LYS A O 1
ATOM 2606 N N . ASP A 1 332 ? -24.430 10.521 21.278 1.00 88.44 332 ASP A N 1
ATOM 2607 C CA . ASP A 1 332 ? -24.063 10.518 22.697 1.00 88.44 332 ASP A CA 1
ATOM 2608 C C . ASP A 1 332 ? -23.045 9.422 23.048 1.00 88.44 332 ASP A C 1
ATOM 2610 O O . ASP A 1 332 ? -22.954 9.024 24.206 1.00 88.44 332 ASP A O 1
ATOM 2614 N N . ARG A 1 333 ? -22.312 8.881 22.062 1.00 93.12 333 ARG A N 1
ATOM 2615 C CA . ARG A 1 333 ? -21.336 7.801 22.258 1.00 93.12 333 ARG A CA 1
ATOM 2616 C C . ARG A 1 333 ? -19.928 8.200 21.844 1.00 93.12 333 ARG A C 1
ATOM 2618 O O . ARG A 1 333 ? -19.718 8.972 20.909 1.00 93.12 333 ARG A O 1
ATOM 2625 N N . PHE A 1 334 ? -18.965 7.581 22.514 1.00 95.12 334 PHE A N 1
ATOM 2626 C CA . PHE A 1 334 ? -17.541 7.727 22.252 1.00 95.12 334 PHE A CA 1
ATOM 2627 C C . PHE A 1 334 ? -16.930 6.357 21.969 1.00 95.12 334 PHE A C 1
ATOM 2629 O O . PHE A 1 334 ? -17.155 5.423 22.734 1.00 95.12 334 PHE A O 1
ATOM 2636 N N . VAL A 1 335 ? -16.135 6.226 20.906 1.00 96.75 335 VAL A N 1
ATOM 2637 C CA . VAL A 1 335 ? -15.350 5.006 20.641 1.00 96.75 335 VAL A CA 1
ATOM 2638 C C . VAL A 1 335 ? -13.868 5.350 20.642 1.00 96.75 335 VAL A C 1
ATOM 2640 O O . VAL A 1 335 ? -13.389 6.095 19.787 1.00 96.75 335 VAL A O 1
ATOM 2643 N N . LEU A 1 336 ? -13.132 4.809 21.608 1.00 96.50 336 LEU A N 1
ATOM 2644 C CA . LEU A 1 336 ? -11.681 4.928 21.693 1.00 96.50 336 LEU A CA 1
ATOM 2645 C C . LEU A 1 336 ? -11.048 3.828 20.848 1.00 96.50 336 LEU A C 1
ATOM 2647 O O . LEU A 1 336 ? -11.153 2.649 21.172 1.00 96.50 336 LEU A O 1
ATOM 2651 N N . ILE A 1 337 ? -10.391 4.211 19.761 1.00 97.56 337 ILE A N 1
ATOM 2652 C CA . ILE A 1 337 ? -9.801 3.276 18.808 1.00 97.56 337 ILE A CA 1
ATOM 2653 C C . ILE A 1 337 ? -8.291 3.244 19.035 1.00 97.56 337 ILE A C 1
ATOM 2655 O O . ILE A 1 337 ? -7.602 4.242 18.805 1.00 97.56 337 ILE A O 1
ATOM 2659 N N . GLN A 1 338 ? -7.771 2.111 19.497 1.00 95.94 338 GLN A N 1
ATOM 2660 C CA . GLN A 1 338 ? -6.340 1.838 19.588 1.00 95.94 338 GLN A CA 1
ATOM 2661 C C . GLN A 1 338 ? -5.871 1.196 18.287 1.00 95.94 338 GLN A C 1
ATOM 2663 O O . GLN A 1 338 ? -6.428 0.189 17.856 1.00 95.94 338 GLN A O 1
ATOM 2668 N N . VAL A 1 339 ? -4.843 1.765 17.659 1.00 95.12 339 VAL A N 1
ATOM 2669 C CA . VAL A 1 339 ? -4.308 1.238 16.400 1.00 95.12 339 VAL A CA 1
ATOM 2670 C C . VAL A 1 339 ? -2.968 0.566 16.668 1.00 95.12 339 VAL A C 1
ATOM 2672 O O . VAL A 1 339 ? -2.043 1.200 17.169 1.00 95.12 339 VAL A O 1
ATOM 2675 N N . ALA A 1 340 ? -2.864 -0.713 16.320 1.00 93.00 340 ALA A N 1
ATOM 2676 C CA . ALA A 1 340 ? -1.659 -1.521 16.501 1.00 93.00 340 ALA A CA 1
ATOM 2677 C C . ALA A 1 340 ? -1.255 -2.177 15.176 1.00 93.00 340 ALA A C 1
ATOM 2679 O O . ALA A 1 340 ? -2.061 -2.302 14.258 1.00 93.00 340 ALA A O 1
ATOM 2680 N N . GLY A 1 341 ? -0.008 -2.599 15.018 1.00 83.69 341 GLY A N 1
ATOM 2681 C CA . GLY A 1 341 ? 0.417 -3.185 13.748 1.00 83.69 341 GLY A CA 1
ATOM 2682 C C . GLY A 1 341 ? 1.880 -2.983 13.445 1.00 83.69 341 GLY A C 1
ATOM 2683 O O . GLY A 1 341 ? 2.227 -2.835 12.287 1.00 83.69 341 GLY A O 1
ATOM 2684 N N . SER A 1 342 ? 2.740 -2.917 14.458 1.00 76.69 342 SER A N 1
ATOM 2685 C CA . SER A 1 342 ? 4.192 -3.048 14.288 1.00 76.69 342 SER A CA 1
ATOM 2686 C C . SER A 1 342 ? 4.682 -4.468 14.614 1.00 76.69 342 SER A C 1
ATOM 2688 O O . SER A 1 342 ? 5.810 -4.847 14.277 1.00 76.69 342 SER A O 1
ATOM 2690 N N . GLU A 1 343 ? 3.803 -5.262 15.221 1.00 82.12 343 GLU A N 1
ATOM 2691 C CA . GLU A 1 343 ? 4.067 -6.529 15.875 1.00 82.12 343 GLU A CA 1
ATOM 2692 C C . GLU A 1 343 ? 3.803 -7.721 14.936 1.00 82.12 343 GLU A C 1
ATOM 2694 O O . GLU A 1 343 ? 3.040 -7.634 13.968 1.00 82.12 343 GLU A O 1
ATOM 2699 N N . ARG A 1 344 ? 4.451 -8.862 15.210 1.00 80.56 344 ARG A N 1
ATOM 2700 C CA . ARG A 1 344 ? 4.165 -10.128 14.503 1.00 80.56 344 ARG A CA 1
ATOM 2701 C C . ARG A 1 344 ? 2.795 -10.684 14.885 1.00 80.56 344 ARG A C 1
ATOM 2703 O O . ARG A 1 344 ? 2.081 -11.186 14.034 1.00 80.56 344 ARG A O 1
ATOM 2710 N N . GLU A 1 345 ? 2.454 -10.538 16.149 1.00 85.19 345 GLU A N 1
ATOM 2711 C CA . GLU A 1 345 ? 1.176 -10.847 16.773 1.00 85.19 345 GLU A CA 1
ATOM 2712 C C . GLU A 1 345 ? 0.972 -9.790 17.856 1.00 85.19 345 GLU A C 1
ATOM 2714 O O . GLU A 1 345 ? 1.953 -9.263 18.399 1.00 85.19 345 GLU A O 1
ATOM 2719 N N . LEU A 1 346 ? -0.273 -9.436 18.143 1.00 84.88 346 LEU A N 1
ATOM 2720 C CA . LEU A 1 346 ? -0.554 -8.545 19.256 1.00 84.88 346 LEU A CA 1
ATOM 2721 C C . LEU A 1 346 ? -0.405 -9.302 20.570 1.00 84.88 346 LEU A C 1
ATOM 2723 O O . LEU A 1 346 ? -0.741 -10.480 20.660 1.00 84.88 346 LEU A O 1
ATOM 2727 N N . ARG A 1 347 ? 0.055 -8.599 21.601 1.00 86.00 347 ARG A N 1
ATOM 2728 C CA . ARG A 1 347 ? 0.109 -9.116 22.967 1.00 86.00 347 ARG A CA 1
ATOM 2729 C C . ARG A 1 347 ? -0.967 -8.448 23.817 1.00 86.00 347 ARG A C 1
ATOM 2731 O O . ARG A 1 347 ? -1.568 -7.443 23.427 1.00 86.00 347 ARG A O 1
ATOM 2738 N N . GLY A 1 348 ? -1.206 -8.998 25.007 1.00 83.75 348 GLY A N 1
ATOM 2739 C CA . GLY A 1 348 ? -2.151 -8.428 25.974 1.00 83.75 348 GLY A CA 1
ATOM 2740 C C . GLY A 1 348 ? -1.808 -7.005 26.451 1.00 83.75 348 GLY A C 1
ATOM 2741 O O . GLY A 1 348 ? -2.644 -6.345 27.065 1.00 83.75 348 GLY A O 1
ATOM 2742 N N . ASP A 1 349 ? -0.610 -6.495 26.156 1.00 87.50 349 ASP A N 1
ATOM 2743 C CA . ASP A 1 349 ? -0.203 -5.119 26.451 1.00 87.50 349 ASP A CA 1
ATOM 2744 C C . ASP A 1 349 ? -1.000 -4.073 25.660 1.00 87.50 349 ASP A C 1
ATOM 2746 O O . ASP A 1 349 ? -1.296 -3.009 26.199 1.00 87.50 349 ASP A O 1
ATOM 2750 N N . VAL A 1 350 ? -1.420 -4.379 24.431 1.00 90.25 350 VAL A N 1
ATOM 2751 C CA . VAL A 1 350 ? -2.305 -3.502 23.647 1.00 90.25 350 VAL A CA 1
ATOM 2752 C C . VAL A 1 350 ? -3.667 -3.357 24.328 1.00 90.25 350 VAL A C 1
ATOM 2754 O O . VAL A 1 350 ? -4.243 -2.270 24.329 1.00 90.25 350 VAL A O 1
ATOM 2757 N N . VAL A 1 351 ? -4.157 -4.427 24.964 1.00 91.00 351 VAL A N 1
ATOM 2758 C CA . VAL A 1 351 ? -5.395 -4.385 25.756 1.00 91.00 351 VAL A CA 1
ATOM 2759 C C . VAL A 1 351 ? -5.189 -3.561 27.028 1.00 91.00 351 VAL A C 1
ATOM 2761 O O . VAL A 1 351 ? -6.013 -2.699 27.304 1.00 91.00 351 VAL A O 1
ATOM 2764 N N . ASN A 1 352 ? -4.059 -3.724 27.734 1.00 91.50 352 ASN A N 1
ATOM 2765 C CA . ASN A 1 352 ? -3.717 -2.874 28.889 1.00 91.50 352 ASN A CA 1
ATOM 2766 C C . ASN A 1 352 ? -3.708 -1.379 28.518 1.00 91.50 352 ASN A C 1
ATOM 2768 O O . ASN A 1 352 ? -4.245 -0.550 29.242 1.00 91.50 352 ASN A O 1
ATOM 2772 N N . GLN A 1 353 ? -3.105 -1.026 27.379 1.00 90.50 353 GLN A N 1
ATOM 2773 C CA . GLN A 1 353 ? -3.054 0.365 26.917 1.00 90.50 353 GLN A CA 1
ATOM 2774 C C . GLN A 1 353 ? -4.452 0.918 26.617 1.00 90.50 353 GLN A C 1
ATOM 2776 O O . GLN A 1 353 ? -4.726 2.092 26.877 1.00 90.50 353 GLN A O 1
ATOM 2781 N N . LEU A 1 354 ? -5.337 0.082 26.071 1.00 92.44 354 LEU A N 1
ATOM 2782 C CA . LEU A 1 354 ? -6.721 0.454 25.802 1.00 92.44 354 LEU A CA 1
ATOM 2783 C C . LEU A 1 354 ? -7.534 0.618 27.096 1.00 92.44 354 LEU A C 1
ATOM 2785 O O . LEU A 1 354 ? -8.268 1.603 27.207 1.00 92.44 354 LEU A O 1
ATOM 2789 N N . ASP A 1 355 ? -7.340 -0.270 28.078 1.00 93.38 355 ASP A N 1
ATOM 2790 C CA . ASP A 1 355 ? -7.915 -0.168 29.427 1.00 93.38 355 ASP A CA 1
ATOM 2791 C C . ASP A 1 355 ? -7.518 1.169 30.080 1.00 93.38 355 ASP A C 1
ATOM 2793 O O . ASP A 1 355 ? -8.378 1.960 30.487 1.00 93.38 355 ASP A O 1
ATOM 2797 N N . ASP A 1 356 ? -6.215 1.469 30.105 1.00 92.19 356 ASP A N 1
ATOM 2798 C CA . ASP A 1 356 ? -5.666 2.702 30.678 1.00 92.19 356 ASP A CA 1
ATOM 2799 C C . ASP A 1 356 ? -6.242 3.947 29.994 1.00 92.19 356 ASP A C 1
ATOM 2801 O O . ASP A 1 356 ? -6.645 4.913 30.654 1.00 92.19 356 ASP A O 1
ATOM 2805 N N . ARG A 1 357 ? -6.321 3.927 28.659 1.00 91.00 357 ARG A N 1
ATOM 2806 C CA . ARG A 1 357 ? -6.853 5.044 27.873 1.00 91.00 357 ARG A CA 1
ATOM 2807 C C . ARG A 1 357 ? -8.344 5.251 28.126 1.00 91.00 357 ARG A C 1
ATOM 2809 O O . ARG A 1 357 ? -8.775 6.394 28.289 1.00 91.00 357 ARG A O 1
ATOM 2816 N N . ARG A 1 358 ? -9.128 4.173 28.217 1.00 92.81 358 ARG A N 1
ATOM 2817 C CA . ARG A 1 358 ? -10.554 4.239 28.564 1.00 92.81 358 ARG A CA 1
ATOM 2818 C C . ARG A 1 358 ? -10.765 4.799 29.963 1.00 92.81 358 ARG A C 1
ATOM 2820 O O . ARG A 1 358 ? -11.594 5.692 30.137 1.00 92.81 358 ARG A O 1
ATOM 2827 N N . TYR A 1 359 ? -9.992 4.331 30.938 1.00 91.88 359 TYR A N 1
ATOM 2828 C CA . TYR A 1 359 ? -10.055 4.828 32.310 1.00 91.88 359 TYR A CA 1
ATOM 2829 C C . TYR A 1 359 ? -9.737 6.330 32.396 1.00 91.88 359 TYR A C 1
ATOM 2831 O O . TYR A 1 359 ? -10.485 7.095 33.009 1.00 91.88 359 TYR A O 1
ATOM 2839 N N . GLN A 1 360 ? -8.664 6.779 31.734 1.00 90.38 360 GLN A N 1
ATOM 2840 C CA . GLN A 1 360 ? -8.297 8.199 31.683 1.00 90.38 360 GLN A CA 1
ATOM 2841 C C . GLN A 1 360 ? -9.386 9.053 31.026 1.00 90.38 360 GLN A C 1
ATOM 2843 O O . GLN A 1 360 ? -9.721 10.125 31.539 1.00 90.38 360 GLN A O 1
ATOM 2848 N N . PHE A 1 361 ? -9.969 8.570 29.927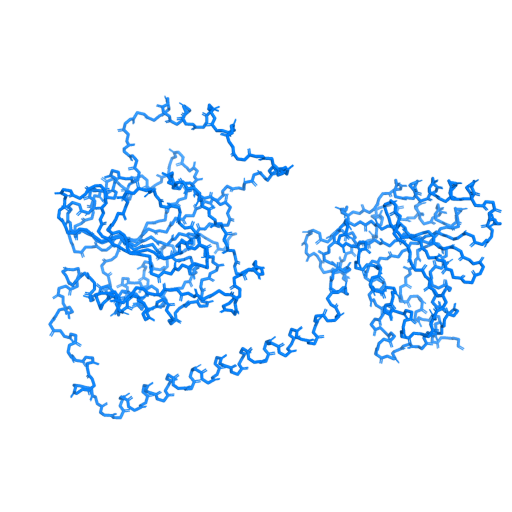 1.00 90.94 361 PHE A N 1
ATOM 2849 C CA . PHE A 1 361 ? -11.043 9.266 29.228 1.00 90.94 361 PHE A CA 1
ATOM 2850 C C . PHE A 1 361 ? -12.277 9.454 30.118 1.00 90.94 361 PHE A C 1
ATOM 2852 O O . PHE A 1 361 ? -12.722 10.591 30.299 1.00 90.94 361 PHE A O 1
ATOM 2859 N N . LEU A 1 362 ? -12.762 8.377 30.749 1.00 91.75 362 LEU A N 1
ATOM 2860 C CA . LEU A 1 362 ? -13.901 8.411 31.677 1.00 91.75 362 LEU A CA 1
ATOM 2861 C C . LEU A 1 362 ? -13.682 9.408 32.818 1.00 91.75 362 LEU A C 1
ATOM 2863 O O . LEU A 1 362 ? -14.562 10.214 33.122 1.00 91.75 362 LEU A O 1
ATOM 2867 N N . LYS A 1 363 ? -12.476 9.414 33.396 1.00 89.38 363 LYS A N 1
ATOM 2868 C CA . LYS A 1 363 ? -12.106 10.350 34.462 1.00 89.38 363 LYS A CA 1
ATOM 2869 C C . LYS A 1 363 ? -12.115 11.813 33.999 1.00 89.38 363 LYS A C 1
ATOM 2871 O O . LYS A 1 363 ? -12.413 12.693 34.800 1.00 89.38 363 LYS A O 1
ATOM 2876 N N . SER A 1 364 ? -11.759 12.080 32.741 1.00 86.31 364 SER A N 1
ATOM 2877 C CA . SER A 1 364 ? -11.615 13.446 32.216 1.00 86.31 364 SER A CA 1
ATOM 2878 C C . SER A 1 364 ? -12.923 14.100 31.765 1.00 86.31 364 SER A C 1
ATOM 2880 O O . SER A 1 364 ? -13.093 15.298 31.976 1.00 86.31 364 SER A O 1
ATOM 2882 N N . LEU A 1 365 ? -13.840 13.341 31.156 1.00 79.00 365 LEU A N 1
ATOM 2883 C CA . LEU A 1 365 ? -15.076 13.882 30.579 1.00 79.00 365 LEU A CA 1
ATOM 2884 C C . LEU A 1 365 ? -16.295 13.754 31.496 1.00 79.00 365 LEU A C 1
ATOM 2886 O O . LEU A 1 365 ? -17.297 14.419 31.248 1.00 79.00 365 LEU A O 1
ATOM 2890 N N . GLY A 1 366 ? -16.237 12.892 32.519 1.00 76.44 366 GLY A N 1
ATOM 2891 C CA . GLY A 1 366 ? -17.403 12.585 33.355 1.00 76.44 366 GLY A CA 1
ATOM 2892 C C . GLY A 1 366 ? -18.557 11.953 32.567 1.00 76.44 366 GLY A C 1
ATOM 2893 O O . GLY A 1 366 ? -19.703 12.012 33.005 1.00 76.44 366 GLY A O 1
ATOM 2894 N N . ALA A 1 367 ? -18.266 11.388 31.390 1.00 79.94 367 ALA A N 1
ATOM 2895 C CA . ALA A 1 367 ? -19.247 10.697 30.568 1.00 79.94 367 ALA A CA 1
ATOM 2896 C C . ALA A 1 367 ? -19.706 9.399 31.263 1.00 79.94 367 ALA A C 1
ATOM 2898 O O . ALA A 1 367 ? -18.887 8.751 31.926 1.00 79.94 367 ALA A O 1
ATOM 2899 N N . PRO A 1 368 ? -20.978 8.992 31.105 1.00 87.69 368 PRO A N 1
ATOM 2900 C CA . PRO A 1 368 ? -21.443 7.709 31.618 1.00 87.69 368 PRO A CA 1
ATOM 2901 C C . PRO A 1 368 ? -20.646 6.540 31.018 1.00 87.69 368 PRO A C 1
ATOM 2903 O O . PRO A 1 368 ? -20.264 6.561 29.849 1.00 87.69 368 PRO A O 1
ATOM 2906 N N . VAL A 1 369 ? -20.368 5.506 31.812 1.00 88.50 369 VAL A N 1
ATOM 2907 C CA . VAL A 1 369 ? -19.481 4.400 31.399 1.00 88.50 369 VAL A CA 1
ATOM 2908 C C . VAL A 1 369 ? -20.043 3.642 30.194 1.00 88.50 369 VAL A C 1
ATOM 2910 O O . VAL A 1 369 ? -19.287 3.177 29.339 1.00 88.50 369 VAL A O 1
ATOM 2913 N N . GLU A 1 370 ? -21.365 3.555 30.113 1.00 90.50 370 GLU A N 1
ATOM 2914 C CA . GLU A 1 370 ? -22.138 2.909 29.058 1.00 90.50 370 GLU A CA 1
ATOM 2915 C C . GLU A 1 370 ? -22.079 3.629 27.706 1.00 90.50 370 GLU A C 1
ATOM 2917 O O . GLU A 1 370 ? -22.398 3.022 26.684 1.00 90.50 370 GLU A O 1
ATOM 2922 N N . THR A 1 371 ? -21.661 4.900 27.674 1.00 93.06 371 THR A N 1
ATOM 2923 C CA . THR A 1 371 ? -21.517 5.656 26.422 1.00 93.06 371 THR A CA 1
ATOM 2924 C C . THR A 1 371 ? -20.111 5.584 25.837 1.00 93.06 371 THR A C 1
ATOM 2926 O O . THR A 1 371 ? -19.904 5.989 24.691 1.00 93.06 371 THR A O 1
ATOM 2929 N N . VAL A 1 372 ? -19.143 5.054 26.591 1.00 94.88 372 VAL A N 1
ATOM 2930 C CA . VAL A 1 372 ? -17.744 4.940 26.174 1.00 94.88 372 VAL A CA 1
ATOM 2931 C C . VAL A 1 372 ? -17.425 3.499 25.799 1.00 94.88 372 VAL A C 1
ATOM 2933 O O . VAL A 1 372 ? -17.412 2.599 26.636 1.00 94.88 372 VAL A O 1
ATOM 2936 N N . HIS A 1 373 ? -17.100 3.299 24.530 1.00 96.19 373 HIS A N 1
ATOM 2937 C CA . HIS A 1 373 ? -16.662 2.038 23.953 1.00 96.19 373 HIS A CA 1
ATOM 2938 C C . HIS A 1 373 ? -15.184 2.110 23.569 1.00 96.19 373 HIS A C 1
ATOM 2940 O O . HIS A 1 373 ? -14.599 3.189 23.438 1.00 96.19 373 HIS A O 1
ATOM 2946 N N . SER A 1 374 ? -14.572 0.952 23.365 1.00 96.50 374 SER A N 1
ATOM 2947 C CA . SER A 1 374 ? -13.159 0.845 23.023 1.00 96.50 374 SER A CA 1
ATOM 2948 C C . SER A 1 374 ? -12.928 -0.291 22.032 1.00 96.50 374 SER A C 1
ATOM 2950 O O . SER A 1 374 ? -13.520 -1.360 22.160 1.00 96.50 374 SER A O 1
ATOM 2952 N N . LEU A 1 375 ? -12.080 -0.044 21.036 1.00 97.69 375 LEU A N 1
ATOM 2953 C CA . LEU A 1 375 ? -11.823 -0.940 19.912 1.00 97.69 375 LEU A CA 1
ATOM 2954 C C . LEU A 1 375 ? -10.327 -0.974 19.596 1.00 97.69 375 LEU A C 1
ATOM 2956 O O . LEU A 1 375 ? -9.698 0.072 19.460 1.00 97.69 375 LEU A O 1
ATOM 2960 N N . VAL A 1 376 ? -9.762 -2.161 19.404 1.00 96.56 376 VAL A N 1
ATOM 2961 C CA . VAL A 1 376 ? -8.444 -2.330 18.779 1.00 96.56 376 VAL A CA 1
ATOM 2962 C C . VAL A 1 376 ? -8.622 -2.550 17.278 1.00 96.56 376 VAL A C 1
ATOM 2964 O O . VAL A 1 376 ? -9.378 -3.428 16.871 1.00 96.56 376 VAL A O 1
ATOM 2967 N N . VAL A 1 377 ? -7.898 -1.800 16.448 1.00 96.62 377 VAL A N 1
ATOM 2968 C CA . VAL A 1 377 ? -7.755 -2.079 15.011 1.00 96.62 377 VAL A CA 1
ATOM 2969 C C . VAL A 1 377 ? -6.300 -2.419 14.727 1.00 96.62 377 VAL A C 1
ATOM 2971 O O . VAL A 1 377 ? -5.418 -1.589 14.958 1.00 96.62 377 VAL A O 1
ATOM 2974 N N . ALA A 1 378 ? -6.039 -3.629 14.228 1.00 94.25 378 ALA A N 1
ATOM 2975 C CA . ALA A 1 378 ? -4.672 -4.135 14.142 1.00 94.25 378 ALA A CA 1
ATOM 2976 C C . ALA A 1 378 ? -4.234 -4.648 12.768 1.00 94.25 378 ALA A C 1
ATOM 2978 O O . ALA A 1 378 ? -4.896 -5.494 12.170 1.00 94.25 378 ALA A O 1
ATOM 2979 N N . ASN A 1 379 ? -3.054 -4.223 12.307 1.00 93.62 379 ASN A N 1
ATOM 2980 C CA . ASN A 1 379 ? -2.388 -4.779 11.123 1.00 93.62 379 ASN A CA 1
ATOM 2981 C C . ASN A 1 379 ? -1.122 -5.569 11.505 1.00 93.62 379 ASN A C 1
ATOM 2983 O O . ASN A 1 379 ? 0.003 -5.123 11.287 1.00 93.62 379 ASN A O 1
ATOM 2987 N N . PHE A 1 380 ? -1.301 -6.746 12.100 1.00 89.69 380 PHE A N 1
ATOM 2988 C CA . PHE A 1 380 ? -0.207 -7.609 12.556 1.00 89.69 380 PHE A CA 1
ATOM 2989 C C . PHE A 1 380 ? 0.465 -8.376 11.399 1.00 89.69 380 PHE A C 1
ATOM 2991 O O . PHE A 1 380 ? -0.105 -8.539 10.317 1.00 89.69 380 PHE A O 1
ATOM 2998 N N . ASP A 1 381 ? 1.711 -8.801 11.620 1.00 85.38 381 ASP A N 1
ATOM 2999 C CA . ASP A 1 381 ? 2.581 -9.562 10.700 1.00 85.38 381 ASP A CA 1
ATOM 3000 C C . ASP A 1 381 ? 2.771 -8.966 9.287 1.00 85.38 381 ASP A C 1
ATOM 3002 O O . ASP A 1 381 ? 3.250 -9.629 8.362 1.00 85.38 381 ASP A O 1
ATOM 3006 N N . PHE A 1 382 ? 2.451 -7.682 9.090 1.00 81.88 382 PHE A N 1
ATOM 3007 C CA . PHE A 1 382 ? 2.513 -7.047 7.769 1.00 81.88 382 PHE A CA 1
ATOM 3008 C C . PHE A 1 382 ? 3.947 -6.956 7.212 1.00 81.88 382 PHE A C 1
ATOM 3010 O O . PHE A 1 382 ? 4.152 -6.984 5.997 1.00 81.88 382 PHE A O 1
ATOM 3017 N N . ARG A 1 383 ? 4.963 -6.885 8.087 1.00 81.25 383 ARG A N 1
ATOM 3018 C CA . ARG A 1 383 ? 6.383 -6.732 7.708 1.00 81.25 383 ARG A CA 1
ATOM 3019 C C . ARG A 1 383 ? 6.929 -7.910 6.906 1.00 81.25 383 ARG A C 1
ATOM 3021 O O . ARG A 1 383 ? 7.847 -7.718 6.113 1.00 81.25 383 ARG A O 1
ATOM 3028 N N . LYS A 1 384 ? 6.353 -9.107 7.051 1.00 78.00 384 LYS A N 1
ATOM 3029 C CA . LYS A 1 384 ? 6.717 -10.267 6.222 1.00 78.00 384 LYS A CA 1
ATOM 3030 C C . LYS A 1 384 ? 6.174 -10.174 4.794 1.00 78.00 384 LYS A C 1
ATOM 3032 O O . LYS A 1 384 ? 6.393 -11.092 4.011 1.00 78.00 384 LYS A O 1
ATOM 3037 N N . ARG A 1 385 ? 5.434 -9.103 4.464 1.00 77.06 385 ARG A N 1
ATOM 3038 C CA . ARG A 1 385 ? 4.626 -8.992 3.239 1.00 77.06 385 ARG A CA 1
ATOM 3039 C C . ARG A 1 385 ? 3.686 -10.192 3.085 1.00 77.06 385 ARG A C 1
ATOM 3041 O O . ARG A 1 385 ? 3.365 -10.603 1.974 1.00 77.06 385 ARG A O 1
ATOM 3048 N N . ALA A 1 386 ? 3.277 -10.763 4.219 1.00 78.38 386 ALA A N 1
ATOM 3049 C CA . ALA A 1 386 ? 2.387 -11.901 4.255 1.00 78.38 386 ALA A CA 1
ATOM 3050 C C . ALA A 1 386 ? 1.011 -11.477 3.740 1.00 78.38 386 ALA A C 1
ATOM 3052 O O . ALA A 1 386 ? 0.477 -10.431 4.136 1.00 78.38 386 ALA A O 1
ATOM 3053 N N . ASP A 1 387 ? 0.455 -12.322 2.875 1.00 87.94 387 ASP A N 1
ATOM 3054 C CA . ASP A 1 387 ? -0.924 -12.240 2.413 1.00 87.94 387 ASP A CA 1
ATOM 3055 C C . ASP A 1 387 ? -1.858 -12.110 3.630 1.00 87.94 387 ASP A C 1
ATOM 3057 O O . ASP A 1 387 ? -1.862 -13.022 4.461 1.00 87.94 387 ASP A O 1
ATOM 3061 N N . PRO A 1 388 ? -2.635 -11.015 3.763 1.00 88.56 388 PRO A N 1
ATOM 3062 C CA . PRO A 1 388 ? -3.556 -10.811 4.881 1.00 88.56 388 PRO A CA 1
ATOM 3063 C C . PRO A 1 388 ? -4.500 -11.992 5.125 1.00 88.56 388 PRO A C 1
ATOM 3065 O O . PRO A 1 388 ? -4.824 -12.281 6.269 1.00 88.56 388 PRO A O 1
ATOM 3068 N N . ARG A 1 389 ? -4.866 -12.726 4.065 1.00 89.94 389 ARG A N 1
ATOM 3069 C CA . ARG A 1 389 ? -5.753 -13.901 4.122 1.00 89.94 389 ARG A CA 1
ATOM 3070 C C . ARG A 1 389 ? -5.116 -15.123 4.780 1.00 89.94 389 ARG A C 1
ATOM 3072 O O . ARG A 1 389 ? -5.811 -16.078 5.097 1.00 89.94 389 ARG A O 1
ATOM 3079 N N . LYS A 1 390 ? -3.788 -15.133 4.894 1.00 88.56 390 LYS A N 1
ATOM 3080 C CA . LYS A 1 390 ? -2.993 -16.258 5.405 1.00 88.56 390 LYS A CA 1
ATOM 3081 C C . LYS A 1 390 ? -2.289 -15.920 6.712 1.00 88.56 390 LYS A C 1
ATOM 3083 O O . LYS A 1 390 ? -1.445 -16.691 7.164 1.00 88.56 390 LYS A O 1
ATOM 3088 N N . ARG A 1 391 ? -2.566 -14.748 7.284 1.00 85.44 391 ARG A N 1
ATOM 3089 C CA . ARG A 1 391 ? -2.028 -14.394 8.593 1.00 85.44 391 ARG A CA 1
ATOM 3090 C C . ARG A 1 391 ? -2.708 -15.267 9.638 1.00 85.44 391 ARG A C 1
ATOM 3092 O O . ARG A 1 391 ? -3.879 -15.609 9.496 1.00 85.44 391 ARG A O 1
ATOM 3099 N N . GLY A 1 392 ? -1.936 -15.667 10.642 1.00 85.94 392 GLY A N 1
ATOM 3100 C CA . GLY A 1 392 ? -2.451 -16.436 11.767 1.00 85.94 392 GLY A CA 1
ATOM 3101 C C . GLY A 1 392 ? -3.447 -15.629 12.612 1.00 85.94 392 GLY A C 1
ATOM 3102 O O . GLY A 1 392 ? -3.837 -14.524 12.235 1.00 85.94 392 GLY A O 1
ATOM 3103 N N . PRO A 1 393 ? -3.853 -16.151 13.775 1.00 88.88 393 PRO A N 1
ATOM 3104 C CA . PRO A 1 393 ? -4.672 -15.397 14.718 1.00 88.88 393 PRO A CA 1
ATOM 3105 C C . PRO A 1 393 ? -3.983 -14.091 15.146 1.00 88.88 393 PRO A C 1
ATOM 3107 O O . PRO A 1 393 ? -2.771 -14.057 15.354 1.00 88.88 393 PRO A O 1
ATOM 3110 N N . MET A 1 394 ? -4.766 -13.021 15.328 1.00 89.31 394 MET A N 1
ATOM 3111 C CA . MET A 1 394 ? -4.265 -11.684 15.697 1.00 89.31 394 MET A CA 1
ATOM 3112 C C . MET A 1 394 ? -3.402 -11.683 16.965 1.00 89.31 394 MET A C 1
ATOM 3114 O O . MET A 1 394 ? -2.414 -10.955 17.030 1.00 89.31 394 MET A O 1
ATOM 3118 N N . PHE A 1 395 ? -3.781 -12.501 17.947 1.00 87.56 395 PHE A N 1
ATOM 3119 C CA . PHE A 1 395 ? -3.128 -12.626 19.253 1.00 87.56 395 PHE A CA 1
ATOM 3120 C C . PHE A 1 395 ? -2.317 -13.924 19.393 1.00 87.56 395 PHE A C 1
ATOM 3122 O O . PHE A 1 395 ? -2.022 -14.345 20.510 1.00 87.56 395 PHE A O 1
ATOM 3129 N N . GLY A 1 396 ? -1.991 -14.588 18.277 1.00 89.00 396 GLY A N 1
ATOM 3130 C CA . GLY A 1 396 ? -1.188 -15.810 18.307 1.00 89.00 396 GLY A CA 1
ATOM 3131 C C . GLY A 1 396 ? -1.803 -16.898 19.192 1.00 89.00 396 GLY A C 1
ATOM 3132 O O . GLY A 1 396 ? -3.015 -17.133 19.165 1.00 89.00 396 GLY A O 1
ATOM 3133 N N . ASP A 1 397 ? -0.954 -17.515 20.011 1.00 89.25 397 ASP A N 1
ATOM 3134 C CA . ASP A 1 397 ? -1.326 -18.582 20.946 1.00 89.25 397 ASP A CA 1
ATOM 3135 C C . ASP A 1 397 ? -2.163 -18.080 22.144 1.00 89.25 397 ASP A C 1
ATOM 3137 O O . ASP A 1 397 ? -2.849 -18.866 22.797 1.00 89.25 397 ASP A O 1
ATOM 3141 N N . GLU A 1 398 ? -2.170 -16.771 22.425 1.00 87.62 398 GLU A N 1
ATOM 3142 C CA . GLU A 1 398 ? -2.907 -16.172 23.552 1.00 87.62 398 GLU A CA 1
ATOM 3143 C C . GLU A 1 398 ? -4.359 -15.805 23.207 1.00 87.62 398 GLU A C 1
ATOM 3145 O O . GLU A 1 398 ? -5.081 -15.262 24.047 1.00 87.62 398 GLU A O 1
ATOM 3150 N N . ILE A 1 399 ? -4.824 -16.093 21.986 1.00 91.50 399 ILE A N 1
ATOM 3151 C CA . ILE A 1 399 ? -6.107 -15.589 21.479 1.00 91.50 399 ILE A CA 1
ATOM 3152 C C . ILE A 1 399 ? -7.303 -15.898 22.384 1.00 91.50 399 ILE A C 1
ATOM 3154 O O . ILE A 1 399 ? -8.159 -15.036 22.550 1.00 91.50 399 ILE A O 1
ATOM 3158 N N . ALA A 1 400 ? -7.359 -17.078 23.008 1.00 91.94 400 ALA A N 1
ATOM 3159 C CA . ALA A 1 400 ? -8.456 -17.440 23.905 1.00 91.94 400 ALA A CA 1
ATOM 3160 C C . ALA A 1 400 ? -8.468 -16.573 25.176 1.00 91.94 400 ALA A C 1
ATOM 3162 O O . ALA A 1 400 ? -9.502 -16.003 25.522 1.00 91.94 400 ALA A O 1
ATOM 3163 N N . ALA A 1 401 ? -7.309 -16.420 25.824 1.00 92.19 401 ALA A N 1
ATOM 3164 C CA . ALA A 1 401 ? -7.166 -15.618 27.037 1.00 92.19 401 ALA A CA 1
ATOM 3165 C C . ALA A 1 401 ? -7.414 -14.128 26.759 1.00 92.19 401 ALA A C 1
ATOM 3167 O O . ALA A 1 401 ? -8.097 -13.446 27.524 1.00 92.19 401 ALA A O 1
ATOM 3168 N N . VAL A 1 402 ? -6.907 -13.619 25.632 1.00 91.56 402 VAL A N 1
ATOM 3169 C CA . VAL A 1 402 ? -7.151 -12.231 25.227 1.00 91.56 402 VAL A CA 1
ATOM 3170 C C . VAL A 1 402 ? -8.614 -12.015 24.854 1.00 91.56 402 VAL A C 1
ATOM 3172 O O . VAL A 1 402 ? -9.182 -10.993 25.228 1.00 91.56 402 VAL A O 1
ATOM 3175 N N . HIS A 1 403 ? -9.252 -12.963 24.166 1.00 94.00 403 HIS A N 1
ATOM 3176 C CA . HIS A 1 403 ? -10.667 -12.850 23.830 1.00 94.00 403 HIS A CA 1
ATOM 3177 C C . HIS A 1 403 ? -11.537 -12.783 25.088 1.00 94.00 403 HIS A C 1
ATOM 3179 O O . HIS A 1 403 ? -12.364 -11.880 25.196 1.00 94.00 403 HIS A O 1
ATOM 3185 N N . GLU A 1 404 ? -11.310 -13.662 26.067 1.00 93.94 404 GLU A N 1
ATOM 3186 C CA . GLU A 1 404 ? -12.017 -13.611 27.351 1.00 93.94 404 GLU A CA 1
ATOM 3187 C C . GLU A 1 404 ? -11.826 -12.255 28.040 1.00 93.94 404 GLU A C 1
ATOM 3189 O O . GLU A 1 404 ? -12.786 -11.644 28.510 1.00 93.94 404 GLU A O 1
ATOM 3194 N N . ARG A 1 405 ? -10.600 -11.729 28.021 1.00 93.56 405 ARG A N 1
ATOM 3195 C CA . ARG A 1 405 ? -10.305 -10.415 28.585 1.00 93.56 405 ARG A CA 1
ATOM 3196 C C . ARG A 1 405 ? -11.022 -9.276 27.855 1.00 93.56 405 ARG A C 1
ATOM 3198 O O . ARG A 1 405 ? -11.550 -8.384 28.512 1.00 93.56 405 ARG A O 1
ATOM 3205 N N . LEU A 1 406 ? -11.068 -9.298 26.521 1.00 95.31 406 LEU A N 1
ATOM 3206 C CA . LEU A 1 406 ? -11.824 -8.320 25.729 1.00 95.31 406 LEU A CA 1
ATOM 3207 C C . LEU A 1 406 ? -13.312 -8.342 26.107 1.00 95.31 406 LEU A C 1
ATOM 3209 O O . LEU A 1 406 ? -13.918 -7.281 26.257 1.00 95.31 406 LEU A O 1
ATOM 3213 N N . LEU A 1 407 ? -13.884 -9.533 26.322 1.00 95.31 407 LEU A N 1
ATOM 3214 C CA . LEU A 1 407 ? -15.268 -9.687 26.775 1.00 95.31 407 LEU A CA 1
ATOM 3215 C C . LEU A 1 407 ? -15.477 -9.084 28.173 1.00 95.31 407 LEU A C 1
ATOM 3217 O O . LEU A 1 407 ? -16.394 -8.285 28.354 1.00 95.31 407 LEU A O 1
ATOM 3221 N N . GLN A 1 408 ? -14.609 -9.414 29.135 1.00 93.19 408 GLN A N 1
ATOM 3222 C CA . GLN A 1 408 ? -14.684 -8.911 30.515 1.00 93.19 408 GLN A CA 1
ATOM 3223 C C . GLN A 1 408 ? -14.511 -7.386 30.601 1.00 93.19 408 GLN A C 1
ATOM 3225 O O . GLN A 1 408 ? -15.216 -6.723 31.357 1.00 93.19 408 GLN A O 1
ATOM 3230 N N . ALA A 1 409 ? -13.598 -6.820 29.808 1.00 91.25 409 ALA A N 1
ATOM 3231 C CA . ALA A 1 409 ? -13.334 -5.381 29.761 1.00 91.25 409 ALA A CA 1
ATOM 3232 C C . ALA A 1 409 ? -14.326 -4.607 28.868 1.00 91.25 409 ALA A C 1
ATOM 3234 O O . ALA A 1 409 ? -14.234 -3.382 28.744 1.00 91.25 409 ALA A O 1
ATOM 3235 N N . HIS A 1 410 ? -15.273 -5.291 28.214 1.00 94.38 410 HIS A N 1
ATOM 3236 C CA . HIS A 1 410 ? -16.178 -4.707 27.221 1.00 94.38 410 HIS A CA 1
ATOM 3237 C C . HIS A 1 410 ? -15.435 -3.932 26.119 1.00 94.38 410 HIS A C 1
ATOM 3239 O O . HIS A 1 410 ? -15.748 -2.773 25.830 1.00 94.38 410 HIS A O 1
ATOM 3245 N N . HIS A 1 411 ? -14.404 -4.558 25.556 1.00 96.19 411 HIS A N 1
ATOM 3246 C CA . HIS A 1 411 ? -13.582 -4.047 24.462 1.00 96.19 411 HIS A CA 1
ATOM 3247 C C . HIS A 1 411 ? -13.829 -4.852 23.186 1.00 96.19 411 HIS A C 1
ATOM 3249 O O . HIS A 1 411 ? -14.041 -6.062 23.242 1.00 96.19 411 HIS A O 1
ATOM 3255 N N . GLY A 1 412 ? -13.750 -4.191 22.036 1.00 97.31 412 GLY A N 1
ATOM 3256 C CA . GLY A 1 412 ? -13.699 -4.832 20.727 1.00 97.31 412 GLY A CA 1
ATOM 3257 C C . GLY A 1 412 ? -12.273 -4.972 20.209 1.00 97.31 412 GLY A C 1
ATOM 3258 O O . GLY A 1 412 ? -11.386 -4.190 20.562 1.00 97.31 412 GLY A O 1
ATOM 3259 N N . ALA A 1 413 ? -12.052 -5.914 19.300 1.00 97.00 413 ALA A N 1
ATOM 3260 C CA . ALA A 1 413 ? -10.848 -5.965 18.480 1.00 97.00 413 ALA A CA 1
ATOM 3261 C C . ALA A 1 413 ? -11.174 -6.461 17.068 1.00 97.00 413 ALA A C 1
ATOM 3263 O O . ALA A 1 413 ? -11.937 -7.406 16.902 1.00 97.00 413 ALA A O 1
ATOM 3264 N N . MET A 1 414 ? -10.578 -5.843 16.050 1.00 96.81 414 MET A N 1
ATOM 3265 C CA . MET A 1 414 ? -10.724 -6.239 14.649 1.00 96.81 414 MET A CA 1
ATOM 3266 C C . MET A 1 414 ? -9.409 -6.083 13.890 1.00 96.81 414 MET A C 1
ATOM 3268 O O . MET A 1 414 ? -8.587 -5.216 14.205 1.00 96.81 414 MET A O 1
ATOM 3272 N N . SER A 1 415 ? -9.175 -6.922 12.881 1.00 96.06 415 SER A N 1
ATOM 3273 C CA . SER A 1 415 ? -7.979 -6.762 12.057 1.00 96.06 415 SER A CA 1
ATOM 3274 C C . SER A 1 415 ? -8.182 -5.667 11.006 1.00 96.06 415 SER A C 1
ATOM 3276 O O . SER A 1 415 ? -9.302 -5.360 10.592 1.00 96.06 415 SER A O 1
ATOM 3278 N N . GLY A 1 416 ? -7.084 -5.092 10.514 1.00 95.75 416 GLY A N 1
ATOM 3279 C CA . GLY A 1 416 ? -7.111 -4.209 9.347 1.00 95.75 416 GLY A CA 1
ATOM 3280 C C . GLY A 1 416 ? -7.657 -4.920 8.103 1.00 95.75 416 GLY A C 1
ATOM 3281 O O . GLY A 1 416 ? -8.239 -4.273 7.235 1.00 95.75 416 GLY A O 1
ATOM 3282 N N . TRP A 1 417 ? -7.526 -6.251 8.038 1.00 95.88 417 TRP A N 1
ATOM 3283 C CA . TRP A 1 417 ? -8.136 -7.076 6.999 1.00 95.88 417 TRP A CA 1
ATOM 3284 C C . TRP A 1 417 ? -9.660 -7.141 7.138 1.00 95.88 417 TRP A C 1
ATOM 3286 O O . TRP A 1 417 ? -10.358 -6.948 6.146 1.00 95.88 417 TRP A O 1
ATOM 3296 N N . ASP A 1 418 ? -10.188 -7.315 8.347 1.00 97.06 418 ASP A N 1
ATOM 3297 C CA . ASP A 1 418 ? -11.636 -7.314 8.582 1.00 97.06 418 ASP A CA 1
ATOM 3298 C C . ASP A 1 418 ? -12.250 -5.952 8.265 1.00 97.06 418 ASP A C 1
ATOM 3300 O O . ASP A 1 418 ? -13.242 -5.879 7.541 1.00 97.06 418 ASP A O 1
ATOM 3304 N N . LEU A 1 419 ? -11.614 -4.860 8.708 1.00 97.81 419 LEU A N 1
ATOM 3305 C CA . LEU A 1 419 ? -12.046 -3.504 8.360 1.00 97.81 419 LEU A CA 1
ATOM 3306 C C . LEU A 1 419 ? -12.034 -3.281 6.838 1.00 97.81 419 LEU A C 1
ATOM 3308 O O . LEU A 1 419 ? -12.994 -2.752 6.277 1.00 97.81 419 LEU A O 1
ATOM 3312 N N . PHE A 1 420 ? -10.977 -3.729 6.151 1.00 97.69 420 PHE A N 1
ATOM 3313 C CA . PHE A 1 420 ? -10.904 -3.688 4.690 1.00 97.69 420 PHE A CA 1
ATOM 3314 C C . PHE A 1 420 ? -12.069 -4.451 4.042 1.00 97.69 420 PHE A C 1
ATOM 3316 O O . PHE A 1 420 ? -12.683 -3.943 3.101 1.00 97.69 420 PHE A O 1
ATOM 3323 N N . ARG A 1 421 ? -12.401 -5.650 4.539 1.00 97.50 421 ARG A N 1
ATOM 3324 C CA . ARG A 1 421 ? -13.503 -6.469 4.011 1.00 97.50 421 ARG A CA 1
ATOM 3325 C C . ARG A 1 421 ? -14.860 -5.808 4.216 1.00 97.50 421 ARG A C 1
ATOM 3327 O O . ARG A 1 421 ? -15.638 -5.790 3.266 1.00 97.50 421 ARG A O 1
ATOM 3334 N N . VAL A 1 422 ? -15.115 -5.219 5.388 1.00 97.31 422 VAL A N 1
ATOM 3335 C CA . VAL A 1 422 ? -16.340 -4.442 5.661 1.00 97.31 422 VAL A CA 1
ATOM 3336 C C . VAL A 1 422 ? -16.518 -3.341 4.620 1.00 97.31 422 VAL A C 1
ATOM 3338 O O . VAL A 1 422 ? -17.564 -3.256 3.977 1.00 97.31 422 VAL A O 1
ATOM 3341 N N . ILE A 1 423 ? -15.478 -2.537 4.396 1.00 97.12 423 ILE A N 1
ATOM 3342 C CA . ILE A 1 423 ? -15.549 -1.411 3.460 1.00 97.12 423 ILE A CA 1
ATOM 3343 C C . ILE A 1 423 ? -15.732 -1.903 2.026 1.00 97.12 423 ILE A C 1
ATOM 3345 O O . ILE A 1 423 ? -16.591 -1.391 1.311 1.00 97.12 423 ILE A O 1
ATOM 3349 N N . ARG A 1 424 ? -14.975 -2.922 1.600 1.00 96.75 424 ARG A N 1
ATOM 3350 C CA . ARG A 1 424 ? -15.101 -3.485 0.248 1.00 96.75 424 ARG A CA 1
ATOM 3351 C C . ARG A 1 424 ? -16.476 -4.085 -0.008 1.00 96.75 424 ARG A C 1
ATOM 3353 O O . ARG A 1 424 ? -17.023 -3.865 -1.086 1.00 96.75 424 ARG A O 1
ATOM 3360 N N . ALA A 1 425 ? -17.034 -4.802 0.962 1.00 96.19 425 ALA A N 1
ATOM 3361 C CA . ALA A 1 425 ? -18.374 -5.361 0.852 1.00 96.19 425 ALA A CA 1
ATOM 3362 C C . ALA A 1 425 ? -19.431 -4.253 0.731 1.00 96.19 425 ALA A C 1
ATOM 3364 O O . ALA A 1 425 ? -20.301 -4.336 -0.134 1.00 96.19 425 ALA A O 1
ATOM 3365 N N . GLN A 1 426 ? -19.318 -3.174 1.516 1.00 96.31 426 GLN A N 1
ATOM 3366 C CA . GLN A 1 426 ? -20.218 -2.020 1.409 1.00 96.31 426 GLN A CA 1
ATOM 3367 C C . GLN A 1 426 ? -20.083 -1.308 0.053 1.00 96.31 426 GLN A C 1
ATOM 3369 O O . GLN A 1 426 ? -21.086 -1.017 -0.595 1.00 96.31 426 GLN A O 1
ATOM 3374 N N . GLN A 1 427 ? -18.856 -1.055 -0.419 1.00 94.94 427 GLN A N 1
ATOM 3375 C CA . GLN A 1 427 ? -18.605 -0.422 -1.723 1.00 94.94 427 GLN A CA 1
ATOM 3376 C C . GLN A 1 427 ? -19.198 -1.229 -2.886 1.00 94.94 427 GLN A C 1
ATOM 3378 O O . GLN A 1 427 ? -19.754 -0.656 -3.822 1.00 94.94 427 GLN A O 1
ATOM 3383 N N . ARG A 1 428 ? -19.089 -2.561 -2.820 1.00 95.50 428 ARG A N 1
ATOM 3384 C CA . ARG A 1 428 ? -19.629 -3.489 -3.824 1.00 95.50 428 ARG A CA 1
ATOM 3385 C C . ARG A 1 428 ? -21.127 -3.734 -3.688 1.00 95.50 428 ARG A C 1
ATOM 3387 O O . ARG A 1 428 ? -21.708 -4.340 -4.581 1.00 95.50 428 ARG A O 1
ATOM 3394 N N . ARG A 1 429 ? -21.749 -3.228 -2.616 1.00 94.56 429 ARG A N 1
ATOM 3395 C CA . ARG A 1 429 ? -23.145 -3.498 -2.243 1.00 94.56 429 ARG A CA 1
ATOM 3396 C C . ARG A 1 429 ? -23.416 -4.983 -1.978 1.00 94.56 429 ARG A C 1
ATOM 3398 O O . ARG A 1 429 ? -24.538 -5.447 -2.147 1.00 94.56 429 ARG A O 1
ATOM 3405 N N . ASP A 1 430 ? -22.393 -5.708 -1.529 1.00 93.62 430 ASP A N 1
ATOM 3406 C CA . ASP A 1 430 ? -22.534 -7.073 -1.009 1.00 93.62 430 ASP A CA 1
ATOM 3407 C C . ASP A 1 430 ? -23.243 -7.065 0.360 1.00 93.62 430 ASP A C 1
ATOM 3409 O O . ASP A 1 430 ? -23.838 -8.062 0.769 1.00 93.62 430 ASP A O 1
ATOM 3413 N N . ILE A 1 431 ? -23.166 -5.925 1.058 1.00 94.69 431 ILE A N 1
ATOM 3414 C CA . ILE A 1 431 ? -23.914 -5.572 2.267 1.00 94.69 431 ILE A CA 1
ATOM 3415 C C . ILE A 1 431 ? -24.485 -4.158 2.133 1.00 94.69 431 ILE A C 1
ATOM 3417 O O . ILE A 1 431 ? -24.000 -3.360 1.330 1.00 94.69 431 ILE A O 1
ATOM 3421 N N . ALA A 1 432 ? -25.504 -3.856 2.936 1.00 94.75 432 ALA A N 1
ATOM 3422 C CA . ALA A 1 432 ? -26.142 -2.547 3.006 1.00 94.75 432 ALA A CA 1
ATOM 3423 C C . ALA A 1 432 ? -26.149 -2.046 4.455 1.00 94.75 432 ALA A C 1
ATOM 3425 O O . ALA A 1 432 ? -27.170 -2.085 5.135 1.00 94.75 432 ALA A O 1
ATOM 3426 N N . LEU A 1 433 ? -24.985 -1.610 4.938 1.00 95.44 433 LEU A N 1
ATOM 3427 C CA . LEU A 1 433 ? -24.852 -1.057 6.282 1.00 95.44 433 LEU A CA 1
ATOM 3428 C C . LEU A 1 433 ? -25.519 0.311 6.376 1.00 95.44 433 LEU A C 1
ATOM 3430 O O . LEU A 1 433 ? -25.236 1.209 5.578 1.00 95.44 433 LEU A O 1
ATOM 3434 N N . MET A 1 434 ? -26.348 0.476 7.400 1.00 95.88 434 MET A N 1
ATOM 3435 C CA . MET A 1 434 ? -26.876 1.764 7.831 1.00 95.88 434 MET A CA 1
ATOM 3436 C C . MET A 1 434 ? -25.958 2.377 8.906 1.00 95.88 434 MET A C 1
ATOM 3438 O O . MET A 1 434 ? -25.122 1.672 9.484 1.00 95.88 434 MET A O 1
ATOM 3442 N N . PRO A 1 435 ? -26.104 3.677 9.232 1.00 95.94 435 PRO A N 1
ATOM 3443 C CA . PRO A 1 435 ? -25.288 4.341 10.253 1.00 95.94 435 PRO A CA 1
ATOM 3444 C C . PRO A 1 435 ? -25.227 3.583 11.590 1.00 95.94 435 PRO A C 1
ATOM 3446 O O . PRO A 1 435 ? -24.158 3.434 12.180 1.00 95.94 435 PRO A O 1
ATOM 3449 N N . ASP A 1 436 ? -26.360 3.043 12.045 1.00 93.81 436 ASP A N 1
ATOM 3450 C CA . ASP A 1 436 ? -26.422 2.302 13.306 1.00 93.81 436 ASP A CA 1
ATOM 3451 C C . ASP A 1 436 ? -25.749 0.919 13.219 1.00 93.81 436 ASP A C 1
ATOM 3453 O O . ASP A 1 436 ? -25.252 0.430 14.232 1.00 93.81 436 ASP A O 1
ATOM 3457 N N . ASP A 1 437 ? -25.657 0.302 12.035 1.00 94.62 437 ASP A N 1
ATOM 3458 C CA . ASP A 1 437 ? -24.916 -0.954 11.851 1.00 94.62 437 ASP A CA 1
ATOM 3459 C C . ASP A 1 437 ? -23.410 -0.723 11.947 1.00 94.62 437 ASP A C 1
ATOM 3461 O O . ASP A 1 437 ? -22.703 -1.503 12.584 1.00 94.62 437 ASP A O 1
ATOM 3465 N N . VAL A 1 438 ? -22.917 0.383 11.381 1.00 95.44 438 VAL A N 1
ATOM 3466 C CA . VAL A 1 438 ? -21.510 0.780 11.530 1.00 95.44 438 VAL A CA 1
ATOM 3467 C C . VAL A 1 438 ? -21.186 1.008 13.001 1.00 95.44 438 VAL A C 1
ATOM 3469 O O . VAL A 1 438 ? -20.173 0.509 13.489 1.00 95.44 438 VAL A O 1
ATOM 3472 N N . LEU A 1 439 ? -22.059 1.705 13.732 1.00 94.62 439 LEU A N 1
ATOM 3473 C CA . LEU A 1 439 ? -21.874 1.894 15.165 1.00 94.62 439 LEU A CA 1
ATOM 3474 C C . LEU A 1 439 ? -21.849 0.548 15.903 1.00 94.62 439 LEU A C 1
ATOM 3476 O O . LEU A 1 439 ? -20.938 0.325 16.695 1.00 94.62 439 LEU A O 1
ATOM 3480 N N . ARG A 1 440 ? -22.766 -0.384 15.599 1.00 94.00 440 ARG A N 1
ATOM 3481 C CA . ARG A 1 440 ? -22.751 -1.739 16.186 1.00 94.00 440 ARG A CA 1
ATOM 3482 C C . ARG A 1 440 ? -21.430 -2.457 15.936 1.00 94.00 440 ARG A C 1
ATOM 3484 O O . ARG A 1 440 ? -20.888 -3.011 16.885 1.00 94.00 440 ARG A O 1
ATOM 3491 N N . VAL A 1 441 ? -20.898 -2.407 14.712 1.00 95.25 441 VAL A N 1
ATOM 3492 C CA . VAL A 1 441 ? -19.591 -2.996 14.367 1.00 95.25 441 VAL A CA 1
ATOM 3493 C C . VAL A 1 441 ? -18.473 -2.371 15.203 1.00 95.25 441 VAL A C 1
ATOM 3495 O O . VAL A 1 441 ? -17.671 -3.093 15.788 1.00 95.25 441 VAL A O 1
ATOM 3498 N N . LEU A 1 442 ? -18.436 -1.041 15.313 1.00 96.06 442 LEU A N 1
ATOM 3499 C CA . LEU A 1 442 ? -17.382 -0.327 16.044 1.00 96.06 442 LEU A CA 1
ATOM 3500 C C . LEU A 1 442 ? -17.500 -0.443 17.572 1.00 96.06 442 LEU A C 1
ATOM 3502 O O . LEU A 1 442 ? -16.524 -0.204 18.279 1.00 96.06 442 LEU A O 1
ATOM 3506 N N . THR A 1 443 ? -18.678 -0.810 18.080 1.00 95.31 443 THR A N 1
ATOM 3507 C CA . THR A 1 443 ? -18.931 -1.055 19.510 1.00 95.31 443 THR A CA 1
ATOM 3508 C C . THR A 1 443 ? -19.038 -2.538 19.864 1.00 95.31 443 THR A C 1
ATOM 3510 O O . THR A 1 443 ? -19.375 -2.864 21.003 1.00 95.31 443 THR A O 1
ATOM 3513 N N . ALA A 1 444 ? -18.791 -3.436 18.904 1.00 95.06 444 ALA A N 1
ATOM 3514 C CA . ALA A 1 444 ? -18.835 -4.872 19.133 1.00 95.06 444 ALA A CA 1
ATOM 3515 C C . ALA A 1 444 ? -17.793 -5.265 20.186 1.00 95.06 444 ALA A C 1
ATOM 3517 O O . ALA A 1 444 ? -16.670 -4.763 20.184 1.00 95.06 444 ALA A O 1
ATOM 3518 N N . VAL A 1 445 ? -18.180 -6.158 21.094 1.00 96.31 445 VAL A N 1
ATOM 3519 C CA . VAL A 1 445 ? -17.323 -6.641 22.179 1.00 96.31 445 VAL A CA 1
ATOM 3520 C C . VAL A 1 445 ? -16.750 -8.002 21.795 1.00 96.31 445 VAL A C 1
ATOM 3522 O O . VAL A 1 445 ? -17.457 -8.836 21.232 1.00 96.31 445 VAL A O 1
ATOM 3525 N N . GLY A 1 446 ? -15.480 -8.227 22.119 1.00 96.25 446 GLY A N 1
ATOM 3526 C CA . GLY A 1 446 ? -14.737 -9.424 21.741 1.00 96.25 446 GLY A CA 1
ATOM 3527 C C . GLY A 1 446 ? -14.036 -9.287 20.391 1.00 96.25 446 GLY A C 1
ATOM 3528 O O . GLY A 1 446 ? -13.747 -8.185 19.919 1.00 96.25 446 GLY A O 1
ATOM 3529 N N . LEU A 1 447 ? -13.716 -10.430 19.787 1.00 95.38 447 LEU A N 1
ATOM 3530 C CA . LEU A 1 447 ? -13.069 -10.482 18.479 1.00 95.38 447 LEU A CA 1
ATOM 3531 C C . LEU A 1 447 ? -14.114 -10.349 17.374 1.00 95.38 447 LEU A C 1
ATOM 3533 O O . LEU A 1 447 ? -14.994 -11.195 17.227 1.00 95.38 447 LEU A O 1
ATOM 3537 N N . PHE A 1 448 ? -13.997 -9.293 16.579 1.00 96.25 448 PHE A N 1
ATOM 3538 C CA . PHE A 1 448 ? -14.772 -9.142 15.362 1.00 96.25 448 PHE A CA 1
ATOM 3539 C C . PHE A 1 448 ? -14.212 -10.065 14.280 1.00 96.25 448 PHE A C 1
ATOM 3541 O O . PHE A 1 448 ? -13.035 -9.981 13.931 1.00 96.25 448 PHE A O 1
ATOM 3548 N N . ASP A 1 449 ? -15.089 -10.890 13.720 1.00 93.38 449 ASP A N 1
ATOM 3549 C CA . ASP A 1 449 ? -14.818 -11.739 12.569 1.00 93.38 449 ASP A CA 1
ATOM 3550 C C . ASP A 1 449 ? -15.803 -11.391 11.449 1.00 93.38 449 ASP A C 1
ATOM 3552 O O . ASP A 1 449 ? -17.026 -11.456 11.625 1.00 93.38 449 ASP A O 1
ATOM 3556 N N . PHE A 1 450 ? -15.275 -10.995 10.289 1.00 94.69 450 PHE A N 1
ATOM 3557 C CA . PHE A 1 450 ? -16.115 -10.562 9.176 1.00 94.69 450 PHE A CA 1
ATOM 3558 C C . PHE A 1 450 ? -17.009 -11.690 8.644 1.00 94.69 450 PHE A C 1
ATOM 3560 O O . PHE A 1 450 ? -18.146 -11.430 8.250 1.00 94.69 450 PHE A O 1
ATOM 3567 N N . ASP A 1 451 ? -16.526 -12.934 8.619 1.00 93.69 451 ASP A N 1
ATOM 3568 C CA . ASP A 1 451 ? -17.298 -14.058 8.080 1.00 93.69 451 ASP A CA 1
ATOM 3569 C C . ASP A 1 451 ? -18.522 -14.365 8.951 1.00 93.69 451 ASP A C 1
ATOM 3571 O O . ASP A 1 451 ? -19.637 -14.493 8.438 1.00 93.69 451 ASP A O 1
ATOM 3575 N N . THR A 1 452 ? -18.341 -14.363 10.272 1.00 92.75 452 THR A N 1
ATOM 3576 C CA . THR A 1 452 ? -19.423 -14.464 11.259 1.00 92.75 452 THR A CA 1
ATOM 3577 C C . THR A 1 452 ? -20.410 -13.305 11.117 1.00 92.75 452 THR A C 1
ATOM 3579 O O . THR A 1 452 ? -21.624 -13.519 11.107 1.00 92.75 452 THR A O 1
ATOM 3582 N N . PHE A 1 453 ? -19.908 -12.077 10.950 1.00 92.62 453 PHE A N 1
ATOM 3583 C CA . PHE A 1 453 ? -20.746 -10.893 10.751 1.00 92.62 453 PHE A CA 1
ATOM 3584 C C . PHE A 1 453 ? -21.630 -11.007 9.497 1.00 92.62 453 PHE A C 1
ATOM 3586 O O . PHE A 1 453 ? -22.836 -10.771 9.568 1.00 92.62 453 PHE A O 1
ATOM 3593 N N . ILE A 1 454 ? -21.064 -11.417 8.358 1.00 90.56 454 ILE A N 1
ATOM 3594 C CA . ILE A 1 454 ? -21.823 -11.611 7.114 1.00 90.56 454 ILE A CA 1
ATOM 3595 C C . ILE A 1 454 ? -22.838 -12.744 7.234 1.00 90.56 454 ILE A C 1
ATOM 3597 O O . ILE A 1 454 ? -23.956 -12.614 6.732 1.00 90.56 454 ILE A O 1
ATOM 3601 N N . ALA A 1 455 ? -22.474 -13.851 7.883 1.00 89.88 455 ALA A N 1
ATOM 3602 C CA . ALA A 1 455 ? -23.398 -14.956 8.103 1.00 89.88 455 ALA A CA 1
ATOM 3603 C C . ALA A 1 455 ? -24.629 -14.498 8.901 1.00 89.88 455 ALA A C 1
ATOM 3605 O O . ALA A 1 455 ? -25.755 -14.817 8.520 1.00 89.88 455 ALA A O 1
ATOM 3606 N N . ALA A 1 456 ? -24.426 -13.683 9.942 1.00 87.56 456 ALA A N 1
ATOM 3607 C CA . ALA A 1 456 ? -25.514 -13.106 10.727 1.00 87.56 456 ALA A CA 1
ATOM 3608 C C . ALA A 1 456 ? -26.408 -12.167 9.896 1.00 87.56 456 ALA A C 1
ATOM 3610 O O . ALA A 1 456 ? -27.627 -12.232 10.015 1.00 87.56 456 ALA A O 1
ATOM 3611 N N . GLN A 1 457 ? -25.827 -11.350 9.012 1.00 81.88 457 GLN A N 1
ATOM 3612 C CA . GLN A 1 457 ? -26.576 -10.432 8.138 1.00 81.88 457 GLN A CA 1
ATOM 3613 C C . GLN A 1 457 ? -27.409 -11.138 7.059 1.00 81.88 457 GLN A C 1
ATOM 3615 O O . GLN A 1 457 ? -28.356 -10.560 6.546 1.00 81.88 457 GLN A O 1
ATOM 3620 N N . ARG A 1 458 ? -27.053 -12.371 6.679 1.00 80.38 458 ARG A N 1
ATOM 3621 C CA . ARG A 1 458 ? -27.800 -13.162 5.682 1.00 80.38 458 ARG A CA 1
ATOM 3622 C C . ARG A 1 458 ? -28.894 -14.038 6.291 1.00 80.38 458 ARG A C 1
ATOM 3624 O O . ARG A 1 458 ? -29.731 -14.545 5.550 1.00 80.38 458 ARG A O 1
ATOM 3631 N N . GLY A 1 459 ? -28.825 -14.291 7.598 1.00 72.31 459 GLY A N 1
ATOM 3632 C CA . GLY A 1 459 ? -29.803 -15.091 8.339 1.00 72.31 459 GLY A CA 1
ATOM 3633 C C . GLY A 1 459 ? -30.871 -14.270 9.067 1.00 72.31 459 GLY A C 1
ATOM 3634 O O . GLY A 1 459 ? -31.817 -14.864 9.582 1.00 72.31 459 GLY A O 1
ATOM 3635 N N . ALA A 1 460 ? -30.703 -12.947 9.128 1.00 53.66 460 ALA A N 1
ATOM 3636 C CA . ALA A 1 460 ? -31.675 -11.967 9.612 1.00 53.66 460 ALA A CA 1
ATOM 3637 C C . ALA A 1 460 ? -32.432 -11.351 8.429 1.00 53.66 460 ALA A C 1
ATOM 3639 O O . ALA A 1 460 ? -33.621 -11.010 8.624 1.00 53.66 460 ALA A O 1
#

Solvent-accessible surface area (backbone atoms only — not comparable to full-atom values): 26159 Å² total; per-residue (Å²): 138,88,79,84,53,59,51,62,56,43,42,51,57,38,45,77,71,69,47,61,65,49,62,44,66,47,65,64,76,63,93,81,44,75,55,60,60,65,72,69,53,76,69,60,57,58,37,40,43,35,37,40,40,37,32,80,49,83,64,82,83,78,92,73,99,66,82,93,81,82,87,86,78,87,58,80,66,57,57,56,61,75,74,50,84,92,70,73,56,73,67,53,50,51,52,52,36,20,55,55,39,20,44,42,39,36,32,50,34,56,92,37,68,71,83,70,93,42,65,69,68,50,80,45,45,75,87,42,91,82,70,53,89,85,78,48,74,66,56,69,68,96,48,79,86,48,46,53,53,51,54,47,47,66,74,46,64,83,60,40,60,33,44,39,30,53,30,73,60,96,82,61,88,63,56,42,54,59,33,29,49,74,88,68,47,24,41,25,40,38,32,55,64,84,84,74,84,63,62,65,25,41,40,38,41,41,44,16,51,74,94,40,59,66,60,54,46,45,42,61,70,64,23,42,45,78,72,44,36,78,57,31,74,84,47,70,85,47,59,67,56,71,38,74,90,62,39,60,68,66,58,55,52,50,51,52,52,50,53,51,52,53,52,52,50,53,51,52,52,59,48,51,53,48,52,51,47,65,66,43,56,86,49,44,35,59,55,29,25,61,61,35,36,61,72,60,21,44,52,11,50,50,52,46,50,54,50,46,30,65,77,32,67,30,80,70,58,41,79,41,87,48,96,70,28,38,33,36,45,38,86,88,33,36,36,42,34,38,52,50,23,85,39,74,41,50,59,70,63,61,53,51,53,48,52,52,51,50,53,54,49,42,72,72,69,70,54,60,72,91,34,55,34,33,24,37,42,31,22,52,36,29,90,75,69,51,57,76,92,72,56,74,60,65,34,49,93,48,38,66,64,48,37,53,48,24,49,75,70,55,22,18,33,34,38,27,58,42,56,45,48,55,46,51,32,44,76,71,60,77,42,87,60,45,46,68,51,51,49,49,64,61,57,35,61,17,74,62,50,56,68,62,52,52,53,53,67,73,75,108

Mean predicted aligned error: 16.01 Å

Foldseek 3Di:
DPAPCQQPVLVVVVVVVVAQEDEQEAEPDDPPDPSVVVLPDQDALLYAYEYEYEYPDADDDDDDDDDDDDPPDDDPVVVVVVPDDDDDDVLVSLVVNVLNQYEYEYAYDYPHDDDPPADDKDWDFPPRPPPDPPPWDWDADPDPLCVLVLVLCVVCVNQFRIFMFDHHDDPPPFKGQGTAGNVGGGRWIKGRDPPPPGDHYIYIYHYNNRSCSVSVVCCVPGPCCSNRVVSVVVCVVCVCCPDCVNDDVVVVVVVVVVVVVVVVVVVVVVVVVVVVCVVCVLVVLLVQLQAHFDPSNQVSVVSLVVLVCVLQVQVQWDWDDDVQHIWIDHDLAIEAEHEGEPAQADECVSVVVQLVVLVVVCVPPVRDSVRYAYEYEYNHNNVVVDDPVPRDDRHPPCQVVSQVVQQVSQYEYEYSVLSSVVSVCSVVVVDRDHNVNSVCQSSPTGYDDNVVVSVVRVVD

Secondary structure (DSSP, 8-state):
---S-HHHHHHHHHHHTT--EEEEEEETT-TT-THHHHTTSPPPTT-EEEEEEE--PPP--------TTS---SSHHHHHHHH--S---HHHHHHHHHHTT-EEEEEEE-SS----SSS---EEETTSTT--TTSS-------GGGHHHHHHHHHHTT--SEEE-----TT-TT-EEEEE-TT--EEEEEE--SS--S-S-EEEEEEB--S-HHHHHHIIIIIHHHH-GGG-TTTTTTGGGGSGGGS-HHHHHHHHHHHHHHHHHHHHHHHHHHHHHHHHGGGHHHHHHHH--HHHHHHHHHHHHHHHHHHHT-TT-EEEEETTEEEEEETTEEEEEEEE-SSSS--HHHHHHHHHHHHHHHHHH---GGGEEEEEEE-TTGGGT--GGG---TTGGGHHHHHHHHHHTT-EEEEHHHHHHHHHHHHHTSS---HHHHHHHHT--EE--HHHHHHHHHH-